Protein AF-A0A7Y3K643-F1 (afdb_monomer_lite)

Foldseek 3Di:
DVVVVLVVLVVLVVVVVVVVVVVVVVVVVVVLVPDDPVPNDVPPVVVCVVPPDDDPPPPVVCVVVVPDDDPPPPVVVVVVPDDDDDDDDPPDPVVVVVVVVVVVVCVVVCVVVPPDDDPDPPPVVVVCPPDDPVVVVCVVVVVVVVVVVVVVVVVVVVVPPDDDDDDDDPPVVVVVVVVPPPPVVVVVVVVVVVVVVVSVVVVVVLLVLLLVLLDAPQDCLFQVDNDDADPVGHHLLQVVQQCVLCVVPALQQALVLLLCLQADQCLCADPVGSNPVVCVVFCVVNVHDDDDPPRLHQCFPVNLCVVVPDPDDPVCVVPVVVCLLVPQQQAADECVRPVSLVVSLVSSVSSLVSLLVSLVRNAHDFRFDAPVSAPVRTDGGSPVSLVRSLSSLSRVLSHCVNVLVLVVSLSSLLSLLSSLVRLLSREADVSLVVSLVSLLSSLSSLLNSLQQLSDDLVSLLVSLCCLVVRDARHQLLRNLVSLLNNLSRQLSCCSVPNHDCVVVDDPVRRVLSSRDNDNSNVVSSVLVVLSVQLSVLSPDPQLVSSLVSNVVSLVVLCVQLVVVPQPDDVCSVVVVVVCVVPPDDDSVVVVVVSNNVVSVSSNVSRDPSSVSSVSSLLSVVSSLQSSLSSLQSSVCVVPVAGDQDSVVSPPPSPPDNDDRSQPSHRWDKHQDPVFSWIKTWDWHPLDPPPCPPCVPDDRDDTDIPIDIHGNCVVVVVD

Radius of gyration: 36.3 Å; chains: 1; bounding box: 97×59×100 Å

Secondary structure (DSSP, 8-state):
-HHHHHHHHHHHHHHHHHHHHHHHHHHHHHHHHHS-GGG---THHHHHHHHS---GGGTTTTHHHHT---TTTTHHHHTTS-------S-SHHHHHHHHHHHHHHHHHHSTTTT-S--TT-HHHHHTT-S-HHHHHHHHHHHHHHHHHHHHHHHHHHHHHSS-------TTHHHHHHHHTS-HHHHHHHHHHHHHHHHHHHHHHHHHHHHHHHT-----TTTTS---PBPTTSSB-HHHHHHHHHTTT--TTTBSHHHHHHHH-GGGG-BTTBSSHHHHHHHHHHTTPPPPPTT------HHHHHHHS-----HHHHH-HHHHIIIIIISS---TTT-HHHHHHHHHTHHHHHHHHHHTTSSB-----B-SSS-STT-B-TTHHHHHHHHHHHHHHHHHHHHTT-HHHHHHHHHHHHHHHHHHTTS-SHHHHHHHHHHHHHHHHHHHHHHHTS-S-HHHHHHHHHHHHHSPPPPPHHHHHHHHHHHHHHHHHHHHHH---GGG---HHHHHHHHHS---HHHHHHHHHHHHHHHHHHHT-SSHHHHHHHHHHHHHHHHHHTTHHHH---THHHHHHHHHHHHS---HHHHHHHHHHHHHHHHHHT---HHHHHHHHHHHHHHHHHHHHHHHHHHHHHHHSS--SSSGGGTTTTSSSPPP-TTTSPPPEEEEETTTTEEEEEEEPP-----TTS-TTS---SPPEEEEEES-GGGTTT-

Structure (mmCIF, N/CA/C/O backbone):
data_AF-A0A7Y3K643-F1
#
_entry.id   AF-A0A7Y3K643-F1
#
loop_
_atom_site.group_PDB
_atom_site.id
_atom_site.type_symbol
_atom_site.label_atom_id
_atom_site.label_alt_id
_atom_site.label_comp_id
_atom_site.label_asym_id
_atom_site.label_entity_id
_atom_site.label_seq_id
_atom_site.pdbx_PDB_ins_code
_atom_site.Cartn_x
_atom_site.Cartn_y
_atom_site.Cartn_z
_atom_site.occupancy
_atom_site.B_iso_or_equiv
_atom_site.auth_seq_id
_atom_site.auth_comp_id
_atom_site.auth_asym_id
_atom_site.auth_atom_id
_atom_site.pdbx_PDB_model_num
ATOM 1 N N . MET A 1 1 ? 23.223 -21.409 -39.308 1.00 33.81 1 MET A N 1
ATOM 2 C CA . MET A 1 1 ? 22.993 -19.945 -39.399 1.00 33.81 1 MET A CA 1
ATOM 3 C C . MET A 1 1 ? 23.523 -19.188 -38.186 1.00 33.81 1 MET A C 1
ATOM 5 O O . MET A 1 1 ? 24.382 -18.351 -38.393 1.00 33.81 1 MET A O 1
ATOM 9 N N . LEU A 1 2 ? 23.097 -19.480 -36.947 1.00 30.86 2 LEU A N 1
ATOM 10 C CA . LEU A 1 2 ? 23.613 -18.795 -35.746 1.00 30.86 2 LEU A CA 1
ATOM 11 C C . LEU A 1 2 ? 25.144 -18.911 -35.593 1.00 30.86 2 LEU A C 1
ATOM 13 O O . LEU A 1 2 ? 25.790 -17.920 -35.293 1.00 30.86 2 LEU A O 1
ATOM 17 N N . GLU A 1 3 ? 25.737 -20.072 -35.886 1.00 32.62 3 GLU A N 1
ATOM 18 C CA . GLU A 1 3 ? 27.202 -20.229 -35.876 1.00 32.62 3 GLU A CA 1
ATOM 19 C C . GLU A 1 3 ? 27.897 -19.347 -36.916 1.00 32.62 3 GLU A C 1
ATOM 21 O O . GLU A 1 3 ? 28.804 -18.612 -36.559 1.00 32.62 3 GLU A O 1
ATOM 26 N N . ILE A 1 4 ? 27.407 -19.314 -38.162 1.00 41.16 4 ILE A N 1
ATOM 27 C CA . ILE A 1 4 ? 27.926 -18.420 -39.216 1.00 41.16 4 ILE A CA 1
ATOM 28 C C . ILE A 1 4 ? 27.837 -16.950 -38.768 1.00 41.16 4 ILE A C 1
ATOM 30 O O . ILE A 1 4 ? 28.776 -16.182 -38.954 1.00 41.16 4 ILE A O 1
ATOM 34 N N . ILE A 1 5 ? 26.735 -16.570 -38.117 1.00 44.16 5 ILE A N 1
ATOM 35 C CA . ILE A 1 5 ? 26.497 -15.219 -37.585 1.00 44.16 5 ILE A CA 1
ATOM 36 C C . ILE A 1 5 ? 27.503 -14.870 -36.476 1.00 44.16 5 ILE A C 1
ATOM 38 O O . ILE A 1 5 ? 28.046 -13.766 -36.448 1.00 44.16 5 ILE A O 1
ATOM 42 N N . ILE A 1 6 ? 27.796 -15.820 -35.589 1.00 46.41 6 ILE A N 1
ATOM 43 C CA . ILE A 1 6 ? 28.778 -15.675 -34.509 1.00 46.41 6 ILE A CA 1
ATOM 44 C C . ILE A 1 6 ? 30.193 -15.545 -35.071 1.00 46.41 6 ILE A C 1
ATOM 46 O O . ILE A 1 6 ? 30.959 -14.685 -34.632 1.00 46.41 6 ILE A O 1
ATOM 50 N N . THR A 1 7 ? 30.527 -16.358 -36.072 1.00 49.75 7 THR A N 1
ATOM 51 C CA . THR A 1 7 ? 31.833 -16.321 -36.725 1.00 49.75 7 THR A CA 1
ATOM 52 C C . THR A 1 7 ? 32.047 -14.989 -37.439 1.00 49.75 7 THR A C 1
ATOM 54 O O . THR A 1 7 ? 33.106 -14.392 -37.283 1.00 49.75 7 THR A O 1
ATOM 57 N N . VAL A 1 8 ? 31.043 -14.464 -38.150 1.00 52.31 8 VAL A N 1
ATOM 58 C CA . VAL A 1 8 ? 31.156 -13.189 -38.883 1.00 52.31 8 VAL A CA 1
ATOM 59 C C . VAL A 1 8 ? 31.216 -11.984 -37.936 1.00 52.31 8 VAL A C 1
ATOM 61 O O . VAL A 1 8 ? 32.071 -11.115 -38.114 1.00 52.31 8 VAL A O 1
ATOM 64 N N . GLY A 1 9 ? 30.379 -11.935 -36.893 1.00 52.84 9 GLY A N 1
ATOM 65 C CA . GLY A 1 9 ? 30.416 -10.852 -35.900 1.00 52.84 9 GLY A CA 1
ATOM 66 C C . GLY A 1 9 ? 31.720 -10.841 -35.093 1.00 52.84 9 GLY A C 1
ATOM 67 O O . GLY A 1 9 ? 32.355 -9.797 -34.935 1.00 52.84 9 GLY A O 1
ATOM 68 N N . GLY A 1 10 ? 32.172 -12.022 -34.656 1.00 58.34 10 GLY A N 1
ATOM 69 C CA . GLY A 1 10 ? 33.450 -12.198 -33.965 1.00 58.34 10 GLY A CA 1
ATOM 70 C C . GLY A 1 10 ? 34.649 -11.830 -34.839 1.00 58.34 10 GLY A C 1
ATOM 71 O O . GLY A 1 10 ? 35.554 -11.136 -34.375 1.00 58.34 10 GLY A O 1
ATOM 72 N N . LEU A 1 11 ? 34.627 -12.213 -36.120 1.00 54.66 11 LEU A N 1
ATOM 73 C CA . LEU A 1 11 ? 35.656 -11.847 -37.092 1.00 54.66 11 LEU A CA 1
ATOM 74 C C . LEU A 1 11 ? 35.693 -10.333 -37.324 1.00 54.66 11 LEU A C 1
ATOM 76 O O . LEU A 1 11 ? 36.771 -9.751 -37.365 1.00 54.66 11 LEU A O 1
ATOM 80 N N . THR A 1 12 ? 34.536 -9.677 -37.416 1.00 54.56 12 THR A N 1
ATOM 81 C CA . THR A 1 12 ? 34.458 -8.223 -37.626 1.00 54.56 12 THR A CA 1
ATOM 82 C C . THR A 1 12 ? 35.057 -7.464 -36.440 1.00 54.56 12 THR A C 1
ATOM 84 O O . THR A 1 12 ? 35.903 -6.590 -36.631 1.00 54.56 12 THR A O 1
ATOM 87 N N . LEU A 1 13 ? 34.706 -7.843 -35.205 1.00 51.94 13 LEU A N 1
ATOM 88 C CA . LEU A 1 13 ? 35.286 -7.246 -33.997 1.00 51.94 13 LEU A CA 1
ATOM 89 C C . LEU A 1 13 ? 36.797 -7.515 -33.892 1.00 51.94 13 LEU A C 1
ATOM 91 O O . LEU A 1 13 ? 37.566 -6.601 -33.589 1.00 51.94 13 LEU A O 1
ATOM 95 N N . PHE A 1 14 ? 37.231 -8.745 -34.183 1.00 59.12 14 PHE A N 1
ATOM 96 C CA . PHE A 1 14 ? 38.645 -9.120 -34.202 1.00 59.12 14 PHE A CA 1
ATOM 97 C C . PHE A 1 14 ? 39.439 -8.290 -35.217 1.00 59.12 14 PHE A C 1
ATOM 99 O O . PHE A 1 14 ? 40.491 -7.752 -34.878 1.00 59.12 14 PHE A O 1
ATOM 106 N N . LEU A 1 15 ? 38.917 -8.120 -36.434 1.00 62.94 15 LEU A N 1
ATOM 107 C CA . LEU A 1 15 ? 39.555 -7.329 -37.485 1.00 62.94 15 LEU A CA 1
ATOM 108 C C . LEU A 1 15 ? 39.638 -5.842 -37.122 1.00 62.94 15 LEU A C 1
ATOM 110 O O . LEU A 1 15 ? 40.658 -5.214 -37.395 1.00 62.94 15 LEU A O 1
ATOM 114 N N . VAL A 1 16 ? 38.620 -5.282 -36.459 1.00 60.50 16 VAL A N 1
ATOM 115 C CA . VAL A 1 16 ? 38.653 -3.892 -35.972 1.00 60.50 16 VAL A CA 1
ATOM 116 C C . VAL A 1 16 ? 39.726 -3.715 -34.895 1.00 60.50 16 VAL A C 1
ATOM 118 O O . VAL A 1 16 ? 40.534 -2.790 -34.981 1.00 60.50 16 VAL A O 1
ATOM 121 N N . VAL A 1 17 ? 39.794 -4.615 -33.911 1.00 60.47 17 VAL A N 1
ATOM 122 C CA . VAL A 1 17 ? 40.808 -4.557 -32.844 1.00 60.47 17 VAL A CA 1
ATOM 123 C C . VAL A 1 17 ? 42.215 -4.755 -33.414 1.00 60.47 17 VAL A C 1
ATOM 125 O O . VAL A 1 17 ? 43.121 -3.984 -33.095 1.00 60.47 17 VAL A O 1
ATOM 128 N N . ALA A 1 18 ? 42.393 -5.726 -34.311 1.00 65.50 18 ALA A N 1
ATOM 129 C CA . ALA A 1 18 ? 43.658 -5.966 -34.996 1.00 65.50 18 ALA A CA 1
ATOM 130 C C . ALA A 1 18 ? 44.094 -4.749 -35.829 1.00 65.50 18 ALA A C 1
ATOM 132 O O . ALA A 1 18 ? 45.262 -4.366 -35.782 1.00 65.50 18 ALA A O 1
ATOM 133 N N . ALA A 1 19 ? 43.165 -4.090 -36.528 1.00 65.19 19 ALA A N 1
ATOM 134 C CA . ALA A 1 19 ? 43.446 -2.877 -37.292 1.00 65.19 19 ALA A CA 1
ATOM 135 C C . ALA A 1 19 ? 43.869 -1.705 -36.391 1.00 65.19 19 ALA A C 1
ATOM 137 O O . ALA A 1 19 ? 44.805 -0.983 -36.733 1.00 65.19 19 ALA A O 1
ATOM 138 N N . VAL A 1 20 ? 43.239 -1.529 -35.225 1.00 62.19 20 VAL A N 1
ATOM 139 C CA . VAL A 1 20 ? 43.622 -0.490 -34.253 1.00 62.19 20 VAL A CA 1
ATOM 140 C C . VAL A 1 20 ? 45.012 -0.761 -33.676 1.00 62.19 20 VAL A C 1
ATOM 142 O O . VAL A 1 20 ? 45.851 0.139 -33.674 1.00 62.19 20 VAL A O 1
ATOM 145 N N . ILE A 1 21 ? 45.294 -1.999 -33.253 1.00 67.44 21 ILE A N 1
ATOM 146 C CA . ILE A 1 21 ? 46.622 -2.396 -32.757 1.00 67.44 21 ILE A CA 1
ATOM 147 C C . ILE A 1 21 ? 47.677 -2.154 -33.839 1.00 67.44 21 ILE A C 1
ATOM 149 O O . ILE A 1 21 ? 48.710 -1.538 -33.574 1.00 67.44 21 ILE A O 1
ATOM 153 N N . PHE A 1 22 ? 47.393 -2.570 -35.073 1.00 73.94 22 PHE A N 1
ATOM 154 C CA . PHE A 1 22 ? 48.278 -2.353 -36.209 1.00 73.94 22 PHE A CA 1
ATOM 155 C C . PHE A 1 22 ? 48.537 -0.860 -36.457 1.00 73.94 22 PHE A C 1
ATOM 157 O O . PHE A 1 22 ? 49.687 -0.464 -36.636 1.00 73.94 22 PHE A O 1
ATOM 164 N N . LEU A 1 23 ? 47.505 -0.010 -36.407 1.00 61.88 23 LEU A N 1
ATOM 165 C CA . LEU A 1 23 ? 47.640 1.442 -36.562 1.00 61.88 23 LEU A CA 1
ATOM 166 C C . LEU A 1 23 ? 48.454 2.082 -35.429 1.00 61.88 23 LEU A C 1
ATOM 168 O O . LEU A 1 23 ? 49.261 2.971 -35.700 1.00 61.88 23 LEU A O 1
ATOM 172 N N . CYS A 1 24 ? 48.299 1.623 -34.186 1.00 61.62 24 CYS A N 1
ATOM 173 C CA . CYS A 1 24 ? 49.093 2.090 -33.047 1.00 61.62 24 CYS A CA 1
ATOM 174 C C . CYS A 1 24 ? 50.571 1.699 -33.183 1.00 61.62 24 CYS A C 1
ATOM 176 O O . CYS A 1 24 ? 51.449 2.552 -33.038 1.00 61.62 24 CYS A O 1
ATOM 178 N N . VAL A 1 25 ? 50.852 0.437 -33.518 1.00 71.12 25 VAL A N 1
ATOM 179 C CA . VAL A 1 25 ? 52.219 -0.055 -33.767 1.00 71.12 25 VAL A CA 1
ATOM 180 C C . VAL A 1 25 ? 52.847 0.690 -34.944 1.00 71.12 25 VAL A C 1
ATOM 182 O O . VAL A 1 25 ? 53.998 1.121 -34.872 1.00 71.12 25 VAL A O 1
ATOM 185 N N . TRP A 1 26 ? 52.078 0.914 -36.007 1.00 78.38 26 TRP A N 1
ATOM 186 C CA . TRP A 1 26 ? 52.522 1.666 -37.172 1.00 78.38 26 TRP A CA 1
ATOM 187 C C . TRP A 1 26 ? 52.817 3.134 -36.844 1.00 78.38 26 TRP A C 1
ATOM 189 O O . TRP A 1 26 ? 53.847 3.654 -37.270 1.00 78.38 26 TRP A O 1
ATOM 199 N N . ALA A 1 27 ? 51.967 3.798 -36.058 1.00 62.31 27 ALA A N 1
ATOM 200 C CA . ALA A 1 27 ? 52.177 5.180 -35.633 1.00 62.31 27 ALA A CA 1
ATOM 201 C C . ALA A 1 27 ? 53.429 5.323 -34.752 1.00 62.31 27 ALA A C 1
ATOM 203 O O . ALA A 1 27 ? 54.214 6.249 -34.956 1.00 62.31 27 ALA A O 1
ATOM 204 N N . LEU A 1 28 ? 53.658 4.379 -33.832 1.00 65.06 28 LEU A N 1
ATOM 205 C CA . LEU A 1 28 ? 54.872 4.321 -33.012 1.00 65.06 28 LEU A CA 1
ATOM 206 C C . LEU A 1 28 ? 56.122 4.088 -33.868 1.00 65.06 28 LEU A C 1
ATOM 208 O O . LEU A 1 28 ? 57.128 4.775 -33.699 1.00 65.06 28 LEU A O 1
ATOM 212 N N . TRP A 1 29 ? 56.049 3.177 -34.839 1.00 79.88 29 TRP A N 1
ATOM 213 C CA . TRP A 1 29 ? 57.140 2.922 -35.779 1.00 79.88 29 TRP A CA 1
ATOM 214 C C . TRP A 1 29 ? 57.444 4.136 -36.674 1.00 79.88 29 TRP A C 1
ATOM 216 O O . TRP A 1 29 ? 58.608 4.486 -36.891 1.00 79.88 29 TRP A O 1
ATOM 226 N N . ALA A 1 30 ? 56.409 4.822 -37.165 1.00 65.88 30 ALA A N 1
ATOM 227 C CA . ALA A 1 30 ? 56.543 6.032 -37.970 1.00 65.88 30 ALA A CA 1
ATOM 228 C C . ALA A 1 30 ? 57.135 7.195 -37.155 1.00 65.88 30 ALA A C 1
ATOM 230 O O . ALA A 1 30 ? 58.038 7.881 -37.640 1.00 65.88 30 ALA A O 1
ATOM 231 N N . ALA A 1 31 ? 56.691 7.374 -35.906 1.00 65.19 31 ALA A N 1
ATOM 232 C CA . ALA A 1 31 ? 57.252 8.353 -34.977 1.00 65.19 31 ALA A CA 1
ATOM 233 C C . ALA A 1 31 ? 58.731 8.063 -34.675 1.00 65.19 31 ALA A C 1
ATOM 235 O O . ALA A 1 31 ? 59.555 8.973 -34.733 1.00 65.19 31 ALA A O 1
ATOM 236 N N . ALA A 1 32 ? 59.097 6.795 -34.462 1.00 65.12 32 ALA A N 1
ATOM 237 C CA . ALA A 1 32 ? 60.484 6.386 -34.242 1.00 65.12 32 ALA A CA 1
ATOM 238 C C . ALA A 1 32 ? 61.391 6.664 -35.457 1.00 65.12 32 ALA A C 1
ATOM 240 O O . ALA A 1 32 ? 62.565 7.007 -35.300 1.00 65.12 32 ALA A O 1
ATOM 241 N N . ARG A 1 33 ? 60.865 6.568 -36.687 1.00 63.78 33 ARG A N 1
ATOM 242 C CA . ARG A 1 33 ? 61.622 6.906 -37.905 1.00 63.78 33 ARG A CA 1
ATOM 243 C C . ARG A 1 33 ? 61.833 8.404 -38.108 1.00 63.78 33 ARG A C 1
ATOM 245 O O . ARG A 1 33 ? 62.850 8.759 -38.707 1.00 63.78 33 ARG A O 1
ATOM 252 N N . ALA A 1 34 ? 60.913 9.236 -37.622 1.00 63.53 34 ALA A N 1
ATOM 253 C CA . ALA A 1 34 ? 60.971 10.693 -37.734 1.00 63.53 34 ALA A CA 1
ATOM 254 C C . ALA A 1 34 ? 62.007 11.342 -36.795 1.00 63.53 34 ALA A C 1
ATOM 256 O O . ALA A 1 34 ? 62.343 12.510 -36.976 1.00 63.53 34 ALA A O 1
ATOM 257 N N . VAL A 1 35 ? 62.553 10.594 -35.828 1.00 66.56 35 VAL A N 1
ATOM 258 C CA . VAL A 1 35 ? 63.632 11.066 -34.948 1.00 66.56 35 VAL A CA 1
ATOM 259 C C . VAL A 1 35 ? 64.974 11.106 -35.715 1.00 66.56 35 VAL A C 1
ATOM 261 O O . VAL A 1 35 ? 65.356 10.089 -36.317 1.00 66.56 35 VAL A O 1
ATOM 264 N N . PRO A 1 36 ? 65.715 12.237 -35.698 1.00 71.38 36 PRO A N 1
ATOM 265 C CA . PRO A 1 36 ? 67.012 12.374 -36.366 1.00 71.38 36 PRO A CA 1
ATOM 266 C C . PRO A 1 36 ? 68.037 11.334 -35.889 1.00 71.38 36 PRO A C 1
ATOM 268 O O . PRO A 1 36 ? 68.068 10.970 -34.713 1.00 71.38 36 PRO A O 1
ATOM 271 N N . LYS A 1 37 ? 68.920 10.883 -36.794 1.00 62.88 37 LYS A N 1
ATOM 272 C CA . LYS A 1 37 ? 69.921 9.820 -36.556 1.00 62.88 37 LYS A CA 1
ATOM 273 C C . LYS A 1 37 ? 70.716 9.915 -35.233 1.00 62.88 37 LYS A C 1
ATOM 275 O O . LYS A 1 37 ? 70.872 8.856 -34.631 1.00 62.88 37 LYS A O 1
ATOM 280 N N . PRO A 1 38 ? 71.175 11.085 -34.737 1.00 60.03 38 PRO A N 1
ATOM 281 C CA . PRO A 1 38 ? 71.942 11.135 -33.485 1.00 60.03 38 PRO A CA 1
ATOM 282 C C . PRO A 1 38 ? 71.107 10.870 -32.217 1.00 60.03 38 PRO A C 1
ATOM 284 O O . PRO A 1 38 ? 71.679 10.591 -31.170 1.00 60.03 38 PRO A O 1
ATOM 287 N N . TYR A 1 39 ? 69.770 10.890 -32.307 1.00 54.19 39 TYR A N 1
ATOM 288 C CA . TYR A 1 39 ? 68.853 10.645 -31.182 1.00 54.19 39 TYR A CA 1
ATOM 289 C C . TYR A 1 39 ? 68.099 9.310 -31.286 1.00 54.19 39 TYR A C 1
ATOM 291 O O . TYR A 1 39 ? 67.229 9.014 -30.464 1.00 54.19 39 TYR A O 1
ATOM 299 N N . ARG A 1 40 ? 68.429 8.466 -32.276 1.00 62.66 40 ARG A N 1
ATOM 300 C CA . ARG A 1 40 ? 67.939 7.083 -32.339 1.00 62.66 40 ARG A CA 1
ATOM 301 C C . ARG A 1 40 ? 68.657 6.249 -31.279 1.00 62.66 40 ARG A C 1
ATOM 303 O O . ARG A 1 40 ? 69.592 5.515 -31.581 1.00 62.66 40 ARG A O 1
ATOM 310 N N . MET A 1 41 ? 68.209 6.340 -30.027 1.00 51.72 41 MET A N 1
ATOM 311 C CA . MET A 1 41 ? 68.527 5.316 -29.029 1.00 51.72 41 MET A CA 1
ATOM 312 C C . MET A 1 41 ? 68.155 3.933 -29.583 1.00 51.72 41 MET A C 1
ATOM 314 O O . MET A 1 41 ? 67.265 3.814 -30.425 1.00 51.72 41 MET A O 1
ATOM 318 N N . ARG A 1 42 ? 68.839 2.871 -29.146 1.00 49.53 42 ARG A N 1
ATOM 319 C CA . ARG A 1 42 ? 68.542 1.492 -29.562 1.00 49.53 42 ARG A CA 1
ATOM 320 C C . ARG A 1 42 ? 67.139 1.086 -29.068 1.00 49.53 42 ARG A C 1
ATOM 322 O O . ARG A 1 42 ? 66.985 0.470 -28.022 1.00 49.53 42 ARG A O 1
ATOM 329 N N . TRP A 1 43 ? 66.123 1.407 -29.869 1.00 50.31 43 TRP A N 1
ATOM 330 C CA . TRP A 1 43 ? 64.700 1.105 -29.680 1.00 50.31 43 TRP A CA 1
ATOM 331 C C . TRP A 1 43 ? 64.263 -0.382 -29.713 1.00 50.31 43 TRP A C 1
ATOM 333 O O . TRP A 1 43 ? 63.108 -0.615 -29.347 1.00 50.31 43 TRP A O 1
ATOM 343 N N . PRO A 1 44 ? 65.079 -1.409 -30.069 1.00 45.50 44 PRO A N 1
ATOM 344 C CA . PRO A 1 44 ? 64.608 -2.800 -30.023 1.00 45.50 44 PRO A CA 1
ATOM 345 C C . PRO A 1 44 ? 64.099 -3.241 -28.643 1.00 45.50 44 PRO A C 1
ATOM 347 O O . PRO A 1 44 ? 63.196 -4.066 -28.574 1.00 45.50 44 PRO A O 1
ATOM 350 N N . TRP A 1 45 ? 64.594 -2.639 -27.555 1.00 44.59 45 TRP A N 1
ATOM 351 C CA . TRP A 1 45 ? 64.215 -2.995 -26.184 1.00 44.59 45 TRP A CA 1
ATOM 352 C C . TRP A 1 45 ? 62.809 -2.528 -25.774 1.00 44.59 45 TRP A C 1
ATOM 354 O O . TRP A 1 45 ? 62.124 -3.244 -25.055 1.00 44.59 45 TRP A O 1
ATOM 364 N N . LEU A 1 46 ? 62.324 -1.384 -26.267 1.00 44.09 46 LEU A N 1
ATOM 365 C CA . LEU A 1 46 ? 60.979 -0.874 -25.939 1.00 44.09 46 LEU A CA 1
ATOM 366 C C . LEU A 1 46 ? 59.871 -1.629 -26.684 1.00 44.09 46 LEU A C 1
ATOM 368 O O . LEU A 1 46 ? 58.792 -1.838 -26.139 1.00 44.09 46 LEU A O 1
ATOM 372 N N . ILE A 1 47 ? 60.157 -2.092 -27.903 1.00 49.22 47 ILE A N 1
ATOM 373 C CA . ILE A 1 47 ? 59.257 -2.973 -28.662 1.00 49.22 47 ILE A CA 1
ATOM 374 C C . ILE A 1 47 ? 59.249 -4.382 -28.045 1.00 49.22 47 ILE A C 1
ATOM 376 O O . ILE A 1 47 ? 58.194 -5.005 -27.982 1.00 49.22 47 ILE A O 1
ATOM 380 N N . TRP A 1 48 ? 60.382 -4.851 -27.507 1.00 41.69 48 TRP A N 1
ATOM 381 C CA . TRP A 1 48 ? 60.451 -6.106 -26.750 1.00 41.69 48 TRP A CA 1
ATOM 382 C C . TRP A 1 48 ? 59.727 -6.046 -25.398 1.00 41.69 48 TRP A C 1
ATOM 384 O O . TRP A 1 48 ? 59.068 -7.009 -25.036 1.00 41.69 48 TRP A O 1
ATOM 394 N N . ILE A 1 49 ? 59.746 -4.922 -24.676 1.00 45.19 49 ILE A N 1
ATOM 395 C CA . ILE A 1 49 ? 58.993 -4.768 -23.411 1.00 45.19 49 ILE A CA 1
ATOM 396 C C . ILE A 1 49 ? 57.470 -4.809 -23.636 1.00 45.19 49 ILE A C 1
ATOM 398 O O . ILE A 1 49 ? 56.729 -5.251 -22.764 1.00 45.19 49 ILE A O 1
ATOM 402 N N . VAL A 1 50 ? 56.996 -4.403 -24.818 1.00 45.00 50 VAL A N 1
ATOM 403 C CA . VAL A 1 50 ? 55.575 -4.496 -25.200 1.00 45.00 50 VAL A CA 1
ATOM 404 C C . VAL A 1 50 ? 55.200 -5.904 -25.703 1.00 45.00 50 VAL A C 1
ATOM 406 O O . VAL A 1 50 ? 54.017 -6.233 -25.746 1.00 45.00 50 VAL A O 1
ATOM 409 N N . LEU A 1 51 ? 56.179 -6.753 -26.053 1.00 40.22 51 LEU A N 1
ATOM 410 C CA . LEU A 1 51 ? 55.956 -8.052 -26.710 1.00 40.22 51 LEU A CA 1
ATOM 411 C C . LEU A 1 51 ? 56.512 -9.284 -25.964 1.00 40.22 51 LEU A C 1
ATOM 413 O O . LEU A 1 51 ? 56.237 -10.403 -26.391 1.00 40.22 51 LEU A O 1
ATOM 417 N N . CYS A 1 52 ? 57.263 -9.130 -24.870 1.00 32.69 52 CYS A N 1
ATOM 418 C CA . CYS A 1 52 ? 57.878 -10.248 -24.148 1.00 32.69 52 CYS A CA 1
ATOM 419 C C . CYS A 1 52 ? 57.072 -10.625 -22.887 1.00 32.69 52 CYS A C 1
ATOM 421 O O . CYS A 1 52 ? 56.751 -9.743 -22.086 1.00 32.69 52 CYS A O 1
ATOM 423 N N . PRO A 1 53 ? 56.752 -11.913 -22.656 1.00 36.19 53 PRO A N 1
ATOM 424 C CA . PRO A 1 53 ? 56.032 -12.334 -21.462 1.00 36.19 53 PRO A CA 1
ATOM 425 C C . PRO A 1 53 ? 56.984 -12.324 -20.260 1.00 36.19 53 PRO A C 1
ATOM 427 O O . PRO A 1 53 ? 57.939 -13.095 -20.200 1.00 36.19 53 PRO A O 1
ATOM 430 N N . VAL A 1 54 ? 56.731 -11.451 -19.286 1.00 37.00 54 VAL A N 1
ATOM 431 C CA . VAL A 1 54 ? 57.394 -11.517 -17.976 1.00 37.00 54 VAL A CA 1
ATOM 432 C C . VAL A 1 54 ? 56.709 -12.617 -17.150 1.00 37.00 54 VAL A C 1
ATOM 434 O O . VAL A 1 54 ? 55.477 -12.605 -17.057 1.00 37.00 54 VAL A O 1
ATOM 437 N N . PRO A 1 55 ? 57.443 -13.569 -16.539 1.00 36.44 55 PRO A N 1
ATOM 438 C CA . PRO A 1 55 ? 56.836 -14.587 -15.689 1.00 36.44 55 PRO A CA 1
ATOM 439 C C . PRO A 1 55 ? 56.173 -13.956 -14.458 1.00 36.44 55 PRO A C 1
ATOM 441 O O . PRO A 1 55 ? 56.723 -13.054 -13.822 1.00 36.44 55 PRO A O 1
ATOM 444 N N . LEU A 1 56 ? 54.995 -14.476 -14.105 1.00 38.31 56 LEU A N 1
ATOM 445 C CA . LEU A 1 56 ? 54.089 -13.947 -13.079 1.00 38.31 56 LEU A CA 1
ATOM 446 C C . LEU A 1 56 ? 54.673 -13.614 -11.683 1.00 38.31 56 LEU A C 1
ATOM 448 O O . LEU A 1 56 ? 54.134 -12.687 -11.082 1.00 38.31 56 LEU A O 1
ATOM 452 N N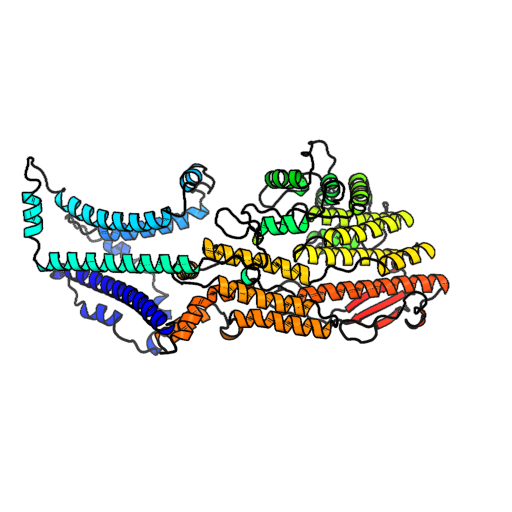 . PRO A 1 57 ? 55.731 -14.248 -11.132 1.00 35.00 57 PRO A N 1
ATOM 453 C CA . PRO A 1 57 ? 56.144 -13.945 -9.758 1.00 35.00 57 PRO A CA 1
ATOM 454 C C . PRO A 1 57 ? 56.896 -12.613 -9.588 1.00 35.00 57 PRO A C 1
ATOM 456 O O . PRO A 1 57 ? 57.074 -12.161 -8.461 1.00 35.00 57 PRO A O 1
ATOM 459 N N . PHE A 1 58 ? 57.346 -11.968 -10.672 1.00 37.59 58 PHE A N 1
ATOM 460 C CA . PHE A 1 58 ? 58.215 -10.781 -10.580 1.00 37.59 58 PHE A CA 1
ATOM 461 C C . PHE A 1 58 ? 57.453 -9.443 -10.516 1.00 37.59 58 PHE A C 1
ATOM 463 O O . PHE A 1 58 ? 58.004 -8.430 -10.090 1.00 37.59 58 PHE A O 1
ATOM 470 N N . ILE A 1 59 ? 56.178 -9.421 -10.919 1.00 42.12 59 ILE A N 1
ATOM 471 C CA . ILE A 1 59 ? 55.374 -8.187 -11.005 1.00 42.12 59 ILE A CA 1
ATOM 472 C C . ILE A 1 59 ? 54.746 -7.822 -9.650 1.00 42.12 59 ILE A C 1
ATOM 474 O O . ILE A 1 59 ? 54.687 -6.641 -9.306 1.00 42.12 59 ILE A O 1
ATOM 478 N N . ASP A 1 60 ? 54.373 -8.813 -8.837 1.00 38.09 60 ASP A N 1
ATOM 479 C CA . ASP A 1 60 ? 53.803 -8.577 -7.502 1.00 38.09 60 ASP A CA 1
ATOM 480 C C . ASP A 1 60 ? 54.836 -8.009 -6.505 1.00 38.09 60 ASP A C 1
ATOM 482 O O . ASP A 1 60 ? 54.464 -7.344 -5.540 1.00 38.09 60 ASP A O 1
ATOM 486 N N . GLN A 1 61 ? 56.138 -8.183 -6.771 1.00 42.31 61 GLN A N 1
ATOM 487 C CA . GLN A 1 61 ? 57.222 -7.630 -5.945 1.00 42.31 61 GLN A CA 1
ATOM 488 C C . GLN A 1 61 ? 57.640 -6.198 -6.332 1.00 42.31 61 GLN A C 1
ATOM 490 O O . GLN A 1 61 ? 58.241 -5.497 -5.521 1.00 42.31 61 GLN A O 1
ATOM 495 N N . LEU A 1 62 ? 57.306 -5.728 -7.540 1.00 36.75 62 LEU A N 1
ATOM 496 C CA . LEU A 1 62 ? 57.681 -4.388 -8.025 1.00 36.75 62 LEU A CA 1
ATOM 497 C C . LEU A 1 62 ? 56.631 -3.308 -7.730 1.00 36.75 62 LEU A C 1
ATOM 499 O O . LEU A 1 62 ? 56.951 -2.118 -7.710 1.00 36.75 62 LEU A O 1
ATOM 503 N N . LEU A 1 63 ? 55.386 -3.702 -7.458 1.00 35.81 63 LEU A N 1
ATOM 504 C CA . LEU A 1 63 ? 54.283 -2.772 -7.217 1.00 35.81 63 LEU A CA 1
ATOM 505 C C . LEU A 1 63 ? 54.456 -1.882 -5.960 1.00 35.81 63 LEU A C 1
ATOM 507 O O . LEU A 1 63 ? 54.081 -0.712 -6.035 1.00 35.81 63 LEU A O 1
ATOM 511 N N . PRO A 1 64 ? 55.087 -2.338 -4.853 1.00 34.69 64 PRO A N 1
ATOM 512 C CA . PRO A 1 64 ? 55.373 -1.476 -3.698 1.00 34.69 64 PRO A CA 1
ATOM 513 C C . PRO A 1 64 ? 56.529 -0.483 -3.922 1.00 34.69 64 PRO A C 1
ATOM 515 O O . PRO A 1 64 ? 56.590 0.556 -3.264 1.00 34.69 64 PRO A O 1
ATOM 518 N N . LEU A 1 65 ? 57.440 -0.772 -4.860 1.00 33.47 65 LEU A N 1
ATOM 519 C CA . LEU A 1 65 ? 58.619 0.057 -5.157 1.00 33.47 65 LEU A CA 1
ATOM 520 C C . LEU A 1 65 ? 58.293 1.256 -6.061 1.00 33.47 65 LEU A C 1
ATOM 522 O O . LEU A 1 65 ? 58.972 2.278 -6.005 1.00 33.47 65 LEU A O 1
ATOM 526 N N . ILE A 1 66 ? 57.223 1.166 -6.854 1.00 36.56 66 ILE A N 1
ATOM 527 C CA . ILE A 1 66 ? 56.776 2.243 -7.752 1.00 36.56 66 ILE A CA 1
ATOM 528 C C . ILE A 1 66 ? 55.966 3.317 -6.997 1.00 36.56 66 ILE A C 1
ATOM 530 O O . ILE A 1 66 ? 55.862 4.455 -7.453 1.00 36.56 66 ILE A O 1
ATOM 534 N N . THR A 1 67 ? 55.448 3.013 -5.803 1.00 36.22 67 THR A N 1
ATOM 535 C CA . THR A 1 67 ? 54.605 3.936 -5.022 1.00 36.22 67 THR A CA 1
ATOM 536 C C . THR A 1 67 ? 55.346 4.937 -4.129 1.00 36.22 67 THR A C 1
ATOM 538 O O . THR A 1 67 ? 54.691 5.729 -3.455 1.00 36.22 67 THR A O 1
ATOM 541 N N . LEU A 1 68 ? 56.682 4.988 -4.129 1.00 36.41 68 LEU A N 1
ATOM 542 C CA . LEU A 1 68 ? 57.432 5.947 -3.304 1.00 36.41 68 LEU A CA 1
ATOM 543 C C . LEU A 1 68 ? 58.658 6.520 -4.031 1.00 36.41 68 LEU A C 1
ATOM 545 O O . LEU A 1 68 ? 59.756 6.003 -3.878 1.00 36.41 68 LEU A O 1
ATOM 549 N N . LEU A 1 69 ? 58.496 7.631 -4.766 1.00 30.31 69 LEU A N 1
ATOM 550 C CA . LEU A 1 69 ? 59.585 8.585 -5.064 1.00 30.31 69 LEU A CA 1
ATOM 551 C C . LEU A 1 69 ? 59.030 9.954 -5.541 1.00 30.31 69 LEU A C 1
ATOM 553 O O . LEU A 1 69 ? 58.214 9.999 -6.463 1.00 30.31 69 LEU A O 1
ATOM 557 N N . PRO A 1 70 ? 59.464 11.098 -4.965 1.00 39.38 70 PRO A N 1
ATOM 558 C CA . PRO A 1 70 ? 58.962 12.422 -5.327 1.00 39.38 70 PRO A CA 1
ATOM 559 C C . PRO A 1 70 ? 59.749 13.018 -6.508 1.00 39.38 70 PRO A C 1
ATOM 561 O O . PRO A 1 70 ? 60.838 13.571 -6.347 1.00 39.38 70 PRO A O 1
ATOM 564 N N . LEU A 1 71 ? 59.167 12.978 -7.709 1.00 32.19 71 LEU A N 1
ATOM 565 C CA . LEU A 1 71 ? 59.803 13.441 -8.955 1.00 32.19 71 LEU A CA 1
ATOM 566 C C . LEU A 1 71 ? 59.745 14.969 -9.197 1.00 32.19 71 LEU A C 1
ATOM 568 O O . LEU A 1 71 ? 60.105 15.449 -10.270 1.00 32.19 71 LEU A O 1
ATOM 572 N N . ALA A 1 72 ? 59.330 15.764 -8.206 1.00 32.41 72 ALA A N 1
ATOM 573 C CA . ALA A 1 72 ? 59.101 17.204 -8.379 1.00 32.41 72 ALA A CA 1
ATOM 574 C C . ALA A 1 72 ? 60.352 18.093 -8.179 1.00 32.41 72 ALA A C 1
ATOM 576 O O . ALA A 1 72 ? 60.341 19.262 -8.563 1.00 32.41 72 ALA A O 1
ATOM 577 N N . ARG A 1 73 ? 61.456 17.582 -7.603 1.00 35.34 73 ARG A N 1
ATOM 578 C CA . ARG A 1 73 ? 62.650 18.407 -7.291 1.00 35.34 73 ARG A CA 1
ATOM 579 C C . ARG A 1 73 ? 63.783 18.346 -8.326 1.00 35.34 73 ARG A C 1
ATOM 581 O O . ARG A 1 73 ? 64.514 19.328 -8.446 1.00 35.34 73 ARG A O 1
ATOM 588 N N . SER A 1 74 ? 63.892 17.289 -9.134 1.00 38.44 74 SER A N 1
ATOM 589 C CA . SER A 1 74 ? 64.939 17.199 -10.176 1.00 38.44 74 SER A CA 1
ATOM 590 C C . SER A 1 74 ? 64.615 17.995 -11.446 1.00 38.44 74 SER A C 1
ATOM 592 O O . SER A 1 74 ? 65.525 18.489 -12.109 1.00 38.44 74 SER A O 1
ATOM 594 N N . TYR A 1 75 ? 63.333 18.240 -11.738 1.00 35.59 75 TYR A N 1
ATOM 595 C CA . TYR A 1 75 ? 62.920 18.986 -12.936 1.00 35.59 75 TYR A CA 1
ATOM 596 C C . TYR A 1 75 ? 63.219 20.495 -12.861 1.00 35.59 75 TYR A C 1
ATOM 598 O O . TYR A 1 75 ? 63.499 21.131 -13.876 1.00 35.59 75 TYR A O 1
ATOM 606 N N . ARG A 1 76 ? 63.253 21.074 -11.651 1.00 37.16 76 ARG A N 1
ATOM 607 C CA . ARG A 1 76 ? 63.530 22.510 -11.443 1.00 37.16 76 ARG A CA 1
ATOM 608 C C . ARG A 1 76 ? 65.010 22.882 -11.598 1.00 37.16 76 ARG A C 1
ATOM 610 O O . ARG A 1 76 ? 65.313 24.037 -11.881 1.00 37.16 76 ARG A O 1
ATOM 617 N N . ARG A 1 77 ? 65.935 21.926 -11.426 1.00 36.12 77 ARG A N 1
ATOM 618 C CA . ARG A 1 77 ? 67.383 22.147 -11.629 1.00 36.12 77 ARG A CA 1
ATOM 619 C C . ARG A 1 77 ? 67.801 22.018 -13.093 1.00 36.12 77 ARG A C 1
ATOM 621 O O . ARG A 1 77 ? 68.734 22.700 -13.499 1.00 36.12 77 ARG A O 1
ATOM 628 N N . PHE A 1 78 ? 67.089 21.216 -13.884 1.00 39.72 78 PHE A N 1
ATOM 629 C CA . PHE A 1 78 ? 67.404 21.013 -15.299 1.00 39.72 78 PHE A CA 1
ATOM 630 C C . PHE A 1 78 ? 67.117 22.264 -16.151 1.00 39.72 78 PHE A C 1
ATOM 632 O O . PHE A 1 78 ? 67.928 22.636 -16.992 1.00 39.72 78 PHE A O 1
ATOM 639 N N . PHE A 1 79 ? 66.031 22.992 -15.862 1.00 38.81 79 PHE A N 1
ATOM 640 C CA . PHE A 1 79 ? 65.667 24.207 -16.610 1.00 38.81 79 PHE A CA 1
ATOM 641 C C . PHE A 1 79 ? 66.431 25.476 -16.210 1.00 38.81 79 PHE A C 1
ATOM 643 O O . PHE A 1 79 ? 66.420 26.450 -16.954 1.00 38.81 79 PHE A O 1
ATOM 650 N N . ARG A 1 80 ? 67.127 25.488 -15.064 1.00 38.62 80 ARG A N 1
ATOM 651 C CA . ARG A 1 80 ? 67.914 26.658 -14.629 1.00 38.62 80 ARG A CA 1
ATOM 652 C C . ARG A 1 80 ? 69.315 26.728 -15.241 1.00 38.62 80 ARG A C 1
ATOM 654 O O . ARG A 1 80 ? 69.959 27.756 -15.081 1.00 38.62 80 ARG A O 1
ATOM 661 N N . LYS A 1 81 ? 69.801 25.660 -15.891 1.00 34.94 81 LYS A N 1
ATOM 662 C CA . LYS A 1 81 ? 71.212 25.555 -16.309 1.00 34.94 81 LYS A CA 1
ATOM 663 C C . LYS A 1 81 ? 71.461 25.550 -17.821 1.00 34.94 81 LYS A C 1
ATOM 665 O O . LYS A 1 81 ? 72.611 25.686 -18.210 1.00 34.94 81 LYS A O 1
ATOM 670 N N . ASN A 1 82 ? 70.428 25.461 -18.661 1.00 34.22 82 ASN A N 1
ATOM 671 C CA . ASN A 1 82 ? 70.593 25.426 -20.118 1.00 34.22 82 ASN A CA 1
ATOM 672 C C . ASN A 1 82 ? 69.843 26.587 -20.787 1.00 34.22 82 ASN A C 1
ATOM 674 O O . ASN A 1 82 ? 68.670 26.464 -21.134 1.00 34.22 82 ASN A O 1
ATOM 678 N N . GLN A 1 83 ? 70.537 27.714 -20.970 1.00 44.44 83 GLN A N 1
ATOM 679 C CA . GLN A 1 83 ? 70.206 28.679 -22.018 1.00 44.44 83 GLN A CA 1
ATOM 680 C C . GLN A 1 83 ? 70.586 28.054 -23.363 1.00 44.44 83 GLN A C 1
ATOM 682 O O . GLN A 1 83 ? 71.766 27.843 -23.627 1.00 44.44 83 GLN A O 1
ATOM 687 N N . ILE A 1 84 ? 69.601 27.763 -24.211 1.00 33.56 84 ILE A N 1
ATOM 688 C CA . ILE A 1 84 ? 69.842 27.470 -25.626 1.00 33.56 84 ILE A CA 1
ATOM 689 C C . ILE A 1 84 ? 68.898 28.345 -26.449 1.00 33.56 84 ILE A C 1
ATOM 691 O O . ILE A 1 84 ? 67.684 28.151 -26.454 1.00 33.56 84 ILE A O 1
ATOM 695 N N . ASN A 1 85 ? 69.502 29.327 -27.115 1.00 38.62 85 ASN A N 1
ATOM 696 C CA . ASN A 1 85 ? 68.956 30.049 -28.256 1.00 38.62 85 ASN A CA 1
ATOM 697 C C . ASN A 1 85 ? 68.937 29.118 -29.481 1.00 38.62 85 ASN A C 1
ATOM 699 O O . ASN A 1 85 ? 69.913 28.411 -29.721 1.00 38.62 85 ASN A O 1
ATOM 703 N N . GLY A 1 86 ? 67.869 29.160 -30.281 1.00 32.38 86 GLY A N 1
ATOM 704 C CA . GLY A 1 86 ? 67.813 28.517 -31.601 1.00 32.38 86 GLY A CA 1
ATOM 705 C C . GLY A 1 86 ? 66.456 27.878 -31.896 1.00 32.38 86 GLY A C 1
ATOM 706 O O . GLY A 1 86 ? 66.022 26.978 -31.185 1.00 32.38 86 GLY A O 1
ATOM 707 N N . GLY A 1 87 ? 65.771 28.377 -32.929 1.00 39.56 87 GLY A N 1
ATOM 708 C CA . GLY A 1 87 ? 64.418 27.972 -33.317 1.00 39.56 87 GLY A CA 1
ATOM 709 C C . GLY A 1 87 ? 64.297 26.578 -33.950 1.00 39.56 87 GLY A C 1
ATOM 710 O O . GLY A 1 87 ? 65.281 25.986 -34.384 1.00 39.56 87 GLY A O 1
ATOM 711 N N . GLY A 1 88 ? 63.052 26.089 -34.038 1.00 36.75 88 GLY A N 1
ATOM 712 C CA . GLY A 1 88 ? 62.678 24.939 -34.873 1.00 36.75 88 GLY A CA 1
ATOM 713 C C . GLY A 1 88 ? 61.675 23.948 -34.259 1.00 36.75 88 GLY A C 1
ATOM 714 O O . GLY A 1 88 ? 62.058 22.958 -33.647 1.00 36.75 88 GLY A O 1
ATOM 715 N N . ASP A 1 89 ? 60.378 24.199 -34.463 1.00 43.09 89 ASP A N 1
ATOM 716 C CA . ASP A 1 89 ? 59.314 23.244 -34.852 1.00 43.09 89 ASP A CA 1
ATOM 717 C C . ASP A 1 89 ? 59.169 21.830 -34.236 1.00 43.09 89 ASP A C 1
ATOM 719 O O . ASP A 1 89 ? 58.562 20.949 -34.846 1.00 43.09 89 ASP A O 1
ATOM 723 N N . CYS A 1 90 ? 59.570 21.599 -32.983 1.00 37.72 90 CYS A N 1
ATOM 724 C CA . CYS A 1 90 ? 59.260 20.332 -32.283 1.00 37.72 90 CYS A CA 1
ATOM 725 C C . CYS A 1 90 ? 58.274 20.456 -31.099 1.00 37.72 90 CYS A C 1
ATOM 727 O O . CYS A 1 90 ? 58.002 19.470 -30.418 1.00 37.72 90 CYS A O 1
ATOM 729 N N . GLY A 1 91 ? 57.689 21.635 -30.854 1.00 39.75 91 GLY A N 1
ATOM 730 C CA . GLY A 1 91 ? 56.873 21.891 -29.653 1.00 39.75 91 GLY A CA 1
ATOM 731 C C . GLY A 1 91 ? 55.363 21.622 -29.761 1.00 39.75 91 GLY A C 1
ATOM 732 O O . GLY A 1 91 ? 54.715 21.364 -28.751 1.00 39.75 91 GLY A O 1
ATOM 733 N N . LEU A 1 92 ? 54.756 21.659 -30.952 1.00 37.41 92 LEU A N 1
ATOM 734 C CA . LEU A 1 92 ? 53.291 21.812 -31.041 1.00 37.41 92 LEU A CA 1
ATOM 735 C C . LEU A 1 92 ? 52.481 20.516 -30.821 1.00 37.41 92 LEU A C 1
ATOM 737 O O . LEU A 1 92 ? 51.325 20.569 -30.408 1.00 37.41 92 LEU A O 1
ATOM 741 N N . GLY A 1 93 ? 53.064 19.344 -31.092 1.00 37.12 93 GLY A N 1
ATOM 742 C CA . GLY A 1 93 ? 52.355 18.057 -31.015 1.00 37.12 93 GLY A CA 1
ATOM 743 C C . GLY A 1 93 ? 52.105 17.577 -29.584 1.00 37.12 93 GLY A C 1
ATOM 744 O O . GLY A 1 93 ? 51.016 17.094 -29.278 1.00 37.12 93 GLY A O 1
ATOM 745 N N . LEU A 1 94 ? 53.086 17.770 -28.695 1.00 37.47 94 LEU A N 1
ATOM 746 C CA . LEU A 1 94 ? 52.936 17.461 -27.273 1.00 37.47 94 LEU A CA 1
ATOM 747 C C . LEU A 1 94 ? 52.048 18.496 -26.573 1.00 37.47 94 LEU A C 1
ATOM 749 O O . LEU A 1 94 ? 51.239 18.123 -25.734 1.00 37.47 94 LEU A O 1
ATOM 753 N N . VAL A 1 95 ? 52.127 19.772 -26.969 1.00 40.62 95 VAL A N 1
ATOM 754 C CA . VAL A 1 95 ? 51.329 20.856 -26.377 1.00 40.62 95 VAL A CA 1
ATOM 755 C C . VAL A 1 95 ? 49.830 20.677 -26.641 1.00 40.62 95 VAL A C 1
ATOM 757 O O . VAL A 1 95 ? 49.050 20.983 -25.754 1.00 40.62 95 VAL A O 1
ATOM 760 N N . ILE A 1 96 ? 49.399 20.106 -27.773 1.00 40.53 96 ILE A N 1
ATOM 761 C CA . ILE A 1 96 ? 47.965 19.890 -28.065 1.00 40.53 96 ILE A CA 1
ATOM 762 C C . ILE A 1 96 ? 47.376 18.711 -27.272 1.00 40.53 96 ILE A C 1
ATOM 764 O O . ILE A 1 96 ? 46.255 18.813 -26.778 1.00 40.53 96 ILE A O 1
ATOM 768 N N . VAL A 1 97 ? 48.116 17.611 -27.095 1.00 41.28 97 VAL A N 1
ATOM 769 C CA . VAL A 1 97 ? 47.668 16.477 -26.257 1.00 41.28 97 VAL A CA 1
ATOM 770 C C . VAL A 1 97 ? 47.688 16.868 -24.777 1.00 41.28 97 VAL A C 1
ATOM 772 O O . VAL A 1 97 ? 46.753 16.557 -24.044 1.00 41.28 97 VAL A O 1
ATOM 775 N N . TYR A 1 98 ? 48.695 17.638 -24.360 1.00 38.38 98 TYR A N 1
ATOM 776 C CA . TYR A 1 98 ? 48.823 18.141 -22.994 1.00 38.38 98 TYR A CA 1
ATOM 777 C C . TYR A 1 98 ? 47.779 19.229 -22.673 1.00 38.38 98 TYR A C 1
ATOM 779 O O . TYR A 1 98 ? 47.189 19.196 -21.600 1.00 38.38 98 TYR A O 1
ATOM 787 N N . TRP A 1 99 ? 47.446 20.125 -23.615 1.00 37.59 99 TRP A N 1
ATOM 788 C CA . TRP A 1 99 ? 46.342 21.087 -23.457 1.00 37.59 99 TRP A CA 1
ATOM 789 C C . TRP A 1 99 ? 44.961 20.432 -23.505 1.00 37.59 99 TRP A C 1
ATOM 791 O O . TRP A 1 99 ? 44.073 20.874 -22.793 1.00 37.59 99 TRP A O 1
ATOM 801 N N . SER A 1 100 ? 44.766 19.360 -24.279 1.00 38.09 100 SER A N 1
ATOM 802 C CA . SER A 1 100 ? 43.477 18.645 -24.315 1.00 38.09 100 SER A CA 1
ATOM 803 C C . SER A 1 100 ? 43.194 17.905 -23.003 1.00 38.09 100 SER A C 1
ATOM 805 O O . SER A 1 100 ? 42.053 17.879 -22.548 1.00 38.09 100 SER A O 1
ATOM 807 N N . LEU A 1 101 ? 44.237 17.357 -22.369 1.00 37.38 101 LEU A N 1
ATOM 808 C CA . LEU A 1 101 ? 44.151 16.727 -21.049 1.00 37.38 101 LEU A CA 1
ATOM 809 C C . LEU A 1 101 ? 43.994 17.773 -19.932 1.00 37.38 101 LEU A C 1
ATOM 811 O O . LEU A 1 101 ? 43.130 17.610 -19.079 1.00 37.38 101 LEU A O 1
ATOM 815 N N . ILE A 1 102 ? 44.704 18.907 -20.006 1.00 46.84 102 ILE A N 1
ATOM 816 C CA . ILE A 1 102 ? 44.518 20.041 -19.080 1.00 46.84 102 ILE A CA 1
ATOM 817 C C . ILE A 1 102 ? 43.122 20.668 -19.223 1.00 46.84 102 ILE A C 1
ATOM 819 O O . ILE A 1 102 ? 42.520 21.027 -18.220 1.00 46.84 102 ILE A O 1
ATOM 823 N N . CYS A 1 103 ? 42.556 20.773 -20.428 1.00 38.31 103 CYS A N 1
ATOM 824 C CA . CYS A 1 103 ? 41.187 21.258 -20.619 1.00 38.31 103 CYS A CA 1
ATOM 825 C C . CYS A 1 103 ? 40.134 20.273 -20.079 1.00 38.31 103 CYS A C 1
ATOM 827 O O . CYS A 1 103 ? 39.108 20.724 -19.575 1.00 38.31 103 CYS A O 1
ATOM 829 N N . LEU A 1 104 ? 40.383 18.957 -20.126 1.00 35.16 104 LEU A N 1
ATOM 830 C CA . LEU A 1 104 ? 39.513 17.956 -19.492 1.00 35.16 104 LEU A CA 1
ATOM 831 C C . LEU A 1 104 ? 39.604 18.006 -17.957 1.00 35.16 104 LEU A C 1
ATOM 833 O O . LEU A 1 104 ? 38.574 17.967 -17.282 1.00 35.16 104 LEU A O 1
ATOM 837 N N . ASP A 1 105 ? 40.812 18.167 -17.417 1.00 37.34 105 ASP A N 1
ATOM 838 C CA . ASP A 1 105 ? 41.044 18.270 -15.975 1.00 37.34 105 ASP A CA 1
ATOM 839 C C . ASP A 1 105 ? 40.546 19.608 -15.403 1.00 37.34 105 ASP A C 1
ATOM 841 O O . ASP A 1 105 ? 39.983 19.638 -14.310 1.00 37.34 105 ASP A O 1
ATOM 845 N N . LEU A 1 106 ? 40.640 20.715 -16.150 1.00 36.50 106 LEU A N 1
ATOM 846 C CA . LEU A 1 106 ? 40.107 22.025 -15.747 1.00 36.50 106 LEU A CA 1
ATOM 847 C C . LEU A 1 106 ? 38.570 22.062 -15.739 1.00 36.50 106 LEU A C 1
ATOM 849 O O . LEU A 1 106 ? 37.986 22.732 -14.889 1.00 36.50 106 LEU A O 1
ATOM 853 N N . VAL A 1 107 ? 37.897 21.303 -16.611 1.00 40.16 107 VAL A N 1
ATOM 854 C CA . VAL A 1 107 ? 36.428 21.143 -16.582 1.00 40.16 107 VAL A CA 1
ATOM 855 C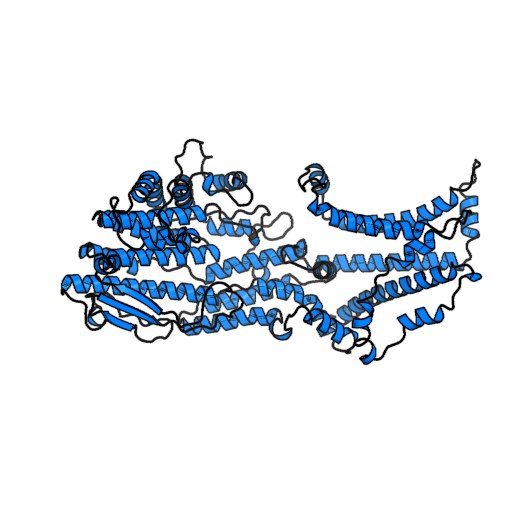 C . VAL A 1 107 ? 35.978 20.323 -15.364 1.00 40.16 107 VAL A C 1
ATOM 857 O O . VAL A 1 107 ? 34.910 20.583 -14.805 1.00 40.16 107 VAL A O 1
ATOM 860 N N . TYR A 1 108 ? 36.805 19.386 -14.894 1.00 38.97 108 TYR A N 1
ATOM 861 C CA . TYR A 1 108 ? 36.538 18.609 -13.679 1.00 38.97 108 TYR A CA 1
ATOM 862 C C . TYR A 1 108 ? 36.920 19.351 -12.385 1.00 38.97 108 TYR A C 1
ATOM 864 O O . TYR A 1 108 ? 36.222 19.221 -11.377 1.00 38.97 108 TYR A O 1
ATOM 872 N N . LEU A 1 109 ? 37.963 20.188 -12.420 1.00 42.31 109 LEU A N 1
ATOM 873 C CA . LEU A 1 109 ? 38.444 20.983 -11.282 1.00 42.31 109 LEU A CA 1
ATOM 874 C C . LEU A 1 109 ? 37.681 22.300 -11.067 1.00 42.31 109 LEU A C 1
ATOM 876 O O . LEU A 1 109 ? 37.723 22.829 -9.962 1.00 42.31 109 LEU A O 1
ATOM 880 N N . ALA A 1 110 ? 36.948 22.819 -12.060 1.00 40.12 110 ALA A N 1
ATOM 881 C CA . ALA A 1 110 ? 36.136 24.040 -11.921 1.00 40.12 110 ALA A CA 1
ATOM 882 C C . ALA A 1 110 ? 34.765 23.815 -11.245 1.00 40.12 110 ALA A C 1
ATOM 884 O O . ALA A 1 110 ? 34.081 24.771 -10.868 1.00 40.12 110 ALA A O 1
ATOM 885 N N . LYS A 1 111 ? 34.357 22.555 -11.052 1.00 37.19 111 LYS A N 1
ATOM 886 C CA . LYS A 1 111 ? 33.059 22.167 -10.471 1.00 37.19 111 LYS A CA 1
ATOM 887 C C . LYS A 1 111 ? 32.835 22.607 -9.006 1.00 37.19 111 LYS A C 1
ATOM 889 O O . LYS A 1 111 ? 31.694 22.926 -8.678 1.00 37.19 111 LYS A O 1
ATOM 894 N N . PRO A 1 112 ? 33.859 22.696 -8.133 1.00 37.50 112 PRO A N 1
ATOM 895 C CA . PRO A 1 112 ? 33.719 23.248 -6.783 1.00 37.50 112 PRO A CA 1
ATOM 896 C C . PRO A 1 112 ? 33.662 24.785 -6.733 1.00 37.50 112 PRO A C 1
ATOM 898 O O . PRO A 1 112 ? 33.335 25.331 -5.685 1.00 37.50 112 PRO A O 1
ATOM 901 N N . PHE A 1 113 ? 33.975 25.489 -7.832 1.00 43.53 113 PHE A N 1
ATOM 902 C CA . PHE A 1 113 ? 34.167 26.950 -7.847 1.00 43.53 113 PHE A CA 1
ATOM 903 C C . PHE A 1 113 ? 33.052 27.740 -8.558 1.00 43.53 113 PHE A C 1
ATOM 905 O O . PHE A 1 113 ? 33.140 28.958 -8.660 1.00 43.53 113 PHE A O 1
ATOM 912 N N . GLY A 1 114 ? 31.990 27.083 -9.040 1.00 38.47 114 GLY A N 1
ATOM 913 C CA . GLY A 1 114 ? 30.768 27.766 -9.498 1.00 38.47 114 GLY A CA 1
ATOM 914 C C . GLY A 1 114 ? 30.871 28.568 -10.807 1.00 38.47 114 GLY A C 1
ATOM 915 O O . GLY A 1 114 ? 29.981 29.361 -11.093 1.00 38.47 114 GLY A O 1
ATOM 916 N N . LEU A 1 115 ? 31.912 28.361 -11.622 1.00 36.50 115 LEU A N 1
ATOM 917 C CA . LEU A 1 115 ? 32.173 29.148 -12.843 1.00 36.50 115 LEU A CA 1
ATOM 918 C C . LEU A 1 115 ? 31.541 28.585 -14.138 1.00 36.50 115 LEU A C 1
ATOM 920 O O . LEU A 1 115 ? 31.844 29.068 -15.226 1.00 36.50 115 LEU A O 1
ATOM 924 N N . VAL A 1 116 ? 30.647 27.593 -14.052 1.00 37.22 116 VAL A N 1
ATOM 925 C CA . VAL A 1 116 ? 29.886 27.068 -15.207 1.00 37.22 116 VAL A CA 1
ATOM 926 C C . VAL A 1 116 ? 28.397 27.386 -15.019 1.00 37.22 116 VAL A C 1
ATOM 928 O O . VAL A 1 116 ? 27.844 27.034 -13.973 1.00 37.22 116 VAL A O 1
ATOM 931 N N . PRO A 1 117 ? 27.711 28.024 -15.989 1.00 32.78 117 PRO A N 1
ATOM 932 C CA . PRO A 1 117 ? 26.292 28.333 -15.855 1.00 32.78 117 PRO A CA 1
ATOM 933 C C . PRO A 1 117 ? 25.447 27.048 -15.863 1.00 32.78 117 PRO A C 1
ATOM 935 O O . PRO A 1 117 ? 25.736 26.095 -16.588 1.00 32.78 117 PRO A O 1
ATOM 938 N N . HIS A 1 118 ? 24.395 27.032 -15.038 1.00 36.50 118 HIS A N 1
ATOM 939 C CA . HIS A 1 118 ? 23.454 25.919 -14.862 1.00 36.50 118 HIS A CA 1
ATOM 940 C C . HIS A 1 118 ? 22.951 25.317 -16.197 1.00 36.50 118 HIS A C 1
ATOM 942 O O . HIS A 1 118 ? 22.734 26.059 -17.160 1.00 36.50 118 HIS A O 1
ATOM 948 N N . PRO A 1 119 ? 22.640 24.002 -16.248 1.00 32.78 119 PRO A N 1
ATOM 949 C CA . PRO A 1 119 ? 22.070 23.330 -17.417 1.00 32.78 119 PRO A CA 1
ATOM 950 C C . PRO A 1 119 ? 20.583 23.693 -17.584 1.00 32.78 119 PRO A C 1
ATOM 952 O O . PRO A 1 119 ? 19.687 22.879 -17.371 1.00 32.78 119 PRO A O 1
ATOM 955 N N . GLY A 1 120 ? 20.319 24.956 -17.913 1.00 35.62 120 GLY A N 1
ATOM 956 C CA . GLY A 1 120 ? 18.977 25.518 -18.062 1.00 35.62 120 GLY A CA 1
ATOM 957 C C . GLY A 1 120 ? 18.861 26.622 -19.115 1.00 35.62 120 GLY A C 1
ATOM 958 O O . GLY A 1 120 ? 17.794 27.218 -19.235 1.00 35.62 120 GLY A O 1
ATOM 959 N N . SER A 1 121 ? 19.907 26.914 -19.896 1.00 32.41 121 SER A N 1
ATOM 960 C CA . SER A 1 121 ? 19.806 27.913 -20.963 1.00 32.41 121 SER A CA 1
ATOM 961 C C . SER A 1 121 ? 19.041 27.349 -22.172 1.00 32.41 121 SER A C 1
ATOM 963 O O . SER A 1 121 ? 19.470 26.421 -22.860 1.00 32.41 121 SER A O 1
ATOM 965 N N . MET A 1 122 ? 17.869 27.942 -22.426 1.00 28.44 122 MET A N 1
ATOM 966 C CA . MET A 1 122 ? 16.907 27.611 -23.492 1.00 28.44 122 MET A CA 1
ATOM 967 C C . MET A 1 122 ? 17.521 27.482 -24.896 1.00 28.44 122 MET A C 1
ATOM 969 O O . MET A 1 122 ? 16.984 26.754 -25.730 1.00 28.44 122 MET A O 1
ATOM 973 N N . LEU A 1 123 ? 18.648 28.145 -25.165 1.00 27.12 123 LEU A N 1
ATOM 974 C CA . LEU A 1 123 ? 19.236 28.223 -26.503 1.00 27.12 123 LEU A CA 1
ATOM 975 C C . LEU A 1 123 ? 19.793 26.873 -27.000 1.00 27.12 123 LEU A C 1
ATOM 977 O O . LEU A 1 123 ? 19.702 26.574 -28.187 1.00 27.12 123 LEU A O 1
ATOM 981 N N . PHE A 1 124 ? 20.286 26.013 -26.099 1.00 29.91 124 PHE A N 1
ATOM 982 C CA . PHE A 1 124 ? 20.804 24.684 -26.467 1.00 29.91 124 PHE A CA 1
ATOM 983 C C . PHE A 1 124 ? 19.695 23.644 -26.699 1.00 29.91 124 PHE A C 1
ATOM 985 O O . PHE A 1 124 ? 19.899 22.658 -27.403 1.00 29.91 124 PHE A O 1
ATOM 992 N N . HIS A 1 125 ? 18.508 23.854 -26.123 1.00 34.62 125 HIS A N 1
ATOM 993 C CA . HIS A 1 125 ? 17.380 22.922 -26.230 1.00 34.62 125 HIS A CA 1
ATOM 994 C C . HIS A 1 125 ? 16.510 23.146 -27.476 1.00 34.62 125 HIS A C 1
ATOM 996 O O . HIS A 1 125 ? 15.868 22.204 -27.941 1.00 34.62 125 HIS A O 1
ATOM 1002 N N . VAL A 1 126 ? 16.490 24.361 -28.033 1.00 32.12 126 VAL A N 1
ATOM 1003 C CA . VAL A 1 126 ? 15.662 24.693 -29.207 1.00 32.12 126 VAL A CA 1
ATOM 1004 C C . VAL A 1 126 ? 16.303 24.220 -30.518 1.00 32.12 126 VAL A C 1
ATOM 1006 O O . VAL A 1 126 ? 15.589 23.777 -31.411 1.00 32.12 126 VAL A O 1
ATOM 1009 N N . LEU A 1 127 ? 17.637 24.176 -30.611 1.00 30.02 127 LEU A N 1
ATOM 1010 C CA . LEU A 1 127 ? 18.328 23.647 -31.798 1.00 30.02 127 LEU A CA 1
ATOM 1011 C C . LEU A 1 127 ? 18.351 22.105 -31.868 1.00 30.02 127 LEU A C 1
ATOM 1013 O O . LEU A 1 127 ? 18.602 21.542 -32.928 1.00 30.02 127 LEU A O 1
ATOM 1017 N N . ALA A 1 128 ? 18.049 21.406 -30.769 1.00 35.94 128 ALA A N 1
ATOM 1018 C CA . ALA A 1 128 ? 18.156 19.946 -30.676 1.00 35.94 128 ALA A CA 1
ATOM 1019 C C . ALA A 1 128 ? 16.867 19.169 -31.029 1.00 35.94 128 ALA A C 1
ATOM 1021 O O . ALA A 1 128 ? 16.891 17.940 -31.039 1.00 35.94 128 ALA A O 1
ATOM 1022 N N . LYS A 1 129 ? 15.737 19.842 -31.301 1.00 33.38 129 LYS A N 1
ATOM 1023 C CA . LYS A 1 129 ? 14.415 19.186 -31.433 1.00 33.38 129 LYS A CA 1
ATOM 1024 C C . LYS A 1 129 ? 13.867 19.008 -32.858 1.00 33.38 129 LYS A C 1
ATOM 1026 O O . LYS A 1 129 ? 12.765 18.486 -33.006 1.00 33.38 129 LYS A O 1
ATOM 1031 N N . GLY A 1 130 ? 14.617 19.354 -33.902 1.00 32.03 130 GLY A N 1
ATOM 1032 C CA . GLY A 1 130 ? 14.234 19.059 -35.288 1.00 32.03 130 GLY A CA 1
ATOM 1033 C C . GLY A 1 130 ? 14.817 17.731 -35.784 1.00 32.03 130 GLY A C 1
ATOM 1034 O O . GLY A 1 130 ? 15.982 17.701 -36.155 1.00 32.03 130 GLY A O 1
ATOM 1035 N N . LEU A 1 131 ? 14.002 16.666 -35.803 1.00 44.12 131 LEU A N 1
ATOM 1036 C CA . LEU A 1 131 ? 14.242 15.341 -36.426 1.00 44.12 131 LEU A CA 1
ATOM 1037 C C . LEU A 1 131 ? 15.482 14.549 -35.925 1.00 44.12 131 LEU A C 1
ATOM 1039 O O . LEU A 1 131 ? 16.523 14.531 -36.579 1.00 44.12 131 LEU A O 1
ATOM 1043 N N . PRO A 1 132 ? 15.373 13.814 -34.798 1.00 42.09 132 PRO A N 1
ATOM 1044 C CA . PRO A 1 132 ? 16.494 13.081 -34.197 1.00 42.09 132 PRO A CA 1
ATOM 1045 C C . PRO A 1 132 ? 17.037 11.919 -35.044 1.00 42.09 132 PRO A C 1
ATOM 1047 O O . PRO A 1 132 ? 18.253 11.732 -35.094 1.00 42.09 132 PRO A O 1
ATOM 1050 N N . GLU A 1 133 ? 16.173 11.175 -35.739 1.00 45.00 133 GLU A N 1
ATOM 1051 C CA . GLU A 1 133 ? 16.531 9.871 -36.327 1.00 45.00 133 GLU A CA 1
ATOM 1052 C C . GLU A 1 133 ? 17.504 9.961 -37.512 1.00 45.00 133 GLU A C 1
ATOM 1054 O O . GLU A 1 133 ? 18.312 9.062 -37.719 1.00 45.00 133 GLU A O 1
ATOM 1059 N N . VAL A 1 134 ? 17.534 11.088 -38.228 1.00 43.38 134 VAL A N 1
ATOM 1060 C CA . VAL A 1 134 ? 18.484 11.302 -39.336 1.00 43.38 134 VAL A CA 1
ATOM 1061 C C . VAL A 1 134 ? 19.834 11.833 -38.827 1.00 43.38 134 VAL A C 1
ATOM 1063 O O . VAL A 1 134 ? 20.865 11.692 -39.484 1.00 43.38 134 VAL A O 1
ATOM 1066 N N . THR A 1 135 ? 19.884 12.416 -37.623 1.00 47.00 135 THR A N 1
ATOM 1067 C CA . THR A 1 135 ? 21.042 13.217 -37.199 1.00 47.00 135 THR A CA 1
ATOM 1068 C C . THR A 1 135 ? 22.182 12.429 -36.570 1.00 47.00 135 THR A C 1
ATOM 1070 O O . THR A 1 135 ? 23.313 12.870 -36.710 1.00 47.00 135 THR A O 1
ATOM 1073 N N . ALA A 1 136 ? 21.966 11.288 -35.909 1.00 47.97 136 ALA A N 1
ATOM 1074 C CA . ALA A 1 136 ? 23.090 10.497 -35.381 1.00 47.97 136 ALA A CA 1
ATOM 1075 C C . ALA A 1 136 ? 23.908 9.872 -36.523 1.00 47.97 136 ALA A C 1
ATOM 1077 O O . ALA A 1 136 ? 25.136 9.957 -36.534 1.00 47.97 136 ALA A O 1
ATOM 1078 N N . TRP A 1 137 ? 23.208 9.358 -37.537 1.00 45.34 137 TRP A N 1
ATOM 1079 C CA . TRP A 1 137 ? 23.797 8.821 -38.761 1.00 45.34 137 TRP A CA 1
ATOM 1080 C C . TRP A 1 137 ? 24.468 9.919 -39.593 1.00 45.34 137 TRP A C 1
ATOM 1082 O O . TRP A 1 137 ? 25.644 9.805 -39.932 1.00 45.34 137 TRP A O 1
ATOM 1092 N N . ALA A 1 138 ? 23.780 11.044 -39.824 1.00 45.56 138 ALA A N 1
ATOM 1093 C CA . ALA A 1 138 ? 24.360 12.191 -40.523 1.00 45.56 138 ALA A CA 1
ATOM 1094 C C . ALA A 1 138 ? 25.523 12.837 -39.752 1.00 45.56 138 ALA A C 1
ATOM 1096 O O . ALA A 1 138 ? 26.449 13.348 -40.373 1.00 45.56 138 ALA A O 1
ATOM 1097 N N . ARG A 1 139 ? 25.530 12.787 -38.411 1.00 47.50 139 ARG A N 1
ATOM 1098 C CA . ARG A 1 139 ? 26.665 13.233 -37.588 1.00 47.50 139 ARG A CA 1
ATOM 1099 C C . ARG A 1 139 ? 27.829 12.261 -37.674 1.00 47.50 139 ARG A C 1
ATOM 1101 O O . ARG A 1 139 ? 28.942 12.731 -37.828 1.00 47.50 139 ARG A O 1
ATOM 1108 N N . ALA A 1 140 ? 27.619 10.948 -37.598 1.00 55.06 140 ALA A N 1
ATOM 1109 C CA . ALA A 1 140 ? 28.705 9.972 -37.720 1.00 55.06 140 ALA A CA 1
ATOM 1110 C C . ALA A 1 140 ? 29.341 10.024 -39.118 1.00 55.06 140 ALA A C 1
ATOM 1112 O O . ALA A 1 140 ? 30.558 10.161 -39.242 1.00 55.06 140 ALA A O 1
ATOM 1113 N N . VAL A 1 141 ? 28.515 10.040 -40.168 1.00 55.31 141 VAL A N 1
ATOM 1114 C CA . VAL A 1 141 ? 28.960 10.244 -41.553 1.00 55.31 141 VAL A CA 1
ATOM 1115 C C . VAL A 1 141 ? 29.598 11.624 -41.720 1.00 55.31 141 VAL A C 1
ATOM 1117 O O . VAL A 1 141 ? 30.671 11.735 -42.302 1.00 55.31 141 VAL A O 1
ATOM 1120 N N . GLY A 1 142 ? 29.008 12.668 -41.138 1.00 61.59 142 GLY A N 1
ATOM 1121 C CA . GLY A 1 142 ? 29.544 14.028 -41.133 1.00 61.59 142 GLY A CA 1
ATOM 1122 C C . GLY A 1 142 ? 30.894 14.143 -40.426 1.00 61.59 142 GLY A C 1
ATOM 1123 O O . GLY A 1 142 ? 31.771 14.829 -40.931 1.00 61.59 142 GLY A O 1
ATOM 1124 N N . TRP A 1 143 ? 31.113 13.431 -39.317 1.00 57.91 143 TRP A N 1
ATOM 1125 C CA . TRP A 1 143 ? 32.389 13.366 -38.601 1.00 57.91 143 TRP A CA 1
ATOM 1126 C C . TRP A 1 143 ? 33.436 12.593 -39.390 1.00 57.91 143 TRP A C 1
ATOM 1128 O O . TRP A 1 143 ? 34.577 13.037 -39.444 1.00 57.91 143 TRP A O 1
ATOM 1138 N N . VAL A 1 144 ? 33.068 11.496 -40.056 1.00 61.75 144 VAL A N 1
ATOM 1139 C CA . VAL A 1 144 ? 33.972 10.779 -40.968 1.00 61.75 144 VAL A CA 1
ATOM 1140 C C . VAL A 1 144 ? 34.350 11.672 -42.153 1.00 61.75 144 VAL A C 1
ATOM 1142 O O . VAL A 1 144 ? 35.531 11.802 -42.466 1.00 61.75 144 VAL A O 1
ATOM 1145 N N . ILE A 1 145 ? 33.385 12.370 -42.759 1.00 60.03 145 ILE A N 1
ATOM 1146 C CA . ILE A 1 145 ? 33.625 13.336 -43.840 1.00 60.03 145 ILE A CA 1
ATOM 1147 C C . ILE A 1 145 ? 34.494 14.502 -43.348 1.00 60.03 145 ILE A C 1
ATOM 1149 O O . ILE A 1 145 ? 35.455 14.861 -44.021 1.00 60.03 145 ILE A O 1
ATOM 1153 N N . LEU A 1 146 ? 34.224 15.061 -42.166 1.00 55.09 146 LEU A N 1
ATOM 1154 C CA . LEU A 1 146 ? 35.012 16.139 -41.561 1.00 55.09 146 LEU A CA 1
ATOM 1155 C C . LEU A 1 146 ? 36.419 15.682 -41.183 1.00 55.09 146 LEU A C 1
ATOM 1157 O O . LEU A 1 146 ? 37.352 16.455 -41.352 1.00 55.09 146 LEU A O 1
ATOM 1161 N N . LEU A 1 147 ? 36.608 14.442 -40.728 1.00 59.50 147 LEU A N 1
ATOM 1162 C CA . LEU A 1 147 ? 37.926 13.873 -40.449 1.00 59.50 147 LEU A CA 1
ATOM 1163 C C . LEU A 1 147 ? 38.716 13.698 -41.753 1.00 59.50 147 LEU A C 1
ATOM 1165 O O . LEU A 1 147 ? 39.878 14.094 -41.832 1.00 59.50 147 LEU A O 1
ATOM 1169 N N . LEU A 1 148 ? 38.072 13.187 -42.807 1.00 59.88 148 LEU A N 1
ATOM 1170 C CA . LEU A 1 148 ? 38.659 13.068 -44.144 1.00 59.88 148 LEU A CA 1
ATOM 1171 C C . LEU A 1 148 ? 38.989 14.448 -44.744 1.00 59.88 148 LEU A C 1
ATOM 1173 O O . LEU A 1 148 ? 40.061 14.627 -45.330 1.00 59.88 148 LEU A O 1
ATOM 1177 N N . LEU A 1 149 ? 38.123 15.447 -44.546 1.00 56.72 149 LEU A N 1
ATOM 1178 C CA . LEU A 1 149 ? 38.345 16.838 -44.947 1.00 56.72 149 LEU A CA 1
ATOM 1179 C C . LEU A 1 149 ? 39.432 17.515 -44.109 1.00 56.72 149 LEU A C 1
ATOM 1181 O O . LEU A 1 149 ? 40.248 18.234 -44.670 1.00 56.72 149 LEU A O 1
ATOM 1185 N N . ALA A 1 150 ? 39.511 17.267 -42.802 1.00 55.59 150 ALA A N 1
ATOM 1186 C CA . ALA A 1 150 ? 40.542 17.807 -41.919 1.00 55.59 150 ALA A CA 1
ATOM 1187 C C . ALA A 1 150 ? 41.920 17.222 -42.248 1.00 55.59 150 ALA A C 1
ATOM 1189 O O . ALA A 1 150 ? 42.910 17.951 -42.276 1.00 55.59 150 ALA A O 1
ATOM 1190 N N . VAL A 1 151 ? 41.989 15.930 -42.585 1.00 61.59 151 VAL A N 1
ATOM 1191 C CA . VAL A 1 151 ? 43.203 15.292 -43.112 1.00 61.59 151 VAL A CA 1
ATOM 1192 C C . VAL A 1 151 ? 43.602 15.916 -44.457 1.00 61.59 151 VAL A C 1
ATOM 1194 O O . VAL A 1 151 ? 44.774 16.238 -44.652 1.00 61.59 151 VAL A O 1
ATOM 1197 N N . LYS A 1 152 ? 42.639 16.182 -45.353 1.00 55.81 152 LYS A N 1
ATOM 1198 C CA . LYS A 1 152 ? 42.867 16.888 -46.631 1.00 55.81 152 LYS A CA 1
ATOM 1199 C C . LYS A 1 152 ? 43.333 18.342 -46.422 1.00 55.81 152 LYS A C 1
ATOM 1201 O O . LYS A 1 152 ? 44.281 18.785 -47.067 1.00 55.81 152 LYS A O 1
ATOM 1206 N N . MET A 1 153 ? 42.727 19.063 -45.479 1.00 52.75 153 MET A N 1
ATOM 1207 C CA . MET A 1 153 ? 43.011 20.465 -45.142 1.00 52.75 153 MET A CA 1
ATOM 1208 C C . MET A 1 153 ? 44.357 20.638 -44.435 1.00 52.75 153 MET A C 1
ATOM 1210 O O . MET A 1 153 ? 45.068 21.596 -44.713 1.00 52.75 153 MET A O 1
ATOM 1214 N N . ARG A 1 154 ? 44.765 19.706 -43.564 1.00 50.47 154 ARG A N 1
ATOM 1215 C CA . ARG A 1 154 ? 46.079 19.736 -42.892 1.00 50.47 154 ARG A CA 1
ATOM 1216 C C . ARG A 1 154 ? 47.239 19.578 -43.883 1.00 50.47 154 ARG A C 1
ATOM 1218 O O . ARG A 1 154 ? 48.316 20.118 -43.645 1.00 50.47 154 ARG A O 1
ATOM 1225 N N . PHE A 1 155 ? 47.007 18.895 -45.005 1.00 51.50 155 PHE A N 1
ATOM 1226 C CA . PHE A 1 155 ? 47.949 18.819 -46.124 1.00 51.50 155 PHE A CA 1
ATOM 1227 C C . PHE A 1 155 ? 47.938 20.085 -46.992 1.00 51.50 155 PHE A C 1
ATOM 1229 O O . PHE A 1 155 ? 49.007 20.591 -47.318 1.00 51.50 155 PHE A O 1
ATOM 1236 N N . LEU A 1 156 ? 46.763 20.661 -47.277 1.00 47.06 156 LEU A N 1
ATOM 1237 C CA . LEU A 1 156 ? 46.652 21.954 -47.971 1.00 47.06 156 LEU A CA 1
ATOM 1238 C C . LEU A 1 156 ? 47.299 23.099 -47.174 1.00 47.06 156 LEU A C 1
ATOM 1240 O O . LEU A 1 156 ? 47.995 23.930 -47.741 1.00 47.06 156 LEU A O 1
ATOM 1244 N N . ARG A 1 157 ? 47.168 23.110 -45.843 1.00 44.25 157 ARG A N 1
ATOM 1245 C CA . ARG A 1 157 ? 47.786 24.130 -44.977 1.00 44.25 157 ARG A CA 1
ATOM 1246 C C . ARG A 1 157 ? 49.315 24.046 -44.936 1.00 44.25 157 ARG A C 1
ATOM 1248 O O . ARG A 1 157 ? 49.960 25.067 -44.737 1.00 44.25 157 ARG A O 1
ATOM 1255 N N . ARG A 1 158 ? 49.894 22.859 -45.163 1.00 50.59 158 ARG A N 1
ATOM 1256 C CA . ARG A 1 158 ? 51.345 22.690 -45.371 1.00 50.59 158 ARG A CA 1
ATOM 1257 C C . ARG A 1 158 ? 51.809 23.172 -46.747 1.00 50.59 158 ARG A C 1
ATOM 1259 O O . ARG A 1 158 ? 52.969 23.528 -46.875 1.00 50.59 158 ARG A O 1
ATOM 1266 N N . ALA A 1 159 ? 50.920 23.221 -47.738 1.00 51.69 159 ALA A N 1
ATOM 1267 C CA . ALA A 1 159 ? 51.218 23.770 -49.060 1.00 51.69 159 ALA A CA 1
ATOM 1268 C C . ALA A 1 159 ? 51.051 25.304 -49.136 1.00 51.69 159 ALA A C 1
ATOM 1270 O O . ALA A 1 159 ? 51.618 25.929 -50.020 1.00 51.69 159 ALA A O 1
ATOM 1271 N N . VAL A 1 160 ? 50.294 25.915 -48.214 1.00 48.47 160 VAL A N 1
ATOM 1272 C CA . VAL A 1 160 ? 49.885 27.337 -48.281 1.00 48.47 160 VAL A CA 1
ATOM 1273 C C . VAL A 1 160 ? 50.726 28.278 -47.392 1.00 48.47 160 VAL A C 1
ATOM 1275 O O . VAL A 1 160 ? 50.622 29.492 -47.528 1.00 48.47 160 VAL A O 1
ATOM 1278 N N . LEU A 1 161 ? 51.595 27.767 -46.511 1.00 44.44 161 LEU A N 1
ATOM 1279 C CA . LEU A 1 161 ? 52.427 28.602 -45.616 1.00 44.44 161 LEU A CA 1
ATOM 1280 C C . LEU A 1 161 ? 53.884 28.811 -46.083 1.00 44.44 161 LEU A C 1
ATOM 1282 O O . LEU A 1 161 ? 54.731 29.204 -45.287 1.00 44.44 161 LEU A O 1
ATOM 1286 N N . GLY A 1 162 ? 54.168 28.619 -47.373 1.00 46.00 162 GLY A N 1
ATOM 1287 C CA . GLY A 1 162 ? 55.352 29.167 -48.046 1.00 46.00 162 GLY A CA 1
ATOM 1288 C C . GLY A 1 162 ? 54.922 30.264 -49.024 1.00 46.00 162 GLY A C 1
ATOM 1289 O O . GLY A 1 162 ? 53.951 30.094 -49.750 1.00 46.00 162 GLY A O 1
ATOM 1290 N N . THR A 1 163 ? 55.594 31.408 -48.994 1.00 47.53 163 THR A N 1
ATOM 1291 C CA . THR A 1 163 ? 55.253 32.682 -49.654 1.00 47.53 163 THR A CA 1
ATOM 1292 C C . THR A 1 163 ? 55.023 32.636 -51.186 1.00 47.53 163 THR A C 1
ATOM 1294 O O . THR A 1 163 ? 55.732 31.935 -51.896 1.00 47.53 163 THR A O 1
ATOM 1297 N N . ARG A 1 164 ? 54.034 33.449 -51.627 1.00 44.22 164 ARG A N 1
ATOM 1298 C CA . ARG A 1 164 ? 53.512 33.878 -52.968 1.00 44.22 164 ARG A CA 1
ATOM 1299 C C . ARG A 1 164 ? 54.418 33.724 -54.220 1.00 44.22 164 ARG A C 1
ATOM 1301 O O . ARG A 1 164 ? 55.616 33.952 -54.084 1.00 44.22 164 ARG A O 1
ATOM 1308 N N . PRO A 1 165 ? 53.860 33.474 -55.441 1.00 40.97 165 PRO A N 1
ATOM 1309 C CA . PRO A 1 165 ? 52.988 34.434 -56.172 1.00 40.97 165 PRO A CA 1
ATOM 1310 C C . PRO A 1 165 ? 51.789 33.855 -56.982 1.00 40.97 165 PRO A C 1
ATOM 1312 O O . PRO A 1 165 ? 51.615 32.648 -57.099 1.00 40.97 165 PRO A O 1
ATOM 1315 N N . GLN A 1 166 ? 50.930 34.752 -57.502 1.00 41.31 166 GLN A N 1
ATOM 1316 C CA . GLN A 1 166 ? 49.920 34.511 -58.567 1.00 41.31 166 GLN A CA 1
ATOM 1317 C C . GLN A 1 166 ? 50.589 34.421 -59.968 1.00 41.31 166 GLN A C 1
ATOM 1319 O O . GLN A 1 166 ? 51.748 34.831 -60.042 1.00 41.31 166 GLN A O 1
ATOM 1324 N N . PRO A 1 167 ? 49.912 34.056 -61.093 1.00 53.44 167 PRO A N 1
ATOM 1325 C CA . PRO A 1 167 ? 48.562 33.499 -61.306 1.00 53.44 167 PRO A CA 1
ATOM 1326 C C . PRO A 1 167 ? 48.530 32.180 -62.143 1.00 53.44 167 PRO A C 1
ATOM 1328 O O . PRO A 1 167 ? 49.511 31.771 -62.750 1.00 53.44 167 PRO A O 1
ATOM 1331 N N . THR A 1 168 ? 47.357 31.529 -62.164 1.00 54.28 168 THR A N 1
ATOM 1332 C CA . THR A 1 168 ? 46.865 30.529 -63.151 1.00 54.28 168 THR A CA 1
ATOM 1333 C C . THR A 1 168 ? 47.754 29.333 -63.517 1.00 54.28 168 THR A C 1
ATOM 1335 O O . THR A 1 168 ? 48.191 29.211 -64.653 1.00 54.28 168 THR A O 1
ATOM 1338 N N . VAL A 1 169 ? 47.896 28.373 -62.597 1.00 52.66 169 VAL A N 1
ATOM 1339 C CA . VAL A 1 169 ? 48.204 26.968 -62.938 1.00 52.66 169 VAL A CA 1
ATOM 1340 C C . VAL A 1 169 ? 47.501 26.050 -61.927 1.00 52.66 169 VAL A C 1
ATOM 1342 O O . VAL A 1 169 ? 48.124 25.395 -61.092 1.00 52.66 169 VAL A O 1
ATOM 1345 N N . THR A 1 170 ? 46.168 26.083 -61.885 1.00 59.41 170 THR A N 1
ATOM 1346 C CA . THR A 1 170 ? 45.412 25.366 -60.840 1.00 59.41 170 THR A CA 1
ATOM 1347 C C . THR A 1 170 ? 45.264 23.865 -61.090 1.00 59.41 170 THR A C 1
ATOM 1349 O O . THR A 1 170 ? 45.044 23.135 -60.123 1.00 59.41 170 THR A O 1
ATOM 1352 N N . ASP A 1 171 ? 45.491 23.384 -62.317 1.00 57.25 171 ASP A N 1
ATOM 1353 C CA . ASP A 1 171 ? 45.417 21.951 -62.635 1.00 57.25 171 ASP A CA 1
ATOM 1354 C C . ASP A 1 171 ? 46.794 21.289 -62.835 1.00 57.25 171 ASP A C 1
ATOM 1356 O O . ASP A 1 171 ? 47.004 20.199 -62.294 1.00 57.25 171 ASP A O 1
ATOM 1360 N N . ASP A 1 172 ? 47.790 21.951 -63.445 1.00 56.91 172 ASP A N 1
ATOM 1361 C CA . ASP A 1 172 ? 49.101 21.303 -63.664 1.00 56.91 172 ASP A CA 1
ATOM 1362 C C . ASP A 1 172 ? 49.930 21.161 -62.382 1.00 56.91 172 ASP A C 1
ATOM 1364 O O . ASP A 1 172 ? 50.614 20.156 -62.200 1.00 56.91 172 ASP A O 1
ATOM 1368 N N . VAL A 1 173 ? 49.825 22.091 -61.423 1.00 62.97 173 VAL A N 1
ATOM 1369 C CA . VAL A 1 173 ? 50.503 21.954 -60.116 1.00 62.97 173 VAL A CA 1
ATOM 1370 C C . VAL A 1 173 ? 49.881 20.819 -59.305 1.00 62.97 173 VAL A C 1
ATOM 1372 O O . VAL A 1 173 ? 50.585 20.090 -58.604 1.00 62.97 173 VAL A O 1
ATOM 1375 N N . ARG A 1 174 ? 48.565 20.614 -59.429 1.00 60.44 174 ARG A N 1
ATOM 1376 C CA . ARG A 1 174 ? 47.856 19.512 -58.776 1.00 60.44 174 ARG A CA 1
ATOM 1377 C C . ARG A 1 174 ? 48.233 18.169 -59.403 1.00 60.44 174 ARG A C 1
ATOM 1379 O O . ARG A 1 174 ? 48.509 17.225 -58.663 1.00 60.44 174 ARG A O 1
ATOM 1386 N N . LEU A 1 175 ? 48.320 18.106 -60.732 1.00 65.44 175 LEU A N 1
ATOM 1387 C CA . LEU A 1 175 ? 48.798 16.935 -61.468 1.00 65.44 175 LEU A CA 1
ATOM 1388 C C . LEU A 1 175 ? 50.280 16.637 -61.181 1.00 65.44 175 LEU A C 1
ATOM 1390 O O . LEU A 1 175 ? 50.623 15.474 -60.986 1.00 65.44 175 LEU A O 1
ATOM 1394 N N . ALA A 1 176 ? 51.143 17.648 -61.040 1.00 64.88 176 ALA A N 1
ATOM 1395 C CA . ALA A 1 176 ? 52.568 17.486 -60.727 1.00 64.88 176 ALA A CA 1
ATOM 1396 C C . ALA A 1 176 ? 52.837 17.070 -59.263 1.00 64.88 176 ALA A C 1
ATOM 1398 O O . ALA A 1 176 ? 53.694 16.221 -58.989 1.00 64.88 176 ALA A O 1
ATOM 1399 N N . LEU A 1 177 ? 52.080 17.604 -58.298 1.00 61.84 177 LEU A N 1
ATOM 1400 C CA . LEU A 1 177 ? 52.130 17.156 -56.898 1.00 61.84 177 LEU A CA 1
ATOM 1401 C C . LEU A 1 177 ? 51.565 15.745 -56.722 1.00 61.84 177 LEU A C 1
ATOM 1403 O O . LEU A 1 177 ? 52.065 14.973 -55.903 1.00 61.84 177 LEU A O 1
ATOM 1407 N N . GLU A 1 178 ? 50.547 15.375 -57.499 1.00 59.72 178 GLU A N 1
ATOM 1408 C CA . GLU A 1 178 ? 50.095 13.990 -57.530 1.00 59.72 178 GLU A CA 1
ATOM 1409 C C . GLU A 1 178 ? 51.141 13.097 -58.211 1.00 59.72 178 GLU A C 1
ATOM 1411 O O . GLU A 1 178 ? 51.456 12.051 -57.645 1.00 59.72 178 GLU A O 1
ATOM 1416 N N . ALA A 1 179 ? 51.761 13.527 -59.319 1.00 63.25 179 ALA A N 1
ATOM 1417 C CA . ALA A 1 179 ? 52.799 12.803 -60.063 1.00 63.25 179 ALA A CA 1
ATOM 1418 C C . ALA A 1 179 ? 54.094 12.540 -59.263 1.00 63.25 179 ALA A C 1
ATOM 1420 O O . ALA A 1 179 ? 54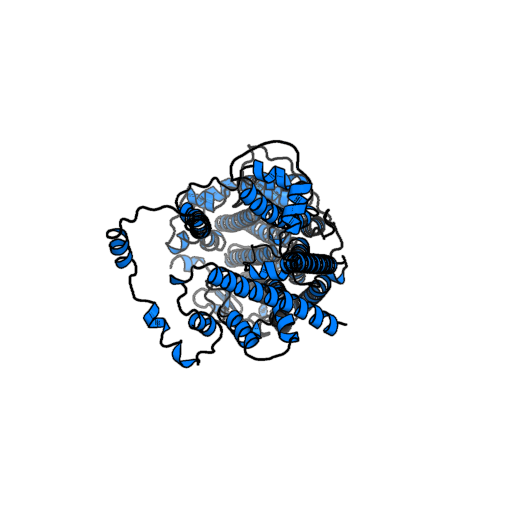.726 11.502 -59.459 1.00 63.25 179 ALA A O 1
ATOM 1421 N N . SER A 1 180 ? 54.455 13.418 -58.325 1.00 59.88 180 SER A N 1
ATOM 1422 C CA . SER A 1 180 ? 55.686 13.328 -57.517 1.00 59.88 180 SER A CA 1
ATOM 1423 C C . SER A 1 180 ? 55.582 12.425 -56.280 1.00 59.88 180 SER A C 1
ATOM 1425 O O . SER A 1 180 ? 56.599 12.080 -55.675 1.00 59.88 180 SER A O 1
ATOM 1427 N N . LEU A 1 181 ? 54.380 11.971 -55.903 1.00 60.34 181 LEU A N 1
ATOM 1428 C CA . LEU A 1 181 ? 54.244 10.938 -54.874 1.00 60.34 181 LEU A CA 1
ATOM 1429 C C . LEU A 1 181 ? 54.688 9.579 -55.441 1.00 60.34 181 LEU A C 1
ATOM 1431 O O . LEU A 1 181 ? 54.142 9.172 -56.476 1.00 60.34 181 LEU A O 1
ATOM 1435 N N . PRO A 1 182 ? 55.593 8.837 -54.764 1.00 79.25 182 PRO A N 1
ATOM 1436 C CA . PRO A 1 182 ? 56.015 7.519 -55.224 1.00 79.25 182 PRO A CA 1
ATOM 1437 C C . PRO A 1 182 ? 54.785 6.621 -55.373 1.00 79.25 182 PRO A C 1
ATOM 1439 O O . PRO A 1 182 ? 53.889 6.653 -54.527 1.00 79.25 182 PRO A O 1
ATOM 1442 N N . VAL A 1 183 ? 54.730 5.817 -56.439 1.00 79.38 183 VAL A N 1
ATOM 1443 C CA . VAL A 1 183 ? 53.580 4.958 -56.804 1.00 79.38 183 VAL A CA 1
ATOM 1444 C C . VAL A 1 183 ? 53.033 4.175 -55.597 1.00 79.38 183 VAL A C 1
ATOM 1446 O O . VAL A 1 183 ? 51.820 4.069 -55.401 1.00 79.38 183 VAL A O 1
ATOM 1449 N N . GLN A 1 184 ? 53.925 3.731 -54.707 1.00 75.88 184 GLN A N 1
ATOM 1450 C CA . GLN A 1 184 ? 53.594 3.042 -53.457 1.00 75.88 184 GLN A CA 1
ATOM 1451 C C . GLN A 1 184 ? 52.733 3.874 -52.487 1.00 75.88 184 GLN A C 1
ATOM 1453 O O . GLN A 1 184 ? 51.865 3.322 -51.814 1.00 75.88 184 GLN A O 1
ATOM 1458 N N . ALA A 1 185 ? 52.925 5.193 -52.404 1.00 79.12 185 ALA A N 1
ATOM 1459 C CA . ALA A 1 185 ? 52.141 6.076 -51.539 1.00 79.12 185 ALA A CA 1
ATOM 1460 C C . ALA A 1 185 ? 50.709 6.272 -52.066 1.00 79.12 185 ALA A C 1
ATOM 1462 O O . ALA A 1 185 ? 49.762 6.288 -51.276 1.00 79.12 185 ALA A O 1
ATOM 1463 N N . ARG A 1 186 ? 50.525 6.348 -53.394 1.00 77.81 186 ARG A N 1
ATOM 1464 C CA . ARG A 1 186 ? 49.187 6.412 -54.010 1.00 77.81 186 ARG A CA 1
ATOM 1465 C C . ARG A 1 186 ? 48.430 5.104 -53.835 1.00 77.81 186 ARG A C 1
ATOM 1467 O O . ARG A 1 186 ? 47.252 5.137 -53.486 1.00 77.81 186 ARG A O 1
ATOM 1474 N N . LEU A 1 187 ? 49.110 3.969 -54.013 1.00 85.19 187 LEU A N 1
ATOM 1475 C CA . LEU A 1 187 ? 48.517 2.654 -53.785 1.00 85.19 187 LEU A CA 1
ATOM 1476 C C . LEU A 1 187 ? 48.107 2.483 -52.317 1.00 85.19 187 LEU A C 1
ATOM 1478 O O . LEU A 1 187 ? 46.960 2.143 -52.051 1.00 85.19 187 LEU A O 1
ATOM 1482 N N . ARG A 1 188 ? 48.983 2.825 -51.359 1.00 82.69 188 ARG A N 1
ATOM 1483 C CA . ARG A 1 188 ? 48.651 2.802 -49.922 1.00 82.69 188 ARG A CA 1
ATOM 1484 C C . ARG A 1 188 ? 47.454 3.684 -49.598 1.00 82.69 188 ARG A C 1
ATOM 1486 O O . ARG A 1 188 ? 46.559 3.233 -48.901 1.00 82.69 188 ARG A O 1
ATOM 1493 N N . ARG A 1 189 ? 47.388 4.902 -50.145 1.00 84.69 189 ARG A N 1
ATOM 1494 C CA . ARG A 1 189 ? 46.239 5.794 -49.942 1.00 84.69 189 ARG A CA 1
ATOM 1495 C C . ARG A 1 189 ? 44.943 5.191 -50.488 1.00 84.69 189 ARG A C 1
ATOM 1497 O O . ARG A 1 189 ? 43.942 5.215 -49.781 1.00 84.69 189 ARG A O 1
ATOM 1504 N N . LYS A 1 190 ? 44.958 4.635 -51.706 1.00 87.62 190 LYS A N 1
ATOM 1505 C CA . LYS A 1 190 ? 43.788 3.961 -52.297 1.00 87.62 190 LYS A CA 1
ATOM 1506 C C . LYS A 1 190 ? 43.355 2.753 -51.462 1.00 87.62 190 LYS A C 1
ATOM 1508 O O . LYS A 1 190 ? 42.169 2.617 -51.189 1.00 87.62 190 LYS A O 1
ATOM 1513 N N . VAL A 1 191 ? 44.304 1.943 -50.988 1.00 91.56 191 VAL A N 1
ATOM 1514 C CA . VAL A 1 191 ? 44.035 0.788 -50.115 1.00 91.56 191 VAL A CA 1
ATOM 1515 C C . VAL A 1 191 ? 43.464 1.232 -48.768 1.00 91.56 191 VAL A C 1
ATOM 1517 O O . VAL A 1 191 ? 42.445 0.704 -48.345 1.00 91.56 191 VAL A O 1
ATOM 1520 N N . THR A 1 192 ? 44.048 2.236 -48.109 1.00 89.06 192 THR A N 1
ATOM 1521 C CA . THR A 1 192 ? 43.533 2.755 -46.832 1.00 89.06 192 THR A CA 1
ATOM 1522 C C . THR A 1 192 ? 42.126 3.327 -46.980 1.00 89.06 192 THR A C 1
ATOM 1524 O O . THR A 1 192 ? 41.268 3.031 -46.157 1.00 89.06 192 THR A O 1
ATOM 1527 N N . VAL A 1 193 ? 41.860 4.109 -48.032 1.00 92.56 193 VAL A N 1
ATOM 1528 C CA . VAL A 1 193 ? 40.509 4.623 -48.310 1.00 92.56 193 VAL A CA 1
ATOM 1529 C C . VAL A 1 193 ? 39.539 3.474 -48.594 1.00 92.56 193 VAL A C 1
ATOM 1531 O O . VAL A 1 193 ? 38.440 3.479 -48.051 1.00 92.56 193 VAL A O 1
ATOM 1534 N N . GLY A 1 194 ? 39.954 2.466 -49.368 1.00 94.19 194 GLY A N 1
ATOM 1535 C CA . GLY A 1 194 ? 39.160 1.262 -49.617 1.00 94.19 194 GLY A CA 1
ATOM 1536 C C . GLY A 1 194 ? 38.807 0.510 -48.331 1.00 94.19 194 GLY A C 1
ATOM 1537 O O . GLY A 1 194 ? 37.641 0.205 -48.107 1.00 94.19 194 GLY A O 1
ATOM 1538 N N . ILE A 1 195 ? 39.780 0.291 -47.440 1.00 92.31 195 ILE A N 1
ATOM 1539 C CA . ILE A 1 195 ? 39.563 -0.355 -46.135 1.00 92.31 195 ILE A CA 1
ATOM 1540 C C . ILE A 1 195 ? 38.595 0.464 -45.274 1.00 92.31 195 ILE A C 1
ATOM 1542 O O . ILE A 1 195 ? 37.663 -0.097 -44.707 1.00 92.31 195 ILE A O 1
ATOM 1546 N N . LEU A 1 196 ? 38.779 1.785 -45.190 1.00 91.50 196 LEU A N 1
ATOM 1547 C CA . LEU A 1 196 ? 37.891 2.650 -44.409 1.00 91.50 196 LEU A CA 1
ATOM 1548 C C . LEU A 1 196 ? 36.456 2.649 -44.952 1.00 91.50 196 LEU A C 1
ATOM 1550 O O . LEU A 1 196 ? 35.518 2.643 -44.160 1.00 91.50 196 LEU A O 1
ATOM 1554 N N . LEU A 1 197 ? 36.275 2.614 -46.276 1.00 93.75 197 LEU A N 1
ATOM 1555 C CA . LEU A 1 197 ? 34.954 2.495 -46.898 1.00 93.75 197 LEU A CA 1
ATOM 1556 C C . LEU A 1 197 ? 34.299 1.148 -46.583 1.00 93.75 197 LEU A C 1
ATOM 1558 O O . LEU A 1 197 ? 33.133 1.125 -46.204 1.00 93.75 197 LEU A O 1
ATOM 1562 N N . VAL A 1 198 ? 35.043 0.041 -46.672 1.00 92.69 198 VAL A N 1
ATOM 1563 C CA . VAL A 1 198 ? 34.527 -1.288 -46.307 1.00 92.69 198 VAL A CA 1
ATOM 1564 C C . VAL A 1 198 ? 34.123 -1.326 -44.834 1.00 92.69 198 VAL A C 1
ATOM 1566 O O . VAL A 1 198 ? 33.021 -1.764 -44.523 1.00 92.69 198 VAL A O 1
ATOM 1569 N N . LEU A 1 199 ? 34.958 -0.811 -43.927 1.00 87.88 199 LEU A N 1
ATOM 1570 C CA . LEU A 1 199 ? 34.625 -0.734 -42.501 1.00 87.88 199 LEU A CA 1
ATOM 1571 C C . LEU A 1 199 ? 33.395 0.145 -42.242 1.00 87.88 199 LEU A C 1
ATOM 1573 O O . LEU A 1 199 ? 32.562 -0.215 -41.415 1.00 87.88 199 LEU A O 1
ATOM 1577 N N . ALA A 1 200 ? 33.243 1.260 -42.962 1.00 89.62 200 ALA A N 1
ATOM 1578 C CA . ALA A 1 200 ? 32.063 2.113 -42.858 1.00 89.62 200 ALA A CA 1
ATOM 1579 C C . ALA A 1 200 ? 30.789 1.407 -43.352 1.00 89.62 200 ALA A C 1
ATOM 1581 O O . ALA A 1 200 ? 29.746 1.536 -42.716 1.00 89.62 200 ALA A O 1
ATOM 1582 N N . VAL A 1 201 ? 30.866 0.632 -44.439 1.00 93.00 201 VAL A N 1
ATOM 1583 C CA . VAL A 1 201 ? 29.740 -0.175 -44.938 1.00 93.00 201 VAL A CA 1
ATOM 1584 C C . VAL A 1 201 ? 29.399 -1.300 -43.963 1.00 93.00 201 VAL A C 1
ATOM 1586 O O . VAL A 1 201 ? 28.229 -1.490 -43.653 1.00 93.00 201 VAL A O 1
ATOM 1589 N N . LEU A 1 202 ? 30.395 -2.012 -43.429 1.00 87.62 202 LEU A N 1
ATOM 1590 C CA . LEU A 1 202 ? 30.169 -3.054 -42.424 1.00 87.62 202 LEU A CA 1
ATOM 1591 C C . LEU A 1 202 ? 29.530 -2.478 -41.161 1.00 87.62 202 LEU A C 1
ATOM 1593 O O . LEU A 1 202 ? 28.577 -3.053 -40.650 1.00 87.62 202 LEU A O 1
ATOM 1597 N N . PHE A 1 203 ? 29.994 -1.314 -40.704 1.00 86.62 203 PHE A N 1
ATOM 1598 C CA . PHE A 1 203 ? 29.372 -0.604 -39.593 1.00 86.62 203 PHE A CA 1
ATOM 1599 C C . PHE A 1 203 ? 27.942 -0.160 -39.929 1.00 86.62 203 PHE A C 1
ATOM 1601 O O . PHE A 1 203 ? 27.048 -0.316 -39.112 1.00 86.62 203 PHE A O 1
ATOM 1608 N N . ALA A 1 204 ? 27.683 0.341 -41.139 1.00 89.12 204 ALA A N 1
ATOM 1609 C CA . ALA A 1 204 ? 26.336 0.705 -41.576 1.00 89.12 204 ALA A CA 1
ATOM 1610 C C . ALA A 1 204 ? 25.376 -0.497 -41.588 1.00 89.12 204 ALA A C 1
ATOM 1612 O O . ALA A 1 204 ? 24.247 -0.380 -41.112 1.00 89.12 204 ALA A O 1
ATOM 1613 N N . VAL A 1 205 ? 25.828 -1.645 -42.100 1.00 90.19 205 VAL A N 1
ATOM 1614 C CA . VAL A 1 205 ? 25.066 -2.903 -42.114 1.00 90.19 205 VAL A CA 1
ATOM 1615 C C . VAL A 1 205 ? 24.835 -3.410 -40.694 1.00 90.19 205 VAL A C 1
ATOM 1617 O O . VAL A 1 205 ? 23.713 -3.792 -40.374 1.00 90.19 205 VAL A O 1
ATOM 1620 N N . ASP A 1 206 ? 25.855 -3.365 -39.837 1.00 83.38 206 ASP A N 1
ATOM 1621 C CA . ASP A 1 206 ? 25.745 -3.713 -38.420 1.00 83.38 206 ASP A CA 1
ATOM 1622 C C . ASP A 1 206 ? 24.720 -2.824 -37.706 1.00 83.38 206 ASP A C 1
ATOM 1624 O O . ASP A 1 206 ? 23.799 -3.328 -37.075 1.00 83.38 206 ASP A O 1
ATOM 1628 N N . GLN A 1 207 ? 24.789 -1.504 -37.883 1.00 85.38 207 GLN A N 1
ATOM 1629 C CA . GLN A 1 207 ? 23.839 -0.578 -37.268 1.00 85.38 207 GLN A CA 1
ATOM 1630 C C . GLN A 1 207 ? 22.417 -0.771 -37.801 1.00 85.38 207 GLN A C 1
ATOM 1632 O O . GLN A 1 207 ? 21.465 -0.777 -37.021 1.00 85.38 207 GLN A O 1
ATOM 1637 N N . TRP A 1 208 ? 22.248 -0.983 -39.109 1.00 90.12 208 TRP A N 1
ATOM 1638 C CA . TRP A 1 208 ? 20.947 -1.322 -39.688 1.00 90.12 208 TRP A CA 1
ATOM 1639 C C . TRP A 1 208 ? 20.397 -2.632 -39.111 1.00 90.12 208 TRP A C 1
ATOM 1641 O O . TRP A 1 208 ? 19.229 -2.698 -38.726 1.00 90.12 208 TRP A O 1
ATOM 1651 N N . TRP A 1 209 ? 21.248 -3.650 -38.975 1.00 86.12 209 TRP A N 1
ATOM 1652 C CA . TRP A 1 209 ? 20.903 -4.932 -38.370 1.00 86.12 209 TRP A CA 1
ATOM 1653 C C . TRP A 1 209 ? 20.503 -4.773 -36.898 1.00 86.12 209 TRP A C 1
ATOM 1655 O O . TRP A 1 209 ? 19.437 -5.233 -36.493 1.00 86.12 209 TRP A O 1
ATOM 1665 N N . VAL A 1 210 ? 21.290 -4.051 -36.100 1.00 84.38 210 VAL A N 1
ATOM 1666 C CA . VAL A 1 210 ? 20.971 -3.726 -34.702 1.00 84.38 210 VAL A CA 1
ATOM 1667 C C . VAL A 1 210 ? 19.621 -3.010 -34.604 1.00 84.38 210 VAL A C 1
ATOM 1669 O O . VAL A 1 210 ? 18.799 -3.374 -33.763 1.00 84.38 210 VAL A O 1
ATOM 1672 N N . HIS A 1 211 ? 19.344 -2.045 -35.484 1.00 84.88 211 HIS A N 1
ATOM 1673 C CA . HIS A 1 211 ? 18.054 -1.356 -35.531 1.00 84.88 211 HIS A CA 1
ATOM 1674 C C . HIS A 1 211 ? 16.892 -2.286 -35.900 1.00 84.88 211 HIS A C 1
ATOM 1676 O O . HIS A 1 211 ? 15.851 -2.231 -35.245 1.00 84.88 211 HIS A O 1
ATOM 1682 N N . ALA A 1 212 ? 17.063 -3.176 -36.880 1.00 86.88 212 ALA A N 1
ATOM 1683 C CA . ALA A 1 212 ? 16.028 -4.131 -37.275 1.00 86.88 212 ALA A CA 1
ATOM 1684 C C . ALA A 1 212 ? 15.644 -5.085 -36.127 1.00 86.88 212 ALA A C 1
ATOM 1686 O O . ALA A 1 212 ? 14.469 -5.397 -35.945 1.00 86.88 212 ALA A O 1
ATOM 1687 N N . TRP A 1 213 ? 16.613 -5.496 -35.302 1.00 85.12 213 TRP A N 1
ATOM 1688 C CA . TRP A 1 213 ? 16.385 -6.385 -34.151 1.00 85.12 213 TRP A CA 1
ATOM 1689 C C . TRP A 1 213 ? 15.815 -5.682 -32.911 1.00 85.12 213 TRP A C 1
ATOM 1691 O O . TRP A 1 213 ? 15.277 -6.341 -32.018 1.00 85.12 213 TRP A O 1
ATOM 1701 N N . ARG A 1 214 ? 15.888 -4.347 -32.863 1.00 86.56 214 ARG A N 1
ATOM 1702 C CA . ARG A 1 214 ? 15.282 -3.523 -31.805 1.00 86.56 214 ARG A CA 1
ATOM 1703 C C . ARG A 1 214 ? 13.785 -3.300 -31.992 1.00 86.56 214 ARG A C 1
ATOM 1705 O O . ARG A 1 214 ? 13.132 -2.826 -31.065 1.00 86.56 214 ARG A O 1
ATOM 1712 N N . VAL A 1 215 ? 13.224 -3.648 -33.151 1.00 89.69 215 VAL A N 1
ATOM 1713 C CA . VAL A 1 215 ? 11.782 -3.539 -33.385 1.00 89.69 215 VAL A CA 1
ATOM 1714 C C . VAL A 1 215 ? 11.050 -4.556 -32.513 1.00 89.69 215 VAL A C 1
ATOM 1716 O O . VAL A 1 215 ? 11.175 -5.769 -32.682 1.00 89.69 215 VAL A O 1
ATOM 1719 N N . ILE A 1 216 ? 10.261 -4.052 -31.568 1.00 94.00 216 ILE A N 1
ATOM 1720 C CA . ILE A 1 216 ? 9.409 -4.873 -30.713 1.00 94.00 216 ILE A CA 1
ATOM 1721 C C . ILE A 1 216 ? 8.040 -4.999 -31.396 1.00 94.00 216 ILE A C 1
ATOM 1723 O O . ILE A 1 216 ? 7.336 -3.994 -31.513 1.00 94.00 216 ILE A O 1
ATOM 1727 N N . PRO A 1 217 ? 7.615 -6.204 -31.821 1.00 94.81 217 PRO A N 1
ATOM 1728 C CA . PRO A 1 217 ? 6.253 -6.401 -32.284 1.00 94.81 217 PRO A CA 1
ATOM 1729 C C . PRO A 1 217 ? 5.302 -6.209 -31.102 1.00 94.81 217 PRO A C 1
ATOM 1731 O O . PRO A 1 217 ? 5.462 -6.835 -30.048 1.00 94.81 217 PRO A O 1
ATOM 1734 N N . ILE A 1 218 ? 4.313 -5.333 -31.270 1.00 95.94 218 ILE A N 1
ATOM 1735 C CA . ILE A 1 218 ? 3.273 -5.109 -30.268 1.00 95.94 218 ILE A CA 1
ATOM 1736 C C . ILE A 1 218 ? 2.334 -6.310 -30.287 1.00 95.94 218 ILE A C 1
ATOM 1738 O O . ILE A 1 218 ? 1.605 -6.529 -31.252 1.00 95.94 218 ILE A O 1
ATOM 1742 N N . GLY A 1 219 ? 2.347 -7.083 -29.208 1.00 95.12 219 GLY A N 1
ATOM 1743 C CA . GLY A 1 219 ? 1.548 -8.288 -29.072 1.00 95.12 219 GLY A CA 1
ATOM 1744 C C . GLY A 1 219 ? 1.255 -8.586 -27.611 1.00 95.12 219 GLY A C 1
ATOM 1745 O O . GLY A 1 219 ? 1.946 -8.137 -26.695 1.00 95.12 219 GLY A O 1
ATOM 1746 N N . HIS A 1 220 ? 0.208 -9.370 -27.365 1.00 95.25 220 HIS A N 1
ATOM 1747 C CA . HIS A 1 220 ? -0.144 -9.757 -26.001 1.00 95.25 220 HIS A CA 1
ATOM 1748 C C . HIS A 1 220 ? 0.954 -10.611 -25.332 1.00 95.25 220 HIS A C 1
ATOM 1750 O O . HIS A 1 220 ? 1.058 -10.642 -24.108 1.00 95.25 220 HIS A O 1
ATOM 1756 N N . ASP A 1 221 ? 1.787 -11.297 -26.112 1.00 95.69 221 ASP A N 1
ATOM 1757 C CA . ASP A 1 221 ? 2.939 -12.081 -25.664 1.00 95.69 221 ASP A CA 1
ATOM 1758 C C . ASP A 1 221 ? 4.168 -11.222 -25.308 1.00 95.69 221 ASP A C 1
ATOM 1760 O O . ASP A 1 221 ? 4.964 -11.638 -24.461 1.00 95.69 221 ASP A O 1
ATOM 1764 N N . THR A 1 222 ? 4.313 -10.030 -25.897 1.00 95.81 222 THR A N 1
ATOM 1765 C CA . THR A 1 222 ? 5.429 -9.103 -25.642 1.00 95.81 222 THR A CA 1
ATOM 1766 C C . THR A 1 222 ? 5.080 -8.036 -24.610 1.00 95.81 222 THR A C 1
ATOM 1768 O O . THR A 1 222 ? 5.816 -7.874 -23.646 1.00 95.81 222 THR A O 1
ATOM 1771 N N . THR A 1 223 ? 3.951 -7.343 -24.733 1.00 94.50 223 THR A N 1
ATOM 1772 C CA . THR A 1 223 ? 3.657 -6.148 -23.919 1.00 94.50 223 THR A CA 1
ATOM 1773 C C . THR A 1 223 ? 2.473 -6.321 -22.971 1.00 94.50 223 THR A C 1
ATOM 1775 O O . THR A 1 223 ? 2.328 -5.531 -22.038 1.00 94.50 223 THR A O 1
ATOM 1778 N N . ARG A 1 224 ? 1.592 -7.308 -23.219 1.00 95.50 224 ARG A N 1
ATOM 1779 C CA . ARG A 1 224 ? 0.252 -7.483 -22.600 1.00 95.50 224 ARG A CA 1
ATOM 1780 C C . ARG A 1 224 ? -0.731 -6.318 -22.838 1.00 95.50 224 ARG A C 1
ATOM 1782 O O . ARG A 1 224 ? -1.935 -6.519 -22.720 1.00 95.50 224 ARG A O 1
ATOM 1789 N N . LEU A 1 225 ? -0.241 -5.138 -23.221 1.00 96.31 225 LEU A N 1
ATOM 1790 C CA . LEU A 1 225 ? -1.002 -3.946 -23.598 1.00 96.31 225 LEU A CA 1
ATOM 1791 C C . LEU A 1 225 ? -0.751 -3.607 -25.066 1.00 96.31 225 LEU A C 1
ATOM 1793 O O . LEU A 1 225 ? 0.395 -3.459 -25.481 1.00 96.31 225 LEU A O 1
ATOM 1797 N N . THR A 1 226 ? -1.812 -3.442 -25.850 1.00 96.31 226 THR A N 1
ATOM 1798 C CA . THR A 1 226 ? -1.717 -3.144 -27.291 1.00 96.31 226 THR A CA 1
ATOM 1799 C C . THR A 1 226 ? -1.866 -1.658 -27.624 1.00 96.31 226 THR A C 1
ATOM 1801 O O . THR A 1 226 ? -1.631 -1.257 -28.759 1.00 96.31 226 THR A O 1
ATOM 1804 N N . GLY A 1 227 ? -2.202 -0.816 -26.645 1.00 95.56 227 GLY A N 1
ATOM 1805 C CA . GLY A 1 227 ? -2.264 0.630 -26.815 1.00 95.56 227 GLY A CA 1
ATOM 1806 C C . GLY A 1 227 ? -2.527 1.371 -25.501 1.00 95.56 227 GLY A C 1
ATOM 1807 O O . GLY A 1 227 ? -2.721 0.726 -24.467 1.00 95.56 227 GLY A O 1
ATOM 1808 N N . PRO A 1 228 ? -2.545 2.717 -25.533 1.00 96.75 228 PRO A N 1
ATOM 1809 C CA . PRO A 1 228 ? -2.283 3.577 -26.696 1.00 96.75 228 PRO A CA 1
ATOM 1810 C C . PRO A 1 228 ? -0.815 3.545 -27.162 1.00 96.75 228 PRO A C 1
ATOM 1812 O O . PRO A 1 228 ? 0.082 3.224 -26.387 1.00 96.75 228 PRO A O 1
ATOM 1815 N N . ILE A 1 229 ? -0.565 3.878 -28.433 1.00 95.69 229 ILE A N 1
ATOM 1816 C CA . ILE A 1 229 ? 0.767 3.850 -29.068 1.00 95.69 229 ILE A CA 1
ATOM 1817 C C . ILE A 1 229 ? 1.356 5.275 -29.105 1.00 95.69 229 ILE A C 1
ATOM 1819 O O . ILE A 1 229 ? 0.652 6.246 -29.384 1.00 95.69 229 ILE A O 1
ATOM 1823 N N . ARG A 1 230 ? 2.646 5.429 -28.782 1.00 93.19 230 ARG A N 1
ATOM 1824 C CA . ARG A 1 230 ? 3.397 6.694 -28.888 1.00 93.19 230 ARG A CA 1
ATOM 1825 C C . ARG A 1 230 ? 3.672 7.018 -30.359 1.00 93.19 230 ARG A C 1
ATOM 1827 O O . ARG A 1 230 ? 3.713 6.131 -31.199 1.00 93.19 230 ARG A O 1
ATOM 1834 N N . LYS A 1 231 ? 3.983 8.281 -30.673 1.00 90.19 231 LYS A N 1
ATOM 1835 C CA . LYS A 1 231 ? 4.373 8.682 -32.042 1.00 90.19 231 LYS A CA 1
ATOM 1836 C C . LYS A 1 231 ? 5.555 7.874 -32.609 1.00 90.19 231 LYS A C 1
ATOM 1838 O O . LYS A 1 231 ? 5.614 7.688 -33.813 1.00 90.19 231 LYS A O 1
ATOM 1843 N N . GLY A 1 232 ? 6.450 7.377 -31.749 1.00 85.44 232 GLY A N 1
ATOM 1844 C CA . GLY A 1 232 ? 7.580 6.515 -32.125 1.00 85.44 232 GLY A CA 1
ATOM 1845 C C . GLY A 1 232 ? 7.254 5.019 -32.246 1.00 85.44 232 GLY A C 1
ATOM 1846 O O . GLY A 1 232 ? 8.163 4.202 -32.234 1.00 85.44 232 GLY A O 1
ATOM 1847 N N . GLY A 1 233 ? 5.976 4.630 -32.276 1.00 90.12 233 GLY A N 1
ATOM 1848 C CA . GLY A 1 233 ? 5.555 3.240 -32.483 1.00 90.12 233 GLY A CA 1
ATOM 1849 C C . GLY A 1 233 ? 5.555 2.348 -31.237 1.00 90.12 233 GLY A C 1
ATOM 1850 O O . GLY A 1 233 ? 4.893 1.322 -31.251 1.00 90.12 233 GLY A O 1
ATOM 1851 N N . GLY A 1 234 ? 6.213 2.722 -30.135 1.00 92.25 234 GLY A N 1
ATOM 1852 C CA . GLY A 1 234 ? 6.154 1.969 -28.872 1.00 92.25 234 GLY A CA 1
ATOM 1853 C C . GLY A 1 234 ? 4.864 2.195 -28.065 1.00 92.25 234 GLY A C 1
ATOM 1854 O O . GLY A 1 234 ? 4.204 3.225 -28.196 1.00 92.25 234 GLY A O 1
ATOM 1855 N N . ILE A 1 235 ? 4.517 1.270 -27.164 1.00 96.62 235 ILE A N 1
ATOM 1856 C CA . ILE A 1 235 ? 3.366 1.416 -26.251 1.00 96.62 235 ILE A CA 1
ATOM 1857 C C . ILE A 1 235 ? 3.570 2.587 -25.283 1.00 96.62 235 ILE A C 1
ATOM 1859 O O . ILE A 1 235 ? 4.639 2.756 -24.700 1.00 96.62 235 ILE A O 1
ATOM 1863 N N . ASN A 1 236 ? 2.525 3.387 -25.072 1.00 96.44 236 ASN A N 1
ATOM 1864 C CA . ASN A 1 236 ? 2.457 4.409 -24.035 1.00 96.44 236 ASN A CA 1
ATOM 1865 C C . ASN A 1 236 ? 1.879 3.808 -22.744 1.00 96.44 236 ASN A C 1
ATOM 1867 O O . ASN A 1 236 ? 0.692 3.968 -22.449 1.00 96.44 236 ASN A O 1
ATOM 1871 N N . TYR A 1 237 ? 2.724 3.109 -21.982 1.00 96.62 237 TYR A N 1
ATOM 1872 C CA . TYR A 1 237 ? 2.320 2.410 -20.757 1.00 96.62 237 TYR A CA 1
ATOM 1873 C C . TYR A 1 237 ? 1.682 3.345 -19.726 1.00 96.62 237 TYR A C 1
ATOM 1875 O O . TYR A 1 237 ? 0.665 2.993 -19.137 1.00 96.62 237 TYR A O 1
ATOM 1883 N N . LEU A 1 238 ? 2.210 4.562 -19.557 1.00 96.06 238 LEU A N 1
ATOM 1884 C CA . LEU A 1 238 ? 1.641 5.554 -18.642 1.00 96.06 238 LEU A CA 1
ATOM 1885 C C . LEU A 1 238 ? 0.185 5.897 -18.991 1.00 96.06 238 LEU A C 1
ATOM 1887 O O . LEU A 1 238 ? -0.683 5.900 -18.119 1.00 96.06 238 LEU A O 1
ATOM 1891 N N . ALA A 1 239 ? -0.093 6.167 -20.268 1.00 96.75 239 ALA A N 1
ATOM 1892 C CA . ALA A 1 239 ? -1.450 6.457 -20.718 1.00 96.75 239 ALA A CA 1
ATOM 1893 C C . ALA A 1 239 ? -2.356 5.217 -20.655 1.00 96.75 239 ALA A C 1
ATOM 1895 O O . ALA A 1 239 ? -3.516 5.348 -20.269 1.00 96.75 239 ALA A O 1
ATOM 1896 N N . ALA A 1 240 ? -1.831 4.026 -20.964 1.00 97.50 240 ALA A N 1
ATOM 1897 C CA . ALA A 1 240 ? -2.568 2.768 -20.841 1.00 97.50 240 ALA A CA 1
ATOM 1898 C C . ALA A 1 240 ? -3.017 2.517 -19.394 1.00 97.50 240 ALA A C 1
ATOM 1900 O O . ALA A 1 240 ? -4.187 2.237 -19.146 1.00 97.50 240 ALA A O 1
ATOM 1901 N N . LEU A 1 241 ? -2.109 2.687 -18.428 1.00 96.38 241 LEU A N 1
ATOM 1902 C CA . LEU A 1 241 ? -2.397 2.523 -17.003 1.00 96.38 241 LEU A CA 1
ATOM 1903 C C . LEU A 1 241 ? -3.416 3.550 -16.508 1.00 96.38 241 LEU A C 1
ATOM 1905 O O . LEU A 1 241 ? -4.391 3.172 -15.863 1.00 96.38 241 LEU A O 1
ATOM 1909 N N . ASN A 1 242 ? -3.263 4.823 -16.882 1.00 97.12 242 ASN A N 1
ATOM 1910 C CA . ASN A 1 242 ? -4.264 5.842 -16.566 1.00 97.12 242 ASN A CA 1
ATOM 1911 C C . ASN A 1 242 ? -5.636 5.502 -17.175 1.00 97.12 242 ASN A C 1
ATOM 1913 O O . ASN A 1 242 ? -6.654 5.667 -16.507 1.00 97.12 242 ASN A O 1
ATOM 1917 N N . GLN A 1 243 ? -5.700 4.976 -18.404 1.00 97.00 243 GLN A N 1
ATOM 1918 C CA . GLN A 1 243 ? -6.955 4.538 -19.031 1.00 97.00 243 GLN A CA 1
ATOM 1919 C C . GLN A 1 243 ? -7.576 3.327 -18.314 1.00 97.00 243 GLN A C 1
ATOM 1921 O O . GLN A 1 243 ? -8.798 3.240 -18.187 1.00 97.00 243 GLN A O 1
ATOM 1926 N N . MET A 1 244 ? -6.750 2.392 -17.835 1.00 95.69 244 MET A N 1
ATOM 1927 C CA . MET A 1 244 ? -7.205 1.242 -17.052 1.00 95.69 244 MET A CA 1
ATOM 1928 C C . MET A 1 244 ? -7.807 1.680 -15.713 1.00 95.69 244 MET A C 1
ATOM 1930 O O . MET A 1 244 ? -8.927 1.282 -15.399 1.00 95.69 244 MET A O 1
ATOM 1934 N N . GLU A 1 245 ? -7.101 2.519 -14.951 1.00 95.69 245 GLU A N 1
ATOM 1935 C CA . GLU A 1 245 ? -7.545 2.955 -13.619 1.00 95.69 245 GLU A CA 1
ATOM 1936 C C . GLU A 1 245 ? -8.706 3.964 -13.671 1.00 95.69 245 GLU A C 1
ATOM 1938 O O . GLU A 1 245 ? -9.580 3.950 -12.804 1.00 95.69 245 GLU A O 1
ATOM 1943 N N . SER A 1 246 ? -8.767 4.810 -14.705 1.00 96.75 246 SER A N 1
ATOM 1944 C CA . SER A 1 246 ? -9.857 5.785 -14.887 1.00 96.75 246 SER A CA 1
ATOM 1945 C C . SER A 1 246 ? -11.150 5.182 -15.444 1.00 96.75 246 SER A C 1
ATOM 1947 O O . SER A 1 246 ? -12.163 5.878 -15.548 1.00 96.75 246 SER A O 1
ATOM 1949 N N . ARG A 1 247 ? -11.173 3.889 -15.794 1.00 96.94 247 ARG A N 1
ATOM 1950 C CA . ARG A 1 247 ? -12.362 3.258 -16.379 1.00 96.94 247 ARG A CA 1
ATOM 1951 C C . ARG A 1 247 ? -13.565 3.365 -15.432 1.00 96.94 247 ARG A C 1
ATOM 1953 O O . ARG A 1 247 ? -13.516 2.937 -14.275 1.00 96.94 247 ARG A O 1
ATOM 1960 N N . GLY A 1 248 ? -14.659 3.930 -15.948 1.00 96.88 248 GLY A N 1
ATOM 1961 C CA . GLY A 1 248 ? -15.901 4.153 -15.198 1.00 96.88 248 GLY A CA 1
ATOM 1962 C C . GLY A 1 248 ? -15.801 5.235 -14.116 1.00 96.88 248 GLY A C 1
ATOM 1963 O O . GLY A 1 248 ? -16.685 5.333 -13.264 1.00 96.88 248 GLY A O 1
ATOM 1964 N N . VAL A 1 249 ? -14.729 6.030 -14.107 1.00 97.94 249 VAL A N 1
ATOM 1965 C CA . VAL A 1 249 ? -14.525 7.110 -13.142 1.00 97.94 249 VAL A CA 1
ATOM 1966 C C . VAL A 1 249 ? -15.055 8.422 -13.713 1.00 97.94 249 VAL A C 1
ATOM 1968 O O . VAL A 1 249 ? -14.720 8.819 -14.823 1.00 97.94 249 VAL A O 1
ATOM 1971 N N . THR A 1 250 ? -15.863 9.117 -12.922 1.00 97.38 250 THR A N 1
ATOM 1972 C CA . THR A 1 250 ? -16.370 10.464 -13.190 1.00 97.38 250 THR A CA 1
ATOM 1973 C C . THR A 1 250 ? -16.026 11.381 -12.013 1.00 97.38 250 THR A C 1
ATOM 1975 O O . THR A 1 250 ? -15.824 10.895 -10.896 1.00 97.38 250 THR A O 1
ATOM 1978 N N . PRO A 1 251 ? -16.006 12.713 -12.191 1.00 96.25 251 PRO A N 1
ATOM 1979 C CA . PRO A 1 251 ? -15.762 13.636 -11.080 1.00 96.25 251 PRO A CA 1
ATOM 1980 C C . PRO A 1 251 ? -16.745 13.463 -9.910 1.00 96.25 251 PRO A C 1
ATOM 1982 O O . PRO A 1 251 ? -16.372 13.669 -8.756 1.00 96.25 251 PRO A O 1
ATOM 1985 N N . ALA A 1 252 ? -17.989 13.053 -10.191 1.00 97.06 252 ALA A N 1
ATOM 1986 C CA . ALA A 1 252 ? -19.030 12.841 -9.187 1.00 97.06 252 ALA A CA 1
ATOM 1987 C C . ALA A 1 252 ? -18.845 11.537 -8.394 1.00 97.06 252 ALA A C 1
ATOM 1989 O O . ALA A 1 252 ? -19.111 11.509 -7.193 1.00 97.06 252 ALA A O 1
ATOM 1990 N N . ASN A 1 253 ? -18.365 10.468 -9.040 1.00 98.00 253 ASN A N 1
ATOM 1991 C CA . ASN A 1 253 ? -18.192 9.164 -8.397 1.00 98.00 253 ASN A CA 1
ATOM 1992 C C . ASN A 1 253 ? -16.769 8.907 -7.871 1.00 98.00 253 ASN A C 1
ATOM 1994 O O . ASN A 1 253 ? -16.566 7.907 -7.183 1.00 98.00 253 ASN A O 1
ATOM 1998 N N . ASN A 1 254 ? -15.806 9.783 -8.174 1.00 98.25 254 ASN A N 1
ATOM 1999 C CA . ASN A 1 254 ? -14.429 9.698 -7.695 1.00 98.25 254 ASN A CA 1
ATOM 2000 C C . ASN A 1 254 ? -14.286 10.388 -6.334 1.00 98.25 254 ASN A C 1
ATOM 2002 O O . ASN A 1 254 ? -14.632 11.559 -6.200 1.00 98.25 254 ASN A O 1
ATOM 2006 N N . ALA A 1 255 ? -13.737 9.709 -5.334 1.00 97.94 255 ALA A N 1
ATOM 2007 C CA . ALA A 1 255 ? -13.416 10.275 -4.026 1.00 97.94 255 ALA A CA 1
ATOM 2008 C C . ALA A 1 255 ? -12.335 11.370 -4.102 1.00 97.94 255 ALA A C 1
ATOM 2010 O O . ALA A 1 255 ? -12.375 12.336 -3.339 1.00 97.94 255 ALA A O 1
ATOM 2011 N N . LEU A 1 256 ? -11.383 11.249 -5.034 1.00 96.94 256 LEU A N 1
ATOM 2012 C CA . LEU A 1 256 ? -10.173 12.070 -5.044 1.00 96.94 256 LEU A CA 1
ATOM 2013 C C . LEU A 1 256 ? -10.419 13.592 -5.140 1.00 96.94 256 LEU A C 1
ATOM 2015 O O . LEU A 1 256 ? -9.765 14.307 -4.383 1.00 96.94 256 LEU A O 1
ATOM 2019 N N . PRO A 1 257 ? -11.342 14.121 -5.973 1.00 96.25 257 PRO A N 1
ATOM 2020 C CA . PRO A 1 257 ? -11.637 15.553 -6.005 1.00 96.25 257 PRO A CA 1
ATOM 2021 C C . PRO A 1 257 ? -11.934 16.184 -4.640 1.00 96.25 257 PRO A C 1
ATOM 2023 O O . PRO A 1 257 ? -11.402 17.249 -4.335 1.00 96.25 257 PRO A O 1
ATOM 2026 N N . LEU A 1 258 ? -12.716 15.513 -3.787 1.00 96.75 258 LEU A N 1
ATOM 2027 C CA . LEU A 1 258 ? -13.031 16.012 -2.443 1.00 96.75 258 LEU A CA 1
ATOM 2028 C C . LEU A 1 258 ? -11.829 15.920 -1.496 1.00 96.75 258 LEU A C 1
ATOM 2030 O O . LEU A 1 258 ? -11.627 16.808 -0.670 1.00 96.75 258 LEU A O 1
ATOM 2034 N N . LEU A 1 259 ? -10.994 14.885 -1.637 1.00 96.56 259 LEU A N 1
ATOM 2035 C CA . LEU A 1 259 ? -9.750 14.769 -0.867 1.00 96.56 259 LEU A CA 1
ATOM 2036 C C . LEU A 1 259 ? -8.759 15.881 -1.246 1.00 96.56 259 LEU A C 1
ATOM 2038 O O . LEU A 1 259 ? -8.150 16.500 -0.375 1.00 96.56 259 LEU A O 1
ATOM 2042 N N . ILE A 1 260 ? -8.648 16.182 -2.542 1.00 95.44 260 ILE A N 1
ATOM 2043 C CA . ILE A 1 260 ? -7.846 17.291 -3.065 1.00 95.44 260 ILE A CA 1
ATOM 2044 C C . ILE A 1 260 ? -8.388 18.634 -2.558 1.00 95.44 260 ILE A C 1
ATOM 2046 O O . ILE A 1 260 ? -7.603 19.491 -2.148 1.00 95.44 260 ILE A O 1
ATOM 2050 N N . GLU A 1 261 ? -9.710 18.824 -2.536 1.00 94.38 261 GLU A N 1
ATOM 2051 C CA . GLU A 1 261 ? -10.329 20.023 -1.963 1.00 94.38 261 GLU A CA 1
ATOM 2052 C C . GLU A 1 261 ? -10.005 20.170 -0.467 1.00 94.38 261 GLU A C 1
ATOM 2054 O O . GLU A 1 261 ? -9.670 21.268 -0.012 1.00 94.38 261 GLU A O 1
ATOM 2059 N N . ALA A 1 262 ? -10.044 19.066 0.286 1.00 95.31 262 ALA A N 1
ATOM 2060 C CA . ALA A 1 262 ? -9.710 19.044 1.707 1.00 95.31 262 ALA A CA 1
ATOM 2061 C C . ALA A 1 262 ? -8.256 19.469 1.956 1.00 95.31 262 ALA A C 1
ATOM 2063 O O . ALA A 1 262 ? -7.973 20.257 2.863 1.00 95.31 262 ALA A O 1
ATOM 2064 N N . ALA A 1 263 ? -7.324 18.988 1.134 1.00 94.00 263 ALA A N 1
ATOM 2065 C CA . ALA A 1 263 ? -5.907 19.283 1.306 1.00 94.00 263 ALA A CA 1
ATOM 2066 C C . ALA A 1 263 ? -5.458 20.623 0.720 1.00 94.00 263 ALA A C 1
ATOM 2068 O O . ALA A 1 263 ? -4.509 21.233 1.218 1.00 94.00 263 ALA A O 1
ATOM 2069 N N . GLY A 1 264 ? -6.129 21.091 -0.330 1.00 92.81 264 GLY A N 1
ATOM 2070 C CA . GLY A 1 264 ? -5.771 22.290 -1.078 1.00 92.81 264 GLY A CA 1
ATOM 2071 C C . GLY A 1 264 ? -4.537 22.126 -1.983 1.00 92.81 264 GLY A C 1
ATOM 2072 O O . GLY A 1 264 ? -3.899 21.073 -2.020 1.00 92.81 264 GLY A O 1
ATOM 2073 N N . PRO A 1 265 ? -4.135 23.191 -2.702 1.00 90.88 265 PRO A N 1
ATOM 2074 C CA . PRO A 1 265 ? -3.186 23.109 -3.822 1.00 90.88 265 PRO A CA 1
ATOM 2075 C C . PRO A 1 265 ? -1.769 22.671 -3.427 1.00 90.88 265 PRO A C 1
ATOM 2077 O O . PRO A 1 265 ? -1.016 22.154 -4.248 1.00 90.88 265 PRO A O 1
ATOM 2080 N N . LYS A 1 266 ? -1.388 22.832 -2.153 1.00 90.25 266 LYS A N 1
ATOM 2081 C CA . LYS A 1 266 ? -0.060 22.432 -1.662 1.00 90.25 266 LYS A CA 1
ATOM 2082 C C . LYS A 1 266 ? 0.144 20.913 -1.652 1.00 90.25 266 LYS A C 1
ATOM 2084 O O . LYS A 1 266 ? 1.289 20.489 -1.523 1.00 90.25 266 LYS A O 1
ATOM 2089 N N . CYS A 1 267 ? -0.913 20.105 -1.802 1.00 89.81 267 CYS A N 1
ATOM 2090 C CA . CYS A 1 267 ? -0.787 18.649 -1.940 1.00 89.81 267 CYS A CA 1
ATOM 2091 C C . CYS A 1 267 ? -0.058 18.223 -3.229 1.00 89.81 267 CYS A C 1
ATOM 2093 O O . CYS A 1 267 ? 0.451 17.107 -3.297 1.00 89.81 267 CYS A O 1
ATOM 2095 N N . PHE A 1 268 ? 0.055 19.121 -4.215 1.00 90.38 268 PHE A N 1
ATOM 2096 C CA . PHE A 1 268 ? 0.788 18.891 -5.460 1.00 90.38 268 PHE A CA 1
ATOM 2097 C C . PHE A 1 268 ? 2.273 19.254 -5.381 1.00 90.38 268 PHE A C 1
ATOM 2099 O O . PHE A 1 268 ? 3.001 19.015 -6.345 1.00 90.38 268 PHE A O 1
ATOM 2106 N N . ASN A 1 269 ? 2.746 19.837 -4.273 1.00 89.19 269 ASN A N 1
ATOM 2107 C CA . ASN A 1 269 ? 4.159 20.174 -4.124 1.00 89.19 269 ASN A CA 1
ATOM 2108 C C . ASN A 1 269 ? 5.016 18.911 -4.251 1.00 89.19 269 ASN A C 1
ATOM 2110 O O . ASN A 1 269 ? 4.757 17.898 -3.606 1.00 89.19 269 ASN A O 1
ATOM 2114 N N . THR A 1 270 ? 6.073 18.992 -5.053 1.00 83.44 270 THR A N 1
ATOM 2115 C CA . THR A 1 270 ? 7.012 17.885 -5.258 1.00 83.44 270 THR A CA 1
ATOM 2116 C C . THR A 1 270 ? 8.411 18.323 -4.848 1.00 83.44 270 THR A C 1
ATOM 2118 O O . THR A 1 270 ? 8.689 19.517 -4.731 1.00 83.44 270 THR A O 1
ATOM 2121 N N . LYS A 1 271 ? 9.344 17.374 -4.723 1.00 81.06 271 LYS A N 1
ATOM 2122 C CA . LYS A 1 271 ? 10.774 17.708 -4.598 1.00 81.06 271 LYS A CA 1
ATOM 2123 C C . LYS A 1 271 ? 11.319 18.518 -5.788 1.00 81.06 271 LYS A C 1
ATOM 2125 O O . LYS A 1 271 ? 12.375 19.122 -5.674 1.00 81.06 271 LYS A O 1
ATOM 2130 N N . TYR A 1 272 ? 10.593 18.552 -6.909 1.00 77.81 272 TYR A N 1
ATOM 2131 C CA . TYR A 1 272 ? 10.965 19.252 -8.139 1.00 77.81 272 TYR A CA 1
ATOM 2132 C C . TYR A 1 272 ? 10.313 20.637 -8.289 1.00 77.81 272 TYR A C 1
ATOM 2134 O O . TYR A 1 272 ? 10.461 21.262 -9.337 1.00 77.81 272 TYR A O 1
ATOM 2142 N N . GLY A 1 273 ? 9.569 21.121 -7.288 1.00 84.50 273 GLY A N 1
ATOM 2143 C CA . GLY A 1 273 ? 9.005 22.473 -7.287 1.00 84.50 273 GLY A CA 1
ATOM 2144 C C . GLY A 1 273 ? 7.602 22.572 -6.688 1.00 84.50 273 GLY A C 1
ATOM 2145 O O . GLY A 1 273 ? 7.073 21.633 -6.093 1.00 84.50 273 GLY A O 1
ATOM 2146 N N . ASN A 1 274 ? 6.966 23.725 -6.893 1.00 81.75 274 ASN A N 1
ATOM 2147 C CA . ASN A 1 274 ? 5.671 24.107 -6.309 1.00 81.75 274 ASN A CA 1
ATOM 2148 C C . ASN A 1 274 ? 4.438 23.347 -6.848 1.00 81.75 274 ASN A C 1
ATOM 2150 O O . ASN A 1 274 ? 3.313 23.786 -6.635 1.00 81.75 274 ASN A O 1
ATOM 2154 N N . GLY A 1 275 ? 4.627 22.261 -7.603 1.00 88.12 275 GLY A N 1
ATOM 2155 C CA . GLY A 1 275 ? 3.526 21.424 -8.083 1.00 88.12 275 GLY A CA 1
ATOM 2156 C C . GLY A 1 275 ? 2.655 22.017 -9.191 1.00 88.12 275 GLY A C 1
ATOM 2157 O O . GLY A 1 275 ? 1.709 21.358 -9.612 1.00 88.12 275 GLY A O 1
ATOM 2158 N N . LYS A 1 276 ? 2.948 23.222 -9.704 1.00 90.69 276 LYS A N 1
ATOM 2159 C CA . LYS A 1 276 ? 2.078 23.908 -10.680 1.00 90.69 276 LYS A CA 1
ATOM 2160 C C . LYS A 1 276 ? 1.807 23.072 -11.934 1.00 90.69 276 LYS A C 1
ATOM 2162 O O . LYS A 1 276 ? 0.659 22.964 -12.351 1.00 90.69 276 LYS A O 1
ATOM 2167 N N . TRP A 1 277 ? 2.844 22.461 -12.508 1.00 91.56 277 TRP A N 1
ATOM 2168 C CA . TRP A 1 277 ? 2.705 21.623 -13.705 1.00 91.56 277 TRP A CA 1
ATOM 2169 C C . TRP A 1 277 ? 1.878 20.359 -13.427 1.00 91.56 277 TRP A C 1
ATOM 2171 O O . TRP A 1 277 ? 1.070 19.954 -14.254 1.00 91.56 277 TRP A O 1
ATOM 2181 N N . VAL A 1 278 ? 2.036 19.773 -12.235 1.00 89.06 278 VAL A N 1
ATOM 2182 C CA . VAL A 1 278 ? 1.285 18.590 -11.795 1.00 89.06 278 VAL A CA 1
ATOM 2183 C C . VAL A 1 278 ? -0.191 18.936 -11.683 1.00 89.06 278 VAL A C 1
ATOM 2185 O O . VAL A 1 278 ? -1.040 18.235 -12.215 1.00 89.06 278 VAL A O 1
ATOM 2188 N N . MET A 1 279 ? -0.494 20.061 -11.042 1.00 91.88 279 MET A N 1
ATOM 2189 C CA . MET A 1 279 ? -1.854 20.562 -10.896 1.00 91.88 279 MET A CA 1
ATOM 2190 C C . MET A 1 279 ? -2.503 20.825 -12.264 1.00 91.88 279 MET A C 1
ATOM 2192 O O . MET A 1 279 ? -3.619 20.375 -12.504 1.00 91.88 279 MET A O 1
ATOM 2196 N N . GLN A 1 280 ? -1.789 21.478 -13.188 1.00 91.50 280 GLN A N 1
ATOM 2197 C CA . GLN A 1 280 ? -2.269 21.719 -14.557 1.00 91.50 280 GLN A CA 1
ATOM 2198 C C . GLN A 1 280 ? -2.552 20.425 -15.332 1.00 91.50 280 GLN A C 1
ATOM 2200 O O . GLN A 1 280 ? -3.456 20.402 -16.159 1.00 91.50 280 GLN A O 1
ATOM 2205 N N . TRP A 1 281 ? -1.809 19.352 -15.055 1.00 91.56 281 TRP A N 1
ATOM 2206 C CA . TRP A 1 281 ? -2.004 18.044 -15.681 1.00 91.56 281 TRP A CA 1
ATOM 2207 C C . TRP A 1 281 ? -3.151 17.240 -15.049 1.00 91.56 281 TRP A C 1
ATOM 2209 O O . TRP A 1 281 ? -3.930 16.597 -15.751 1.00 91.56 281 TRP A O 1
ATOM 2219 N N . VAL A 1 282 ? -3.251 17.255 -13.718 1.00 93.50 282 VAL A N 1
ATOM 2220 C CA . VAL A 1 282 ? -4.170 16.404 -12.944 1.00 93.50 282 VAL A CA 1
ATOM 2221 C C . VAL A 1 282 ? -5.582 16.969 -12.907 1.00 93.50 282 VAL A C 1
ATOM 2223 O O . VAL A 1 282 ? -6.537 16.215 -13.069 1.00 93.50 282 VAL A O 1
ATOM 2226 N N . MET A 1 283 ? -5.741 18.279 -12.690 1.00 93.69 283 MET A N 1
ATOM 2227 C CA . MET A 1 283 ? -7.069 18.866 -12.473 1.00 93.69 283 MET A CA 1
ATOM 2228 C C . MET A 1 283 ? -8.031 18.651 -13.653 1.00 93.69 283 MET A C 1
ATOM 2230 O O . MET A 1 283 ? -9.158 18.225 -13.390 1.00 93.69 283 MET A O 1
ATOM 2234 N N . PRO A 1 284 ? -7.619 18.822 -14.930 1.00 94.56 284 PRO A N 1
ATOM 2235 C CA . PRO A 1 284 ? -8.495 18.539 -16.067 1.00 94.56 284 PRO A CA 1
ATOM 2236 C C . PRO A 1 284 ? -8.949 17.077 -16.126 1.00 94.56 284 PRO A C 1
ATOM 2238 O O . PRO A 1 284 ? -10.116 16.806 -16.386 1.00 94.56 284 PRO A O 1
ATOM 2241 N N . GLN A 1 285 ? -8.060 16.129 -15.812 1.00 93.81 285 GLN A N 1
ATOM 2242 C CA . GLN A 1 285 ? -8.389 14.696 -15.804 1.00 93.81 285 GLN A CA 1
ATOM 2243 C C . GLN A 1 285 ? -9.381 14.314 -14.705 1.00 93.81 285 GLN A C 1
ATOM 2245 O O . GLN A 1 285 ? -10.091 13.320 -14.826 1.00 93.81 285 GLN A O 1
ATOM 2250 N N . LEU A 1 286 ? -9.429 15.097 -13.630 1.00 94.94 286 LEU A N 1
ATOM 2251 C CA . LEU A 1 286 ? -10.375 14.917 -12.536 1.00 94.94 286 LEU A CA 1
ATOM 2252 C C . LEU A 1 286 ? -11.652 15.749 -12.709 1.00 94.94 286 LEU A C 1
ATOM 2254 O O . LEU A 1 286 ? -12.505 15.718 -11.823 1.00 94.94 286 LEU A O 1
ATOM 2258 N N . GLY A 1 287 ? -11.779 16.507 -13.806 1.00 95.06 287 GLY A N 1
ATOM 2259 C CA . GLY A 1 287 ? -12.878 17.448 -14.024 1.00 95.06 287 GLY A CA 1
ATOM 2260 C C . GLY A 1 287 ? -12.978 18.515 -12.932 1.00 95.06 287 GLY A C 1
ATOM 2261 O O . GLY A 1 287 ? -14.075 18.959 -12.603 1.00 95.06 287 GLY A O 1
ATOM 2262 N N . MET A 1 288 ? -11.849 18.886 -12.320 1.00 93.75 288 MET A N 1
ATOM 2263 C CA . MET A 1 288 ? -11.810 19.890 -11.261 1.00 93.75 288 MET A CA 1
ATOM 2264 C C . MET A 1 288 ? -11.521 21.277 -11.843 1.00 93.75 288 MET A C 1
ATOM 2266 O O . MET A 1 288 ? -10.603 21.409 -12.659 1.00 93.75 288 MET A O 1
ATOM 2270 N N . PRO A 1 289 ? -12.227 22.331 -11.395 1.00 91.25 289 PRO A N 1
ATOM 2271 C CA . PRO A 1 289 ? -11.856 23.696 -11.741 1.00 91.25 289 PRO A CA 1
ATOM 2272 C C . PRO A 1 289 ? -10.505 24.057 -11.101 1.00 91.25 289 PRO A C 1
ATOM 2274 O O . PRO A 1 289 ? -10.170 23.510 -10.046 1.00 91.25 289 PRO A O 1
ATOM 2277 N N . PRO A 1 290 ? -9.732 24.997 -11.677 1.00 87.12 290 PRO A N 1
ATOM 2278 C CA . PRO A 1 290 ? -8.518 25.504 -11.047 1.00 87.12 290 PRO A CA 1
ATOM 2279 C C . PRO A 1 290 ? -8.784 25.992 -9.618 1.00 87.12 290 PRO A C 1
ATOM 2281 O O . PRO A 1 290 ? -9.817 26.606 -9.343 1.00 87.12 290 PRO A O 1
ATOM 2284 N N . PHE A 1 291 ? -7.840 25.765 -8.703 1.00 83.56 291 PHE A N 1
ATOM 2285 C CA . PHE A 1 291 ? -7.974 26.285 -7.344 1.00 83.56 291 PHE A CA 1
ATOM 2286 C C . PHE A 1 291 ? -8.068 27.809 -7.337 1.00 83.56 291 PHE A C 1
ATOM 2288 O O . PHE A 1 291 ? -7.232 28.505 -7.913 1.00 83.56 291 PHE A O 1
ATOM 2295 N N . THR A 1 292 ? -9.030 28.329 -6.582 1.00 76.38 292 THR A N 1
ATOM 2296 C CA . THR A 1 292 ? -9.034 29.735 -6.186 1.00 76.38 292 THR A CA 1
ATOM 2297 C C . THR A 1 292 ? -8.155 29.904 -4.942 1.00 76.38 292 THR A C 1
ATOM 2299 O O . THR A 1 292 ? -8.155 29.063 -4.042 1.00 76.38 292 THR A O 1
ATOM 2302 N N . ASN A 1 293 ? -7.404 31.008 -4.850 1.00 62.12 293 ASN A N 1
ATOM 2303 C CA . ASN A 1 293 ? -6.457 31.286 -3.751 1.00 62.12 293 ASN A CA 1
ATOM 2304 C C . ASN A 1 293 ? -7.086 31.336 -2.335 1.00 62.12 293 ASN A C 1
ATOM 2306 O O . ASN A 1 293 ? -6.369 31.522 -1.355 1.00 62.12 293 ASN A O 1
ATOM 2310 N N . LYS A 1 294 ? -8.410 31.178 -2.201 1.00 62.97 294 LYS A N 1
ATOM 2311 C CA . LYS A 1 294 ? -9.164 31.360 -0.951 1.00 62.97 294 LYS A CA 1
ATOM 2312 C C . LYS A 1 294 ? -9.538 30.056 -0.229 1.00 62.97 294 LYS A C 1
ATOM 2314 O O . LYS A 1 294 ? -10.097 30.118 0.864 1.00 62.97 294 LYS A O 1
ATOM 2319 N N . SER A 1 295 ? -9.252 28.872 -0.779 1.00 65.25 295 SER A N 1
ATOM 2320 C CA . SER A 1 295 ? -9.653 27.618 -0.122 1.00 65.25 295 SER A CA 1
ATOM 2321 C C . SER A 1 295 ? -8.835 27.359 1.156 1.00 65.25 295 SER A C 1
ATOM 2323 O O . SER A 1 295 ? -7.623 27.139 1.081 1.00 65.25 295 SER A O 1
ATOM 2325 N N . LYS A 1 296 ? -9.490 27.327 2.330 1.00 81.00 296 LYS A N 1
ATOM 2326 C CA . LYS A 1 296 ? -8.875 26.854 3.587 1.00 81.00 296 LYS A CA 1
ATOM 2327 C C . LYS A 1 296 ? -8.377 25.417 3.389 1.00 81.00 296 LYS A C 1
ATOM 2329 O O . LYS A 1 296 ? -9.192 24.535 3.134 1.00 81.00 296 LYS A O 1
ATOM 2334 N N . SER A 1 297 ? -7.065 25.213 3.471 1.00 89.94 297 SER A N 1
ATOM 2335 C CA . SER A 1 297 ? -6.393 23.927 3.234 1.00 89.94 297 SER A CA 1
ATOM 2336 C C . SER A 1 297 ? -6.113 23.190 4.539 1.00 89.94 297 SER A C 1
ATOM 2338 O O . SER A 1 297 ? -5.925 23.831 5.574 1.00 89.94 297 SER A O 1
ATOM 2340 N N . LEU A 1 298 ? -6.022 21.859 4.465 1.00 95.00 298 LEU A N 1
ATOM 2341 C CA . LEU A 1 298 ? -5.497 21.007 5.532 1.00 95.00 298 LEU A CA 1
ATOM 2342 C C . LEU A 1 298 ? -4.183 21.569 6.092 1.00 95.00 298 LEU A C 1
ATOM 2344 O O . LEU A 1 298 ? -3.185 21.765 5.383 1.00 95.00 298 LEU A O 1
ATOM 2348 N N . VAL A 1 299 ? -4.158 21.775 7.402 1.00 95.19 299 VAL A N 1
ATOM 2349 C CA . VAL A 1 299 ? -2.935 22.036 8.149 1.00 95.19 299 VAL A CA 1
ATOM 2350 C C . VAL A 1 299 ? -2.367 20.685 8.557 1.00 95.19 299 VAL A C 1
ATOM 2352 O O . VAL A 1 299 ? -2.794 20.104 9.541 1.00 95.19 299 VAL A O 1
ATOM 2355 N N . THR A 1 300 ? -1.400 20.166 7.799 1.00 93.19 300 THR A N 1
ATOM 2356 C CA . THR A 1 300 ? -0.729 18.888 8.108 1.00 93.19 300 THR A CA 1
ATOM 2357 C C . THR A 1 300 ? -0.099 18.907 9.503 1.00 93.19 300 THR A C 1
ATOM 2359 O O . THR A 1 300 ? 0.475 19.935 9.882 1.00 93.19 300 THR A O 1
ATOM 2362 N N . PHE A 1 301 ? -0.074 17.770 10.198 1.00 92.00 301 PHE A N 1
ATOM 2363 C CA . PHE A 1 301 ? 0.517 17.651 11.535 1.00 92.00 301 PHE A CA 1
ATOM 2364 C C . PHE A 1 301 ? 1.965 18.156 11.614 1.00 92.00 301 PHE A C 1
ATOM 2366 O O . PHE A 1 301 ? 2.307 18.955 12.481 1.00 92.00 301 PHE A O 1
ATOM 2373 N N . THR A 1 302 ? 2.817 17.805 10.645 1.00 89.50 302 THR A N 1
ATOM 2374 C CA . THR A 1 302 ? 4.210 18.286 10.607 1.00 89.50 302 THR A CA 1
ATOM 2375 C C . THR A 1 302 ? 4.304 19.813 10.535 1.00 89.50 302 THR A C 1
ATOM 2377 O O . THR A 1 302 ? 5.201 20.413 11.122 1.00 89.50 302 THR A O 1
ATOM 2380 N N . ARG A 1 303 ? 3.385 20.473 9.817 1.00 91.19 303 ARG A N 1
ATOM 2381 C CA . ARG A 1 303 ? 3.328 21.944 9.744 1.00 91.19 303 ARG A CA 1
ATOM 2382 C C . ARG A 1 303 ? 2.814 22.544 11.050 1.00 91.19 303 ARG A C 1
ATOM 2384 O O . ARG A 1 303 ? 3.304 23.601 11.436 1.00 91.19 303 ARG A O 1
ATOM 2391 N N . TRP A 1 304 ? 1.857 21.883 11.696 1.00 93.56 304 TRP A N 1
ATOM 2392 C CA . TRP A 1 304 ? 1.343 22.277 13.003 1.00 93.56 304 TRP A CA 1
ATOM 2393 C C . TRP A 1 304 ? 2.439 22.232 14.071 1.00 93.56 304 TRP A C 1
ATOM 2395 O O . TRP A 1 304 ? 2.744 23.259 14.669 1.00 93.56 304 TRP A O 1
ATOM 2405 N N . LEU A 1 305 ? 3.137 21.097 14.202 1.00 89.94 305 LEU A N 1
ATOM 2406 C CA . LEU A 1 305 ? 4.220 20.917 15.176 1.00 89.94 305 LEU A CA 1
ATOM 2407 C C . LEU A 1 305 ? 5.364 21.920 15.026 1.00 89.94 305 LEU A C 1
ATOM 2409 O O . LEU A 1 305 ? 5.977 22.300 16.017 1.00 89.94 305 LEU A O 1
ATOM 2413 N N . LYS A 1 306 ? 5.663 22.366 13.800 1.00 91.06 306 LYS A N 1
ATOM 2414 C CA . LYS A 1 306 ? 6.682 23.404 13.580 1.00 91.06 306 LYS A CA 1
ATOM 2415 C C . LYS A 1 306 ? 6.323 24.728 14.249 1.00 91.06 306 LYS A C 1
ATOM 2417 O O . LYS A 1 306 ? 7.223 25.456 14.645 1.00 91.06 306 LYS A O 1
ATOM 2422 N N . LYS A 1 307 ? 5.033 25.055 14.328 1.00 94.19 307 LYS A N 1
ATOM 2423 C CA . LYS A 1 307 ? 4.556 26.277 14.981 1.00 94.19 307 LYS A CA 1
ATOM 2424 C C . LYS A 1 307 ? 4.279 26.053 16.460 1.00 94.19 307 LYS A C 1
ATOM 2426 O O . LYS A 1 307 ? 4.422 26.987 17.242 1.00 94.19 307 LYS A O 1
ATOM 2431 N N . HIS A 1 308 ? 3.831 24.857 16.828 1.00 93.00 308 HIS A N 1
ATOM 2432 C CA . HIS A 1 308 ? 3.369 24.521 18.174 1.00 93.00 308 HIS A CA 1
ATOM 2433 C C . HIS A 1 308 ? 4.096 23.252 18.637 1.00 93.00 308 HIS A C 1
ATOM 2435 O O . HIS A 1 308 ? 3.533 22.153 18.589 1.00 93.00 308 HIS A O 1
ATOM 2441 N N . PRO A 1 309 ? 5.386 23.373 18.999 1.00 89.12 309 PRO A N 1
ATOM 2442 C CA . PRO A 1 309 ? 6.198 22.225 19.363 1.00 89.12 309 PRO A CA 1
ATOM 2443 C C . PRO A 1 309 ? 5.636 21.548 20.615 1.00 89.12 309 PRO A C 1
ATOM 2445 O O . PRO A 1 309 ? 5.339 22.196 21.615 1.00 89.12 309 PRO A O 1
ATOM 2448 N N . LEU A 1 310 ? 5.509 20.224 20.562 1.00 86.69 310 LEU A N 1
ATOM 2449 C CA . LEU A 1 310 ? 5.174 19.412 21.728 1.00 86.69 310 LEU A CA 1
ATOM 2450 C C . LEU A 1 310 ? 6.440 19.114 22.553 1.00 86.69 310 LEU A C 1
ATOM 2452 O O . LEU A 1 310 ? 7.546 19.101 22.004 1.00 86.69 310 LEU A O 1
ATOM 2456 N N . PRO A 1 311 ? 6.311 18.804 23.853 1.00 87.00 311 PRO A N 1
ATOM 2457 C CA . PRO A 1 311 ? 7.404 18.226 24.624 1.00 87.00 311 PRO A CA 1
ATOM 2458 C C . PRO A 1 311 ? 7.682 16.800 24.119 1.00 87.00 311 PRO A C 1
ATOM 2460 O O . PRO A 1 311 ? 6.940 15.849 24.398 1.00 87.00 311 PRO A O 1
ATOM 2463 N N . LEU A 1 312 ? 8.740 16.675 23.313 1.00 83.19 312 LEU A N 1
ATOM 2464 C CA . LEU A 1 312 ? 9.158 15.434 22.660 1.00 83.19 312 LEU A CA 1
ATOM 2465 C C . LEU A 1 312 ? 10.454 14.894 23.261 1.00 83.19 312 LEU A C 1
ATOM 2467 O O . LEU A 1 312 ? 11.427 15.630 23.448 1.00 83.19 312 LEU A O 1
ATOM 2471 N N . THR A 1 313 ? 10.495 13.581 23.466 1.00 84.31 313 THR A N 1
ATOM 2472 C CA . THR A 1 313 ? 11.726 12.839 23.753 1.00 84.31 313 THR A CA 1
ATOM 2473 C C . THR A 1 313 ? 12.694 12.916 22.567 1.00 84.31 313 THR A C 1
ATOM 2475 O O . THR A 1 313 ? 12.299 13.173 21.427 1.00 84.31 313 THR A O 1
ATOM 2478 N N . ALA A 1 314 ? 13.984 12.653 22.802 1.00 80.94 314 ALA A N 1
ATOM 2479 C CA . ALA A 1 314 ? 14.994 12.651 21.738 1.00 80.94 314 ALA A CA 1
ATOM 2480 C C . ALA A 1 314 ? 14.631 11.700 20.579 1.00 80.94 314 ALA A C 1
ATOM 2482 O O . ALA A 1 314 ? 14.812 12.044 19.412 1.00 80.94 314 ALA A O 1
ATOM 2483 N N . LYS A 1 315 ? 14.043 10.539 20.897 1.00 78.00 315 LYS A N 1
ATOM 2484 C CA . LYS A 1 315 ? 13.566 9.570 19.903 1.00 78.00 315 LYS A CA 1
ATOM 2485 C C . LYS A 1 315 ? 12.440 10.153 19.044 1.00 78.00 315 LYS A C 1
ATOM 2487 O O . LYS A 1 315 ? 12.504 10.077 17.820 1.00 78.00 315 LYS A O 1
ATOM 2492 N N . GLU A 1 316 ? 11.454 10.785 19.669 1.00 79.56 316 GLU A N 1
ATOM 2493 C CA . GLU A 1 316 ? 10.303 11.386 18.982 1.00 79.56 316 GLU A CA 1
ATOM 2494 C C . GLU A 1 316 ? 10.702 12.557 18.082 1.00 79.56 316 GLU A C 1
ATOM 2496 O O . GLU A 1 316 ? 10.168 12.690 16.983 1.00 79.56 316 GLU A O 1
ATOM 2501 N N . LYS A 1 317 ? 11.700 13.358 18.480 1.00 77.38 317 LYS A N 1
ATOM 2502 C CA . LYS A 1 317 ? 12.227 14.450 17.641 1.00 77.38 317 LYS A CA 1
ATOM 2503 C C . LYS A 1 317 ? 12.729 13.961 16.278 1.00 77.38 317 LYS A C 1
ATOM 2505 O O . LYS A 1 317 ? 12.607 14.680 15.292 1.00 77.38 317 LYS A O 1
ATOM 2510 N N . THR A 1 318 ? 13.273 12.744 16.210 1.00 78.25 318 THR A N 1
ATOM 2511 C CA . THR A 1 318 ? 13.779 12.161 14.955 1.00 78.25 318 THR A CA 1
ATOM 2512 C C . THR A 1 318 ? 12.695 11.510 14.089 1.00 78.25 318 THR A C 1
ATOM 2514 O O . THR A 1 318 ? 12.952 11.224 12.921 1.00 78.25 318 THR A O 1
ATOM 2517 N N . GLN A 1 319 ? 11.495 11.268 14.633 1.00 76.00 319 GLN A N 1
ATOM 2518 C CA . GLN A 1 319 ? 10.420 10.513 13.974 1.00 76.00 319 GLN A CA 1
ATOM 2519 C C . GLN A 1 319 ? 9.042 11.122 14.287 1.00 76.00 319 GLN A C 1
ATOM 2521 O O . GLN A 1 319 ? 8.270 10.551 15.056 1.00 76.00 319 GLN A O 1
ATOM 2526 N N . PRO A 1 320 ? 8.702 12.284 13.702 1.00 71.38 320 PRO A N 1
ATOM 2527 C CA . PRO A 1 320 ? 7.484 13.003 14.059 1.00 71.38 320 PRO A CA 1
ATOM 2528 C C . PRO A 1 320 ? 6.185 12.245 13.751 1.00 71.38 320 PRO A C 1
ATOM 2530 O O . PRO A 1 320 ? 5.206 12.422 14.467 1.00 71.38 320 PRO A O 1
ATOM 2533 N N . THR A 1 321 ? 6.164 11.380 12.735 1.00 70.81 321 THR A N 1
ATOM 2534 C CA . THR A 1 321 ? 5.004 10.525 12.421 1.00 70.81 321 THR A CA 1
ATOM 2535 C C . THR A 1 321 ? 4.735 9.494 13.515 1.00 70.81 321 THR A C 1
ATOM 2537 O O . THR A 1 321 ? 3.591 9.283 13.893 1.00 70.81 321 THR A O 1
ATOM 2540 N N . TRP A 1 322 ? 5.788 8.945 14.127 1.00 77.69 322 TRP A N 1
ATOM 2541 C CA . TRP A 1 322 ? 5.658 7.996 15.235 1.00 77.69 322 TRP A CA 1
ATOM 2542 C C . TRP A 1 322 ? 4.972 8.612 16.465 1.00 77.69 322 TRP A C 1
ATOM 2544 O O . TRP A 1 322 ? 4.393 7.897 17.278 1.00 77.69 322 TRP A O 1
ATOM 2554 N N . ILE A 1 323 ? 5.010 9.940 16.617 1.00 79.00 323 ILE A N 1
ATOM 2555 C CA . ILE A 1 323 ? 4.332 10.649 17.712 1.00 79.00 323 ILE A CA 1
ATOM 2556 C C . ILE A 1 323 ? 2.817 10.562 17.555 1.00 79.00 323 ILE A C 1
ATOM 2558 O O . ILE A 1 323 ? 2.135 10.309 18.545 1.00 79.00 323 ILE A O 1
ATOM 2562 N N . LEU A 1 324 ? 2.300 10.765 16.336 1.00 79.06 324 LEU A N 1
ATOM 2563 C CA . LEU A 1 324 ? 0.869 10.638 16.054 1.00 79.06 324 LEU A CA 1
ATOM 2564 C C . LEU A 1 324 ? 0.385 9.243 16.419 1.00 79.06 324 LEU A C 1
ATOM 2566 O O . LEU A 1 324 ? -0.452 9.097 17.310 1.00 79.06 324 LEU A O 1
ATOM 2570 N N . GLU A 1 325 ? 1.019 8.236 15.826 1.00 75.69 325 GLU A N 1
ATOM 2571 C CA . GLU A 1 325 ? 0.692 6.833 16.053 1.00 75.69 325 GLU A CA 1
ATOM 2572 C C . GLU A 1 325 ? 0.749 6.475 17.547 1.00 75.69 325 GLU A C 1
ATOM 2574 O O . GLU A 1 325 ? -0.204 5.943 18.118 1.00 75.69 325 GLU A O 1
ATOM 2579 N N . SER A 1 326 ? 1.862 6.781 18.220 1.00 77.94 326 SER A N 1
ATOM 2580 C CA . SER A 1 326 ? 2.085 6.339 19.602 1.00 77.94 326 SER A CA 1
ATOM 2581 C C . SER A 1 326 ? 1.268 7.103 20.644 1.00 77.94 326 SER A C 1
ATOM 2583 O O . SER A 1 326 ? 0.894 6.515 21.662 1.00 77.94 326 SER A O 1
ATOM 2585 N N . ARG A 1 327 ? 0.996 8.400 20.435 1.00 82.06 327 ARG A N 1
ATOM 2586 C CA . ARG A 1 327 ? 0.336 9.236 21.448 1.00 82.06 327 ARG A CA 1
ATOM 2587 C C . ARG A 1 327 ? -1.139 9.477 21.182 1.00 82.06 327 ARG A C 1
ATOM 2589 O O . ARG A 1 327 ? -1.869 9.590 22.167 1.00 82.06 327 ARG A O 1
ATOM 2596 N N . PHE A 1 328 ? -1.544 9.584 19.919 1.00 89.00 328 PHE A N 1
ATOM 2597 C CA . PHE A 1 328 ? -2.823 10.187 19.540 1.00 89.00 328 PHE A CA 1
ATOM 2598 C C . PHE A 1 328 ? -3.745 9.268 18.737 1.00 89.00 328 PHE A C 1
ATOM 2600 O O . PHE A 1 328 ? -4.946 9.504 18.751 1.00 89.00 328 PHE A O 1
ATOM 2607 N N . GLU A 1 329 ? -3.229 8.225 18.083 1.00 87.00 329 GLU A N 1
ATOM 2608 C CA . GLU A 1 329 ? -4.043 7.346 17.220 1.00 87.00 329 GLU A CA 1
ATOM 2609 C C . GLU A 1 329 ? -4.429 6.013 17.876 1.00 87.00 329 GLU A C 1
ATOM 2611 O O . GLU A 1 329 ? -5.406 5.391 17.477 1.00 87.00 329 GLU A O 1
ATOM 2616 N N . ASN A 1 330 ? -3.689 5.568 18.898 1.00 85.56 330 ASN A N 1
ATOM 2617 C CA . ASN A 1 330 ? -3.873 4.239 19.503 1.00 85.56 330 ASN A CA 1
ATOM 2618 C C . ASN A 1 330 ? -4.427 4.257 20.937 1.00 85.56 330 ASN A C 1
ATOM 2620 O O . ASN A 1 330 ? -4.484 3.214 21.590 1.00 85.56 330 ASN A O 1
ATOM 2624 N N . ARG A 1 331 ? -4.802 5.427 21.463 1.00 91.00 331 ARG A N 1
ATOM 2625 C CA . ARG A 1 331 ? -5.365 5.562 22.813 1.00 91.00 331 ARG A CA 1
ATOM 2626 C C . ARG A 1 331 ? -6.298 6.768 22.904 1.00 91.00 331 ARG A C 1
ATOM 2628 O O . ARG A 1 331 ? -5.955 7.794 22.322 1.00 91.00 331 ARG A O 1
ATOM 2635 N N . PRO A 1 332 ? -7.410 6.689 23.658 1.00 95.44 332 PRO A N 1
ATOM 2636 C CA . PRO A 1 332 ? -8.264 7.845 23.896 1.00 95.44 332 PRO A CA 1
ATOM 2637 C C . PRO A 1 332 ? -7.495 8.971 24.594 1.00 95.44 332 PRO A C 1
ATOM 2639 O O . PRO A 1 332 ? -6.658 8.712 25.463 1.00 95.44 332 PRO A O 1
ATOM 2642 N N . TRP A 1 333 ? -7.799 10.220 24.248 1.00 96.56 333 TRP A N 1
ATOM 2643 C CA . TRP A 1 333 ? -7.189 11.392 24.880 1.00 96.56 333 TRP A CA 1
ATOM 2644 C C . TRP A 1 333 ? -8.133 12.599 24.882 1.00 96.56 333 TRP A C 1
ATOM 2646 O O . TRP A 1 333 ? -9.066 12.681 24.090 1.00 96.56 333 TRP A O 1
ATOM 2656 N N . THR A 1 334 ? -7.904 13.553 25.789 1.00 96.94 334 THR A N 1
ATOM 2657 C CA . THR A 1 334 ? -8.783 14.721 25.986 1.00 96.94 334 THR A CA 1
ATOM 2658 C C . THR A 1 334 ? -8.088 16.046 25.683 1.00 96.94 334 THR A C 1
ATOM 2660 O O . THR A 1 334 ? -6.861 16.155 25.711 1.00 96.94 334 THR A O 1
ATOM 2663 N N . ALA A 1 335 ? -8.877 17.106 25.477 1.00 97.06 335 ALA A N 1
ATOM 2664 C CA . ALA A 1 335 ? -8.353 18.459 25.272 1.00 97.06 335 ALA A CA 1
ATOM 2665 C C . ALA A 1 335 ? -7.569 18.979 26.488 1.00 97.06 335 ALA A C 1
ATOM 2667 O O . ALA A 1 335 ? -6.649 19.770 26.322 1.00 97.06 335 ALA A O 1
ATOM 2668 N N . LYS A 1 336 ? -7.892 18.511 27.703 1.00 96.75 336 LYS A N 1
ATOM 2669 C CA . LYS A 1 336 ? -7.141 18.861 28.918 1.00 96.75 336 LYS A CA 1
ATOM 2670 C C . LYS A 1 336 ? -5.728 18.271 28.902 1.00 96.75 336 LYS A C 1
ATOM 2672 O O . LYS A 1 336 ? -4.799 18.917 29.364 1.00 96.75 336 LYS A O 1
ATOM 2677 N N . GLN A 1 337 ? -5.568 17.063 28.357 1.00 94.50 337 GLN A N 1
ATOM 2678 C CA . GLN A 1 337 ? -4.265 16.402 28.246 1.00 94.50 337 GLN A CA 1
ATOM 2679 C C . GLN A 1 337 ? -3.412 17.011 27.127 1.00 94.50 337 GLN A C 1
ATOM 2681 O O . GLN A 1 337 ? -2.209 17.188 27.301 1.00 94.50 337 GLN A O 1
ATOM 2686 N N . TYR A 1 338 ? -4.029 17.330 25.983 1.00 95.00 338 TYR A N 1
ATOM 2687 C CA . TYR A 1 338 ? -3.327 17.819 24.793 1.00 95.00 338 TYR A CA 1
ATOM 2688 C C . TYR A 1 338 ? -4.092 18.967 24.107 1.00 95.00 338 TYR A C 1
ATOM 2690 O O . TYR A 1 338 ? -4.668 18.776 23.031 1.00 95.00 338 TYR A O 1
ATOM 2698 N N . PRO A 1 339 ? -4.098 20.179 24.694 1.00 95.50 339 PRO A N 1
ATOM 2699 C CA . PRO A 1 339 ? -4.906 21.298 24.199 1.00 95.50 339 PRO A CA 1
ATOM 2700 C C . PRO A 1 339 ? -4.513 21.735 22.783 1.00 95.50 339 PRO A C 1
ATOM 2702 O O . PRO A 1 339 ? -5.379 21.937 21.934 1.00 95.50 339 PRO A O 1
ATOM 2705 N N . THR A 1 340 ? -3.212 21.773 22.483 1.00 94.12 340 THR A N 1
ATOM 2706 C CA . THR A 1 340 ? -2.696 22.118 21.147 1.00 94.12 340 THR A CA 1
ATOM 2707 C C . THR A 1 340 ? -3.093 21.102 20.073 1.00 94.12 340 THR A C 1
ATOM 2709 O O . THR A 1 340 ? -3.188 21.452 18.900 1.00 94.12 340 THR A O 1
ATOM 2712 N N . MET A 1 341 ? -3.347 19.843 20.442 1.00 95.31 341 MET A N 1
ATOM 2713 C CA . MET A 1 341 ? -3.833 18.824 19.506 1.00 95.31 341 MET A CA 1
ATOM 2714 C C . MET A 1 341 ? -5.332 18.930 19.263 1.00 95.31 341 MET A C 1
ATOM 2716 O O . MET A 1 341 ? -5.778 18.786 18.127 1.00 95.31 341 MET A O 1
ATOM 2720 N N . ALA A 1 342 ? -6.107 19.232 20.304 1.00 96.94 342 ALA A N 1
ATOM 2721 C CA . ALA A 1 342 ? -7.528 19.521 20.151 1.00 96.94 342 ALA A CA 1
ATOM 2722 C C . ALA A 1 342 ? -7.756 20.731 19.226 1.00 96.94 342 ALA A C 1
ATOM 2724 O O . ALA A 1 342 ? -8.634 20.700 18.365 1.00 96.94 342 ALA A O 1
ATOM 2725 N N . GLU A 1 343 ? -6.929 21.773 19.349 1.00 96.88 343 GLU A N 1
ATOM 2726 C CA . GLU A 1 343 ? -6.968 22.934 18.456 1.00 96.88 343 GLU A CA 1
ATOM 2727 C C . GLU A 1 343 ? -6.638 22.559 17.001 1.00 96.88 343 GLU A C 1
ATOM 2729 O O . GLU A 1 343 ? -7.365 22.947 16.085 1.00 96.88 343 GLU A O 1
ATOM 2734 N N . TRP A 1 344 ? -5.606 21.736 16.781 1.00 96.50 344 TRP A N 1
ATOM 2735 C CA . TRP A 1 344 ? -5.262 21.233 15.448 1.00 96.50 344 TRP A CA 1
ATOM 2736 C C . TRP A 1 344 ? -6.425 20.501 14.776 1.00 96.50 344 TRP A C 1
ATOM 2738 O O . TRP A 1 344 ? -6.725 20.744 13.603 1.00 96.50 344 TRP A O 1
ATOM 2748 N N . ILE A 1 345 ? -7.096 19.622 15.520 1.00 97.50 345 ILE A N 1
ATOM 2749 C CA . ILE A 1 345 ? -8.279 18.903 15.049 1.00 97.50 345 ILE A CA 1
ATOM 2750 C C . ILE A 1 345 ? -9.396 19.887 14.705 1.00 97.50 345 ILE A C 1
ATOM 2752 O O . ILE A 1 345 ? -9.949 19.833 13.604 1.00 97.50 345 ILE A O 1
ATOM 2756 N N . ASN A 1 346 ? -9.689 20.835 15.601 1.00 97.00 346 ASN A N 1
ATOM 2757 C CA . ASN A 1 346 ? -10.727 21.846 15.398 1.00 97.00 346 ASN A CA 1
ATOM 2758 C C . ASN A 1 346 ? -10.482 22.675 14.125 1.00 97.00 346 ASN A C 1
ATOM 2760 O O . ASN A 1 346 ? -11.406 22.917 13.345 1.00 97.00 346 ASN A O 1
ATOM 2764 N N . MET A 1 347 ? -9.231 23.053 13.857 1.00 96.75 347 MET A N 1
ATOM 2765 C CA . MET A 1 347 ? -8.862 23.784 12.642 1.00 96.75 347 MET A CA 1
ATOM 2766 C C . MET A 1 347 ? -9.063 22.975 11.355 1.00 96.75 347 MET A C 1
ATOM 2768 O O . MET A 1 347 ? -9.284 23.560 10.292 1.00 96.75 347 MET A O 1
ATOM 2772 N N . ASN A 1 348 ? -9.011 21.643 11.435 1.00 97.62 348 ASN A N 1
ATOM 2773 C CA . ASN A 1 348 ? -9.140 20.750 10.287 1.00 97.62 348 ASN A CA 1
ATOM 2774 C C . ASN A 1 348 ? -10.521 20.081 10.160 1.00 97.62 348 ASN A C 1
ATOM 2776 O O . ASN A 1 348 ? -10.709 19.232 9.290 1.00 97.62 348 ASN A O 1
ATOM 2780 N N . GLN A 1 349 ? -11.529 20.519 10.920 1.00 97.50 349 GLN A N 1
ATOM 2781 C CA . GLN A 1 349 ? -12.897 19.978 10.857 1.00 97.50 349 GLN A CA 1
ATOM 2782 C C . GLN A 1 349 ? -13.518 20.016 9.451 1.00 97.50 349 GLN A C 1
ATOM 2784 O O . GLN A 1 349 ? -14.280 19.130 9.066 1.00 97.50 349 GLN A O 1
ATOM 2789 N N . ARG A 1 350 ? -13.169 21.016 8.627 1.00 96.50 350 ARG A N 1
ATOM 2790 C CA . ARG A 1 350 ? -13.592 21.041 7.215 1.00 96.50 350 ARG A CA 1
ATOM 2791 C C . ARG A 1 350 ? -13.014 19.859 6.428 1.00 96.50 350 ARG A C 1
ATOM 2793 O O . ARG A 1 350 ? -13.729 19.282 5.614 1.00 96.50 350 ARG A O 1
ATOM 2800 N N . ALA A 1 351 ? -11.745 19.524 6.649 1.00 96.81 351 ALA A N 1
ATOM 2801 C CA . ALA A 1 351 ? -11.073 18.441 5.943 1.00 96.81 351 ALA A CA 1
ATOM 2802 C C . ALA A 1 351 ? -11.668 17.075 6.317 1.00 96.81 351 ALA A C 1
ATOM 2804 O O . ALA A 1 351 ? -11.921 16.276 5.421 1.00 96.81 351 ALA A O 1
ATOM 2805 N N . LEU A 1 352 ? -11.990 16.856 7.599 1.00 97.81 352 LEU A N 1
ATOM 2806 C CA . LEU A 1 352 ? -12.694 15.655 8.073 1.00 97.81 352 LEU A CA 1
ATOM 2807 C C . LEU A 1 352 ? -14.079 15.506 7.431 1.00 97.81 352 LEU A C 1
ATOM 2809 O O . LEU A 1 352 ? -14.408 14.450 6.894 1.00 97.81 352 LEU A O 1
ATOM 2813 N N . ARG A 1 353 ? -14.866 16.589 7.361 1.00 97.81 353 ARG A N 1
ATOM 2814 C CA . ARG A 1 353 ? -16.168 16.564 6.669 1.00 97.81 353 ARG A CA 1
ATOM 2815 C C . ARG A 1 353 ? -16.048 16.219 5.184 1.00 97.81 353 ARG A C 1
ATOM 2817 O O . ARG A 1 353 ? -16.864 15.457 4.670 1.00 97.81 353 ARG A O 1
ATOM 2824 N N . LEU A 1 354 ? -15.050 16.769 4.490 1.00 97.38 354 LEU A N 1
ATOM 2825 C CA . LEU A 1 354 ? -14.797 16.456 3.080 1.00 97.38 354 LEU A CA 1
ATOM 2826 C C . LEU A 1 354 ? -14.312 15.013 2.895 1.00 97.38 354 LEU A C 1
ATOM 2828 O O . LEU A 1 354 ? -14.761 14.353 1.961 1.00 97.38 354 LEU A O 1
ATOM 2832 N N . LEU A 1 355 ? -13.472 14.498 3.798 1.00 97.75 355 LEU A N 1
ATOM 2833 C CA . LEU A 1 355 ? -13.079 13.088 3.827 1.00 97.75 355 LEU A CA 1
ATOM 2834 C C . LEU A 1 355 ? -14.310 12.180 3.966 1.00 97.75 355 LEU A C 1
ATOM 2836 O O . LEU A 1 355 ? -14.494 11.286 3.142 1.00 97.75 355 LEU A O 1
ATOM 2840 N N . ALA A 1 356 ? -15.189 12.454 4.935 1.00 98.12 356 ALA A N 1
ATOM 2841 C CA . ALA A 1 356 ? -16.416 11.689 5.158 1.00 98.12 356 ALA A CA 1
ATOM 2842 C C . ALA A 1 356 ? -17.373 11.715 3.948 1.00 98.12 356 ALA A C 1
ATOM 2844 O O . ALA A 1 356 ? -18.101 10.753 3.701 1.00 98.12 356 ALA A O 1
ATOM 2845 N N . GLN A 1 357 ? -17.377 12.795 3.160 1.00 98.19 357 GLN A N 1
ATOM 2846 C CA . GLN A 1 357 ? -18.105 12.854 1.886 1.00 98.19 357 GLN A CA 1
ATOM 2847 C C . GLN A 1 357 ? -17.388 12.078 0.772 1.00 98.19 357 GLN A C 1
ATOM 2849 O O . GLN A 1 357 ? -18.038 11.382 -0.006 1.00 98.19 357 GLN A O 1
ATOM 2854 N N . ALA A 1 358 ? -16.058 12.170 0.699 1.00 98.12 358 ALA A N 1
ATOM 2855 C CA . ALA A 1 358 ? -15.242 11.524 -0.323 1.00 98.12 358 ALA A CA 1
ATOM 2856 C C . ALA A 1 358 ? -15.391 10.002 -0.301 1.00 98.12 358 ALA A C 1
ATOM 2858 O O . ALA A 1 358 ? -15.632 9.395 -1.340 1.00 98.12 358 ALA A O 1
ATOM 2859 N N . ILE A 1 359 ? -15.311 9.386 0.877 1.00 97.50 359 ILE A N 1
ATOM 2860 C CA . ILE A 1 359 ? -15.362 7.924 1.033 1.00 97.50 359 ILE A CA 1
ATOM 2861 C C . ILE A 1 359 ? -16.717 7.301 0.657 1.00 97.50 359 ILE A C 1
ATOM 2863 O O . ILE A 1 359 ? -16.777 6.109 0.340 1.00 97.50 359 ILE A O 1
ATOM 2867 N N . LYS A 1 360 ? -17.795 8.103 0.648 1.00 97.56 360 LYS A N 1
ATOM 2868 C CA . LYS A 1 360 ? -19.125 7.684 0.173 1.00 97.56 360 LYS A CA 1
ATOM 2869 C C . LYS A 1 360 ? -19.158 7.500 -1.342 1.00 97.56 360 LYS A C 1
ATOM 2871 O O . LYS A 1 360 ? -20.040 6.816 -1.852 1.00 97.56 360 LYS A O 1
ATOM 2876 N N . ARG A 1 361 ? -18.213 8.098 -2.071 1.00 98.00 361 ARG A N 1
ATOM 2877 C CA . ARG A 1 361 ? -18.115 7.943 -3.521 1.00 98.00 361 ARG A CA 1
ATOM 2878 C C . ARG A 1 361 ? -17.520 6.568 -3.856 1.00 98.00 361 ARG A C 1
ATOM 2880 O O . ARG A 1 361 ? -16.540 6.171 -3.230 1.00 98.00 361 ARG A O 1
ATOM 2887 N N . PRO A 1 362 ? -18.085 5.824 -4.822 1.00 97.38 362 PRO A N 1
ATOM 2888 C CA . PRO A 1 362 ? -17.738 4.418 -5.034 1.00 97.38 362 PRO A CA 1
ATOM 2889 C C . PRO A 1 362 ? -16.378 4.202 -5.713 1.00 97.38 362 PRO A C 1
ATOM 2891 O O . PRO A 1 362 ? -15.834 3.097 -5.651 1.00 97.38 362 PRO A O 1
ATOM 2894 N N . ARG A 1 363 ? -15.823 5.222 -6.377 1.00 97.81 363 ARG A N 1
ATOM 2895 C CA . ARG A 1 363 ? -14.569 5.121 -7.128 1.00 97.81 363 ARG A CA 1
ATOM 2896 C C . ARG A 1 363 ? -13.463 5.940 -6.483 1.00 97.81 363 ARG A C 1
ATOM 2898 O O . ARG A 1 363 ? -13.711 6.971 -5.864 1.00 97.81 363 ARG A O 1
ATOM 2905 N N . TYR A 1 364 ? -12.231 5.505 -6.687 1.00 97.25 364 TYR A N 1
ATOM 2906 C CA . TYR A 1 364 ? -11.030 6.261 -6.371 1.00 97.25 364 TYR A CA 1
ATOM 2907 C C . TYR A 1 364 ? -10.035 6.097 -7.508 1.00 97.25 364 TYR A C 1
ATOM 2909 O O . TYR A 1 364 ? -9.683 4.983 -7.883 1.00 97.25 364 TYR A O 1
ATOM 2917 N N . TYR A 1 365 ? -9.595 7.220 -8.059 1.00 96.81 365 TYR A N 1
ATOM 2918 C CA . TYR A 1 365 ? -8.595 7.242 -9.115 1.00 96.81 365 TYR A CA 1
ATOM 2919 C C . TYR A 1 365 ? -7.728 8.480 -8.979 1.00 96.81 365 TYR A C 1
ATOM 2921 O O . TYR A 1 365 ? -8.244 9.599 -8.906 1.00 96.81 365 TYR A O 1
ATOM 2929 N N . ILE A 1 366 ? -6.419 8.239 -8.983 1.00 95.31 366 ILE A N 1
ATOM 2930 C CA . ILE A 1 366 ? -5.346 9.220 -8.910 1.00 95.31 366 ILE A CA 1
ATOM 2931 C C . ILE A 1 366 ? -4.452 9.080 -10.149 1.00 95.31 366 ILE A C 1
ATOM 2933 O O . ILE A 1 366 ? -3.721 8.093 -10.245 1.00 95.31 366 ILE A O 1
ATOM 2937 N N . PRO A 1 367 ? -4.485 10.047 -11.089 1.00 95.69 367 PRO A N 1
ATOM 2938 C CA . PRO A 1 367 ? -3.693 9.969 -12.308 1.00 95.69 367 PRO A CA 1
ATOM 2939 C C . PRO A 1 367 ? -2.199 9.822 -12.023 1.00 95.69 367 PRO A C 1
ATOM 2941 O O . PRO A 1 367 ? -1.618 10.607 -11.264 1.00 95.69 367 PRO A O 1
ATOM 2944 N N . LEU A 1 368 ? -1.556 8.867 -12.689 1.00 94.94 368 LEU A N 1
ATOM 2945 C CA . LEU A 1 368 ? -0.105 8.784 -12.749 1.00 94.94 368 LEU A CA 1
ATOM 2946 C C . LEU A 1 368 ? 0.432 9.976 -13.543 1.00 94.94 368 LEU A C 1
ATOM 2948 O O . LEU A 1 368 ? 0.001 10.252 -14.669 1.00 94.94 368 LEU A O 1
ATOM 2952 N N . CYS A 1 369 ? 1.389 10.681 -12.945 1.00 93.06 369 CYS A N 1
ATOM 2953 C CA . CYS A 1 369 ? 2.010 11.865 -13.524 1.00 93.06 369 CYS A CA 1
ATOM 2954 C C . CYS A 1 369 ? 3.504 11.635 -13.691 1.00 93.06 369 CYS A C 1
ATOM 2956 O O . CYS A 1 369 ? 4.191 11.353 -12.716 1.00 93.06 369 CYS A O 1
ATOM 2958 N N . SER A 1 370 ? 4.016 11.822 -14.904 1.00 91.81 370 SER A N 1
ATOM 2959 C CA . SER A 1 370 ? 5.447 11.749 -15.194 1.00 91.81 370 SER A CA 1
ATOM 2960 C C . SER A 1 370 ? 5.874 12.950 -16.016 1.00 91.81 370 SER A C 1
ATOM 2962 O O . SER A 1 370 ? 5.210 13.320 -16.983 1.00 91.81 370 SER A O 1
ATOM 2964 N N . ARG A 1 371 ? 7.022 13.531 -15.661 1.00 87.50 371 ARG A N 1
ATOM 2965 C CA . ARG A 1 371 ? 7.650 14.592 -16.457 1.00 87.50 371 ARG A CA 1
ATOM 2966 C C . ARG A 1 371 ? 8.175 14.067 -17.796 1.00 87.50 371 ARG A C 1
ATOM 2968 O O . ARG A 1 371 ? 8.227 14.825 -18.760 1.00 87.50 371 ARG A O 1
ATOM 2975 N N . TYR A 1 372 ? 8.557 12.792 -17.842 1.00 88.00 372 TYR A N 1
ATOM 2976 C CA . TYR A 1 372 ? 9.160 12.146 -19.009 1.00 88.00 372 TYR A CA 1
ATOM 2977 C C . TYR A 1 372 ? 8.170 11.253 -19.768 1.00 88.00 372 TYR A C 1
ATOM 2979 O O . TYR A 1 372 ? 8.529 10.644 -20.770 1.00 88.00 372 TYR A O 1
ATOM 2987 N N . GLY A 1 373 ? 6.916 11.172 -19.310 1.00 89.25 373 GLY A N 1
ATOM 2988 C CA . GLY A 1 373 ? 5.907 10.299 -19.910 1.00 89.25 373 GLY A CA 1
ATOM 2989 C C . GLY A 1 373 ? 6.176 8.806 -19.693 1.00 89.25 373 GLY A C 1
ATOM 2990 O O . GLY A 1 373 ? 5.673 7.998 -20.472 1.00 89.25 373 GLY A O 1
ATOM 2991 N N . GLN A 1 374 ? 6.959 8.462 -18.665 1.00 90.00 374 GLN A N 1
ATOM 2992 C CA . GLN A 1 374 ? 7.338 7.098 -18.281 1.00 90.00 374 GLN A CA 1
ATOM 2993 C C . GLN A 1 374 ? 6.720 6.727 -16.930 1.00 90.00 374 GLN A C 1
ATOM 2995 O O . GLN A 1 374 ? 6.669 7.559 -16.026 1.00 90.00 374 GLN A O 1
ATOM 3000 N N . VAL A 1 375 ? 6.286 5.483 -16.786 1.00 92.50 375 VAL A N 1
ATOM 3001 C CA . VAL A 1 375 ? 5.777 4.852 -15.565 1.00 92.50 375 VAL A CA 1
ATOM 3002 C C . VAL A 1 375 ? 6.833 4.825 -14.461 1.00 92.50 375 VAL A C 1
ATOM 3004 O O . VAL A 1 375 ? 6.513 5.170 -13.331 1.00 92.50 375 VAL A O 1
ATOM 3007 N N . THR A 1 376 ? 8.096 4.510 -14.759 1.00 86.56 376 THR A N 1
ATOM 3008 C CA . THR A 1 376 ? 9.159 4.439 -13.730 1.00 86.56 376 THR A CA 1
ATOM 3009 C C . THR A 1 376 ? 9.461 5.767 -13.047 1.00 86.56 376 THR A C 1
ATOM 3011 O O . THR A 1 376 ? 9.807 5.804 -11.868 1.00 86.56 376 THR A O 1
ATOM 3014 N N . SER A 1 377 ? 9.312 6.871 -13.775 1.00 87.44 377 SER A N 1
ATOM 3015 C CA . SER A 1 377 ? 9.414 8.227 -13.231 1.00 87.44 377 SER A CA 1
ATOM 3016 C C . SER A 1 377 ? 8.053 8.818 -12.860 1.00 87.44 377 SER A C 1
ATOM 3018 O O . SER A 1 377 ? 7.974 9.987 -12.457 1.00 87.44 377 SER A O 1
ATOM 3020 N N . ALA A 1 378 ? 6.974 8.044 -13.013 1.00 90.69 378 ALA A N 1
ATOM 3021 C CA . ALA A 1 378 ? 5.651 8.479 -12.629 1.00 90.69 378 ALA A CA 1
ATOM 3022 C C . ALA A 1 378 ? 5.502 8.475 -11.110 1.00 90.69 378 ALA A C 1
ATOM 3024 O O . ALA A 1 378 ? 6.056 7.652 -10.388 1.00 90.69 378 ALA A O 1
ATOM 3025 N N . PHE A 1 379 ? 4.706 9.410 -10.618 1.00 90.31 379 PHE A N 1
ATOM 3026 C CA . PHE A 1 379 ? 4.299 9.456 -9.226 1.00 90.31 379 PHE A CA 1
ATOM 3027 C C . PHE A 1 379 ? 2.806 9.750 -9.132 1.00 90.31 379 PHE A C 1
ATOM 3029 O O . PHE A 1 379 ? 2.189 10.264 -10.070 1.00 90.31 379 PHE A O 1
ATOM 3036 N N . ARG A 1 380 ? 2.231 9.427 -7.971 1.00 91.62 380 ARG A N 1
ATOM 3037 C CA . ARG A 1 380 ? 0.831 9.689 -7.637 1.00 91.62 380 ARG A CA 1
ATOM 3038 C C . ARG A 1 380 ? 0.733 10.998 -6.841 1.00 91.62 380 ARG A C 1
ATOM 3040 O O . ARG A 1 380 ? 1.166 11.057 -5.688 1.00 91.62 380 ARG A O 1
ATOM 3047 N N . PRO A 1 381 ? 0.222 12.085 -7.435 1.00 88.31 381 PRO A N 1
ATOM 3048 C CA . PRO A 1 381 ? 0.223 13.391 -6.792 1.00 88.31 381 PRO A CA 1
ATOM 3049 C C . PRO A 1 381 ? -0.826 13.493 -5.685 1.00 88.31 381 PRO A C 1
ATOM 3051 O O . PRO A 1 381 ? -1.981 13.136 -5.877 1.00 88.31 381 PRO A O 1
ATOM 3054 N N . GLY A 1 382 ? -0.440 14.021 -4.524 1.00 84.88 382 GLY A N 1
ATOM 3055 C CA . GLY A 1 382 ? -1.339 14.108 -3.369 1.00 84.88 382 GLY A CA 1
ATOM 3056 C C . GLY A 1 382 ? -1.408 12.830 -2.528 1.00 84.88 382 GLY A C 1
ATOM 3057 O O . GLY A 1 382 ? -2.170 12.790 -1.567 1.00 84.88 382 GLY A O 1
ATOM 3058 N N . GLN A 1 383 ? -0.581 11.820 -2.811 1.00 88.94 383 GLN A N 1
ATOM 3059 C CA . GLN A 1 383 ? -0.485 10.607 -1.995 1.00 88.94 383 GLN A CA 1
ATOM 3060 C C . GLN A 1 383 ? -0.239 10.922 -0.503 1.00 88.94 383 GLN A C 1
ATOM 3062 O O . GLN A 1 383 ? -0.993 10.473 0.354 1.00 88.94 383 GLN A O 1
ATOM 3067 N N . SER A 1 384 ? 0.723 11.800 -0.196 1.00 90.00 384 SER A N 1
ATOM 3068 C CA . SER A 1 384 ? 1.017 12.235 1.181 1.00 90.00 384 SER A CA 1
ATOM 3069 C C . SER A 1 384 ? -0.132 12.995 1.855 1.00 90.00 384 SER A C 1
ATOM 3071 O O . SER A 1 384 ? -0.181 13.120 3.079 1.00 90.00 384 SER A O 1
ATOM 3073 N N . MET A 1 385 ? -1.045 13.566 1.064 1.00 93.50 385 MET A N 1
ATOM 3074 C CA . MET A 1 385 ? -2.251 14.201 1.592 1.00 93.50 385 MET A CA 1
ATOM 3075 C C . MET A 1 385 ? -3.215 13.144 2.129 1.00 93.50 385 MET A C 1
ATOM 3077 O O . MET A 1 385 ? -3.846 13.388 3.151 1.00 93.50 385 MET A O 1
ATOM 3081 N N . VAL A 1 386 ? -3.342 12.001 1.446 1.00 95.44 386 VAL A N 1
ATOM 3082 C CA . VAL A 1 386 ? -4.242 10.929 1.877 1.00 95.44 386 VAL A CA 1
ATOM 3083 C C . VAL A 1 386 ? -3.752 10.363 3.207 1.00 95.44 386 VAL A C 1
ATOM 3085 O O . VAL A 1 386 ? -4.554 10.233 4.128 1.00 95.44 386 VAL A O 1
ATOM 3088 N N . ASP A 1 387 ? -2.433 10.185 3.348 1.00 93.62 387 ASP A N 1
ATOM 3089 C CA . ASP A 1 387 ? -1.801 9.816 4.622 1.00 93.62 387 ASP A CA 1
ATOM 3090 C C . ASP A 1 387 ? -2.140 10.848 5.718 1.00 93.62 387 ASP A C 1
ATOM 3092 O O . ASP A 1 387 ? -2.594 10.494 6.799 1.00 93.62 387 ASP A O 1
ATOM 3096 N N . SER A 1 388 ? -2.031 12.149 5.414 1.00 94.06 388 SER A N 1
ATOM 3097 C CA . SER A 1 388 ? -2.329 13.213 6.389 1.00 94.06 388 SER A CA 1
ATOM 3098 C C . SER A 1 388 ? -3.806 13.274 6.807 1.00 94.06 388 SER A C 1
ATOM 3100 O O . SER A 1 388 ? -4.105 13.661 7.934 1.00 94.06 388 SER A O 1
ATOM 3102 N N . LEU A 1 389 ? -4.736 12.956 5.899 1.00 96.56 389 LEU A N 1
ATOM 3103 C CA . LEU A 1 389 ? -6.173 12.908 6.191 1.00 96.56 389 LEU A CA 1
ATOM 3104 C C . LEU A 1 389 ? -6.532 11.674 7.023 1.00 96.56 389 LEU A C 1
ATOM 3106 O O . LEU A 1 389 ? -7.340 11.786 7.942 1.00 96.56 389 LEU A O 1
ATOM 3110 N N . ARG A 1 390 ? -5.908 10.528 6.727 1.00 96.12 390 ARG A N 1
ATOM 3111 C CA . ARG A 1 390 ? -6.003 9.305 7.530 1.00 96.12 390 ARG A CA 1
ATOM 3112 C C . ARG A 1 390 ? -5.553 9.568 8.967 1.00 96.12 390 ARG A C 1
ATOM 3114 O O . ARG A 1 390 ? -6.319 9.305 9.885 1.00 96.12 390 ARG A O 1
ATOM 3121 N N . ASP A 1 391 ? -4.360 10.131 9.152 1.00 94.56 391 ASP A N 1
ATOM 3122 C CA . ASP A 1 391 ? -3.791 10.403 10.482 1.00 94.56 391 ASP A CA 1
ATOM 3123 C C . ASP A 1 391 ? -4.683 11.354 11.290 1.00 94.56 391 ASP A C 1
ATOM 3125 O O . ASP A 1 391 ? -4.940 11.149 12.476 1.00 94.56 391 ASP A O 1
ATOM 3129 N N . LEU A 1 392 ? -5.217 12.385 10.624 1.00 96.50 392 LEU A N 1
ATOM 3130 C CA . LEU A 1 392 ? -6.167 13.309 11.231 1.00 96.50 392 LEU A CA 1
ATOM 3131 C C . LEU A 1 392 ? -7.447 12.594 11.695 1.00 96.50 392 LEU A C 1
ATOM 3133 O O . LEU A 1 392 ? -7.896 12.853 12.808 1.00 96.50 392 LEU A O 1
ATOM 3137 N N . ALA A 1 393 ? -8.017 11.705 10.877 1.00 97.75 393 ALA A N 1
ATOM 3138 C CA . ALA A 1 393 ? -9.219 10.948 11.232 1.00 97.75 393 ALA A CA 1
ATOM 3139 C C . ALA A 1 393 ? -8.970 9.955 12.380 1.00 97.75 393 ALA A C 1
ATOM 3141 O O . ALA A 1 393 ? -9.785 9.860 13.295 1.00 97.75 393 ALA A O 1
ATOM 3142 N N . CYS A 1 394 ? -7.819 9.273 12.395 1.00 96.94 394 CYS A N 1
ATOM 3143 C CA . CYS A 1 394 ? -7.422 8.412 13.513 1.00 96.94 394 CYS A CA 1
ATOM 3144 C C . CYS A 1 394 ? -7.285 9.205 14.824 1.00 96.94 394 CYS A C 1
ATOM 3146 O O . CYS A 1 394 ? -7.798 8.787 15.865 1.00 96.94 394 CYS A O 1
ATOM 3148 N N . ALA A 1 395 ? -6.621 10.365 14.777 1.00 96.94 395 ALA A N 1
ATOM 3149 C CA . ALA A 1 395 ? -6.466 11.232 15.942 1.00 96.94 395 ALA A CA 1
ATOM 3150 C C . ALA A 1 395 ? -7.814 11.787 16.437 1.00 96.94 395 ALA A C 1
ATOM 3152 O O . ALA A 1 395 ? -8.036 11.848 17.647 1.00 96.94 395 ALA A O 1
ATOM 3153 N N . ASP A 1 396 ? -8.719 12.153 15.523 1.00 98.12 396 ASP A N 1
ATOM 3154 C CA . ASP A 1 396 ? -10.066 12.633 15.853 1.00 98.12 396 ASP A CA 1
ATOM 3155 C C . ASP A 1 396 ? -10.938 11.544 16.477 1.00 98.12 396 ASP A C 1
ATOM 3157 O O . ASP A 1 396 ? -11.551 11.777 17.515 1.00 98.12 396 ASP A O 1
ATOM 3161 N N . ALA A 1 397 ? -10.902 10.317 15.954 1.00 98.19 397 ALA A N 1
ATOM 3162 C CA . ALA A 1 397 ? -11.605 9.187 16.554 1.00 98.19 397 ALA A CA 1
ATOM 3163 C C . ALA A 1 397 ? -11.200 8.963 18.025 1.00 98.19 397 ALA A C 1
ATOM 3165 O O . ALA A 1 397 ? -12.054 8.777 18.894 1.00 98.19 397 ALA A O 1
ATOM 3166 N N . MET A 1 398 ? -9.902 9.031 18.336 1.00 98.25 398 MET A N 1
ATOM 3167 C CA . MET A 1 398 ? -9.410 8.894 19.712 1.00 98.25 398 MET A CA 1
ATOM 3168 C C . MET A 1 398 ? -9.714 10.106 20.596 1.00 98.25 398 MET A C 1
ATOM 3170 O O . MET A 1 398 ? -9.939 9.948 21.799 1.00 98.25 398 MET A O 1
ATOM 3174 N N . PHE A 1 399 ? -9.766 11.304 20.018 1.00 98.12 399 PHE A N 1
ATOM 3175 C CA . PHE A 1 399 ? -10.192 12.513 20.717 1.00 98.12 399 PHE A CA 1
ATOM 3176 C C . PHE A 1 399 ? -11.679 12.471 21.091 1.00 98.12 399 PHE A C 1
ATOM 3178 O O . PHE A 1 399 ? -12.049 12.768 22.229 1.00 98.12 399 PHE A O 1
ATOM 3185 N N . LEU A 1 400 ? -12.533 12.066 20.148 1.00 98.44 400 LEU A N 1
ATOM 3186 C CA . LEU A 1 400 ? -13.970 11.876 20.343 1.00 98.44 400 LEU A CA 1
ATOM 3187 C C . LEU A 1 400 ? -14.238 10.803 21.400 1.00 98.44 400 LEU A C 1
ATOM 3189 O O . LEU A 1 400 ? -15.015 11.030 22.326 1.00 98.44 400 LEU A O 1
ATOM 3193 N N . LEU A 1 401 ? -13.508 9.687 21.340 1.00 98.06 401 LEU A N 1
ATOM 3194 C CA . LEU A 1 401 ? -13.578 8.643 22.358 1.00 98.06 401 LEU A CA 1
ATOM 3195 C C . LEU A 1 401 ? -13.121 9.148 23.733 1.00 98.06 401 LEU A C 1
ATOM 3197 O O . LEU A 1 401 ? -13.741 8.833 24.740 1.00 98.06 401 LEU A O 1
ATOM 3201 N N . GLY A 1 402 ? -12.076 9.975 23.807 1.00 97.69 402 GLY A N 1
ATOM 3202 C CA . GLY A 1 402 ? -11.656 10.593 25.069 1.00 97.69 402 GLY A CA 1
ATOM 3203 C C . GLY A 1 402 ? -12.703 11.543 25.665 1.00 97.69 402 GLY A C 1
ATOM 3204 O O . GLY A 1 402 ? -12.754 11.711 26.881 1.00 97.69 402 GLY A O 1
ATOM 3205 N N . LYS A 1 403 ? -13.569 12.134 24.833 1.00 97.88 403 LYS A N 1
ATOM 3206 C CA . LYS A 1 403 ? -14.723 12.940 25.267 1.00 97.88 403 LYS A CA 1
ATOM 3207 C C . LYS A 1 403 ? -15.952 12.110 25.655 1.00 97.88 403 LYS A C 1
ATOM 3209 O O . LYS A 1 403 ? -16.927 12.691 26.121 1.00 97.88 403 LYS A O 1
ATOM 3214 N N . GLY A 1 404 ? -15.932 10.796 25.439 1.00 97.75 404 GLY A N 1
ATOM 3215 C CA . GLY A 1 404 ? -17.099 9.928 25.601 1.00 97.75 404 GLY A CA 1
ATOM 3216 C C . GLY A 1 404 ? -18.065 9.928 24.409 1.00 97.75 404 GLY A C 1
ATOM 3217 O O . GLY A 1 404 ? -19.098 9.262 24.471 1.00 97.75 404 GLY A O 1
ATOM 3218 N N . ASP A 1 405 ? -17.745 10.613 23.302 1.00 98.31 405 ASP A N 1
ATOM 3219 C CA . ASP A 1 405 ? -18.549 10.571 22.073 1.00 98.31 405 ASP A CA 1
ATOM 3220 C C . ASP A 1 405 ? -18.226 9.310 21.264 1.00 98.31 405 ASP A C 1
ATOM 3222 O O . ASP A 1 405 ? -17.535 9.307 20.241 1.00 98.31 405 ASP A O 1
ATOM 3226 N N . THR A 1 406 ? -18.721 8.192 21.780 1.00 98.25 406 THR A N 1
ATOM 3227 C CA . THR A 1 406 ? -18.486 6.859 21.223 1.00 98.25 406 THR A CA 1
ATOM 3228 C C . THR A 1 406 ? -19.127 6.658 19.849 1.00 98.25 406 THR A C 1
ATOM 3230 O O . THR A 1 406 ? -18.643 5.842 19.065 1.00 98.25 406 THR A O 1
ATOM 3233 N N . ILE A 1 407 ? -20.196 7.396 19.530 1.00 98.19 407 ILE A N 1
ATOM 3234 C CA . ILE A 1 407 ? -20.899 7.290 18.245 1.00 98.19 407 ILE A CA 1
ATOM 3235 C C . ILE A 1 407 ? -20.057 7.928 17.142 1.00 98.19 407 ILE A C 1
ATOM 3237 O O . ILE A 1 407 ? -19.788 7.274 16.133 1.00 98.19 407 ILE A O 1
ATOM 3241 N N . GLN A 1 408 ? -19.607 9.171 17.336 1.00 98.12 408 GLN A N 1
ATOM 3242 C CA . GLN A 1 408 ? -18.770 9.835 16.338 1.00 98.12 408 GLN A CA 1
ATOM 3243 C C . GLN A 1 408 ? -17.398 9.162 16.224 1.00 98.12 408 GLN A C 1
ATOM 3245 O O . GLN A 1 408 ? -16.916 8.971 15.112 1.00 98.12 408 GLN A O 1
ATOM 3250 N N . ALA A 1 409 ? -16.814 8.695 17.335 1.00 98.25 409 ALA A N 1
ATOM 3251 C CA . ALA A 1 409 ? -15.552 7.952 17.301 1.00 98.25 409 ALA A CA 1
ATOM 3252 C C . ALA A 1 409 ? -15.632 6.677 16.436 1.00 98.25 409 ALA A C 1
ATOM 3254 O O . ALA A 1 409 ? -14.726 6.399 15.649 1.00 98.25 409 ALA A O 1
ATOM 3255 N N . LEU A 1 410 ? -16.729 5.915 16.541 1.00 97.88 410 LEU A N 1
ATOM 3256 C CA . LEU A 1 410 ? -16.973 4.747 15.684 1.00 97.88 410 LEU A CA 1
ATOM 3257 C C . LEU A 1 410 ? -17.154 5.128 14.215 1.00 97.88 410 LEU A C 1
ATOM 3259 O O . LEU A 1 410 ? -16.671 4.418 13.332 1.00 97.88 410 LEU A O 1
ATOM 3263 N N . GLN A 1 411 ? -17.846 6.235 13.947 1.00 97.62 411 GLN A N 1
ATOM 3264 C CA . GLN A 1 411 ? -18.029 6.721 12.585 1.00 97.62 411 GLN A CA 1
ATOM 3265 C C . GLN A 1 411 ? -16.695 7.141 11.958 1.00 97.62 411 GLN A C 1
ATOM 3267 O O . GLN A 1 411 ? -16.439 6.781 10.811 1.00 97.62 411 GLN A O 1
ATOM 3272 N N . GLU A 1 412 ? -15.822 7.828 12.696 1.00 97.56 412 GLU A N 1
ATOM 3273 C CA . GLU A 1 412 ? -14.489 8.174 12.199 1.00 97.56 412 GLU A CA 1
ATOM 3274 C C . GLU A 1 412 ? -13.627 6.933 11.970 1.00 97.56 412 GLU A C 1
ATOM 3276 O O . GLU A 1 412 ? -13.009 6.809 10.914 1.00 97.56 412 GLU A O 1
ATOM 3281 N N . ALA A 1 413 ? -13.671 5.938 12.861 1.00 96.62 413 ALA A N 1
ATOM 3282 C CA . ALA A 1 413 ? -12.976 4.674 12.621 1.00 96.62 413 ALA A CA 1
ATOM 3283 C C . ALA A 1 413 ? -13.456 3.965 11.347 1.00 96.62 413 ALA A C 1
ATOM 3285 O O . ALA A 1 413 ? -12.651 3.483 10.546 1.00 96.62 413 ALA A O 1
ATOM 3286 N N . ARG A 1 414 ? -14.768 3.972 11.096 1.00 96.62 414 ARG A N 1
ATOM 3287 C CA . ARG A 1 414 ? -15.343 3.482 9.839 1.00 96.62 414 ARG A CA 1
ATOM 3288 C C . ARG A 1 414 ? -14.866 4.287 8.629 1.00 96.62 414 ARG A C 1
ATOM 3290 O O . ARG A 1 414 ? -14.626 3.707 7.570 1.00 96.62 414 ARG A O 1
ATOM 3297 N N . ASN A 1 415 ? -14.711 5.603 8.770 1.00 96.88 415 ASN A N 1
ATOM 3298 C CA . ASN A 1 415 ? -14.213 6.454 7.695 1.00 96.88 415 ASN A CA 1
ATOM 3299 C C . ASN A 1 415 ? -12.790 6.056 7.272 1.00 96.88 415 ASN A C 1
ATOM 3301 O O . ASN A 1 415 ? -12.509 6.019 6.072 1.00 96.88 415 ASN A O 1
ATOM 3305 N N . VAL A 1 416 ? -11.919 5.699 8.226 1.00 96.56 416 VAL A N 1
ATOM 3306 C CA . VAL A 1 416 ? -10.548 5.233 7.940 1.00 96.56 416 VAL A CA 1
ATOM 3307 C C . VAL A 1 416 ? -10.559 3.901 7.179 1.00 96.56 416 VAL A C 1
ATOM 3309 O O . VAL A 1 416 ? -9.881 3.780 6.156 1.00 96.56 416 VAL A O 1
ATOM 3312 N N . HIS A 1 417 ? -11.402 2.944 7.587 1.00 96.00 417 HIS A N 1
ATOM 3313 C CA . HIS A 1 417 ? -11.594 1.685 6.849 1.00 96.00 417 HIS A CA 1
ATOM 3314 C C . HIS A 1 417 ? -12.058 1.927 5.411 1.00 96.00 417 HIS A C 1
ATOM 3316 O O . HIS A 1 417 ? -11.484 1.387 4.465 1.00 96.00 417 HIS A O 1
ATOM 3322 N N . HIS A 1 418 ? -13.066 2.779 5.213 1.00 96.62 418 HIS A N 1
ATOM 3323 C CA . HIS A 1 418 ? -13.525 3.108 3.865 1.00 96.62 418 HIS A CA 1
ATOM 3324 C C . HIS A 1 418 ? -12.458 3.836 3.049 1.00 96.62 418 HIS A C 1
ATOM 3326 O O . HIS A 1 418 ? -12.362 3.610 1.846 1.00 96.62 418 HIS A O 1
ATOM 3332 N N . LEU A 1 419 ? -11.621 4.673 3.666 1.00 96.62 419 LEU A N 1
ATOM 3333 C CA . LEU A 1 419 ? -10.500 5.291 2.966 1.00 96.62 419 LEU A CA 1
ATOM 3334 C C . LEU A 1 419 ? -9.510 4.234 2.456 1.00 96.62 419 LEU A C 1
ATOM 3336 O O . LEU A 1 419 ? -9.115 4.302 1.291 1.00 96.62 419 LEU A O 1
ATOM 3340 N N . ALA A 1 420 ? -9.165 3.234 3.274 1.00 95.81 420 ALA A N 1
ATOM 3341 C CA . ALA A 1 420 ? -8.324 2.110 2.854 1.00 95.81 420 ALA A CA 1
ATOM 3342 C C . ALA A 1 420 ? -8.936 1.355 1.657 1.00 95.81 420 ALA A C 1
ATOM 3344 O O . ALA A 1 420 ? -8.241 1.072 0.681 1.00 95.81 420 ALA A O 1
ATOM 3345 N N . GLN A 1 421 ? -10.252 1.117 1.684 1.00 95.38 421 GLN A N 1
ATOM 3346 C CA . GLN A 1 421 ? -11.006 0.498 0.582 1.00 95.38 421 GLN A CA 1
ATOM 3347 C C . GLN A 1 421 ? -11.024 1.350 -0.692 1.00 95.38 421 GLN A C 1
ATOM 3349 O O . GLN A 1 421 ? -11.019 0.834 -1.804 1.00 95.38 421 GLN A O 1
ATOM 3354 N N . ARG A 1 422 ? -11.049 2.679 -0.571 1.00 96.62 422 ARG A N 1
ATOM 3355 C CA . ARG A 1 422 ? -10.935 3.557 -1.742 1.00 96.62 422 ARG A CA 1
ATOM 3356 C C . ARG A 1 422 ? -9.534 3.485 -2.330 1.00 96.62 422 ARG A C 1
ATOM 3358 O O . ARG A 1 422 ? -9.393 3.250 -3.525 1.00 96.62 422 ARG A O 1
ATOM 3365 N N . VAL A 1 423 ? -8.500 3.598 -1.504 1.00 95.81 423 VAL A N 1
ATOM 3366 C CA . VAL A 1 423 ? -7.110 3.538 -1.979 1.00 95.81 423 VAL A CA 1
ATOM 3367 C C . VAL A 1 423 ? -6.758 2.170 -2.575 1.00 95.81 423 VAL A C 1
ATOM 3369 O O . VAL A 1 423 ? -5.939 2.115 -3.490 1.00 95.81 423 VAL A O 1
ATOM 3372 N N . SER A 1 424 ? -7.419 1.083 -2.157 1.00 95.25 424 SER A N 1
ATOM 3373 C CA . SER A 1 424 ? -7.194 -0.263 -2.711 1.00 95.25 424 SER A CA 1
ATOM 3374 C C . SER A 1 424 ? -7.557 -0.418 -4.186 1.00 95.25 424 SER A C 1
ATOM 3376 O O . SER A 1 424 ? -7.092 -1.360 -4.821 1.00 95.25 424 SER A O 1
ATOM 3378 N N . GLN A 1 425 ? -8.319 0.522 -4.752 1.00 95.50 425 GLN A N 1
ATOM 3379 C CA . GLN A 1 425 ? -8.631 0.558 -6.184 1.00 95.50 425 GLN A CA 1
ATOM 3380 C C . GLN A 1 425 ? -7.437 1.010 -7.044 1.00 95.50 425 GLN A C 1
ATOM 3382 O O . GLN A 1 425 ? -7.477 0.880 -8.265 1.00 95.50 425 GLN A O 1
ATOM 3387 N N . SER A 1 426 ? -6.394 1.562 -6.419 1.00 94.25 426 SER A N 1
ATOM 3388 C CA . SER A 1 426 ? -5.173 2.015 -7.081 1.00 94.25 426 SER A CA 1
ATOM 3389 C C . SER A 1 426 ? -4.187 0.858 -7.257 1.00 94.25 426 SER A C 1
ATOM 3391 O O . SER A 1 426 ? -3.861 0.150 -6.304 1.00 94.25 426 SER A O 1
ATOM 3393 N N . LEU A 1 427 ? -3.663 0.696 -8.469 1.00 93.06 427 LEU A N 1
ATOM 3394 C CA . LEU A 1 427 ? -2.715 -0.352 -8.831 1.00 93.06 427 LEU A CA 1
ATOM 3395 C C . LEU A 1 427 ? -1.282 -0.005 -8.394 1.00 93.06 427 LEU A C 1
ATOM 3397 O O . LEU A 1 427 ? -0.934 1.148 -8.118 1.00 93.06 427 LEU A O 1
ATOM 3401 N N . GLY A 1 428 ? -0.417 -1.017 -8.391 1.00 92.62 428 GLY A N 1
ATOM 3402 C CA . GLY A 1 428 ? 1.015 -0.861 -8.133 1.00 92.62 428 GLY A CA 1
ATOM 3403 C C . GLY A 1 428 ? 1.433 -1.109 -6.689 1.00 92.62 428 GLY A C 1
ATOM 3404 O O . GLY A 1 428 ? 0.633 -1.075 -5.753 1.00 92.62 428 GLY A O 1
ATOM 3405 N N . PHE A 1 429 ? 2.726 -1.380 -6.505 1.00 91.69 429 PHE A N 1
ATOM 3406 C CA . PHE A 1 429 ? 3.263 -1.772 -5.202 1.00 91.69 429 PHE A CA 1
ATOM 3407 C C . PHE A 1 429 ? 3.168 -0.674 -4.154 1.00 91.69 429 PHE A C 1
ATOM 3409 O O . PHE A 1 429 ? 2.834 -0.966 -3.010 1.00 91.69 429 PHE A O 1
ATOM 3416 N N . THR A 1 430 ? 3.415 0.581 -4.525 1.00 90.38 430 THR A N 1
ATOM 3417 C CA . THR A 1 430 ? 3.294 1.699 -3.586 1.00 90.38 430 THR A CA 1
ATOM 3418 C C . THR A 1 430 ? 1.884 1.779 -3.004 1.00 90.38 430 THR A C 1
ATOM 3420 O O . THR A 1 430 ? 1.741 1.833 -1.788 1.00 90.38 430 THR A O 1
ATOM 3423 N N . SER A 1 431 ? 0.847 1.708 -3.843 1.00 92.81 431 SER A N 1
ATOM 3424 C CA . SER A 1 431 ? -0.546 1.716 -3.383 1.00 92.81 431 SER A CA 1
ATOM 3425 C C . SER A 1 431 ? -0.880 0.478 -2.552 1.00 92.81 431 SER A C 1
ATOM 3427 O O . SER A 1 431 ? -1.534 0.596 -1.522 1.00 92.81 431 SER A O 1
ATOM 3429 N N . PHE A 1 432 ? -0.365 -0.694 -2.927 1.00 94.88 432 PHE A N 1
ATOM 3430 C CA . PHE A 1 432 ? -0.543 -1.917 -2.147 1.00 94.88 432 PHE A CA 1
ATOM 3431 C C . PHE A 1 432 ? 0.026 -1.807 -0.720 1.00 94.88 432 PHE A C 1
ATOM 3433 O O . PHE A 1 432 ? -0.660 -2.167 0.236 1.00 94.88 432 PHE A O 1
ATOM 3440 N N . PHE A 1 433 ? 1.244 -1.272 -0.556 1.00 94.00 433 PHE A N 1
ATOM 3441 C CA . PHE A 1 433 ? 1.824 -1.013 0.769 1.00 94.00 433 PHE A CA 1
ATOM 3442 C C . PHE A 1 433 ? 0.975 -0.033 1.575 1.00 94.00 433 PHE A C 1
ATOM 3444 O O . PHE A 1 433 ? 0.690 -0.287 2.740 1.00 94.00 433 PHE A O 1
ATOM 3451 N N . GLN A 1 434 ? 0.521 1.053 0.949 1.00 93.00 434 GLN A N 1
ATOM 3452 C CA . GLN A 1 434 ? -0.326 2.022 1.636 1.00 93.00 434 GLN A CA 1
ATOM 3453 C C . GLN A 1 434 ? -1.618 1.400 2.146 1.00 93.00 434 GLN A C 1
ATOM 3455 O O . GLN A 1 434 ? -2.012 1.660 3.273 1.00 93.00 434 GLN A O 1
ATOM 3460 N N . VAL A 1 435 ? -2.268 0.555 1.349 1.00 95.31 435 VAL A N 1
ATOM 3461 C CA . VAL A 1 435 ? -3.503 -0.114 1.772 1.00 95.31 435 VAL A CA 1
ATOM 3462 C C . VAL A 1 435 ? -3.246 -1.029 2.967 1.00 95.31 435 VAL A C 1
ATOM 3464 O O . VAL A 1 435 ? -4.046 -1.036 3.897 1.00 95.31 435 VAL A O 1
ATOM 3467 N N . ILE A 1 436 ? -2.122 -1.755 2.972 1.00 94.25 436 ILE A N 1
ATOM 3468 C CA . ILE A 1 436 ? -1.685 -2.556 4.125 1.00 94.25 436 ILE A CA 1
ATOM 3469 C C . ILE A 1 436 ? -1.513 -1.675 5.365 1.00 94.25 436 ILE A C 1
ATOM 3471 O O . ILE A 1 436 ? -2.074 -1.992 6.413 1.00 94.25 436 ILE A O 1
ATOM 3475 N N . ASP A 1 437 ? -0.802 -0.556 5.238 1.00 92.38 437 ASP A N 1
ATOM 3476 C CA . ASP A 1 437 ? -0.563 0.363 6.352 1.00 92.38 437 ASP A CA 1
ATOM 3477 C C . ASP A 1 437 ? -1.877 0.978 6.868 1.00 92.38 437 ASP A C 1
ATOM 3479 O O . ASP A 1 437 ? -2.081 1.125 8.072 1.00 92.38 437 ASP A O 1
ATOM 3483 N N . TYR A 1 438 ? -2.800 1.321 5.967 1.00 94.62 438 TYR A N 1
ATOM 3484 C CA . TYR A 1 438 ? -4.076 1.950 6.313 1.00 94.62 438 TYR A CA 1
ATOM 3485 C C . TYR A 1 438 ? -4.998 0.962 7.022 1.00 94.62 438 TYR A C 1
ATOM 3487 O O . TYR A 1 438 ? -5.622 1.307 8.027 1.00 94.62 438 TYR A O 1
ATOM 3495 N N . GLU A 1 439 ? -5.062 -0.271 6.526 1.00 95.25 439 GLU A N 1
ATOM 3496 C CA . GLU A 1 439 ? -5.781 -1.362 7.174 1.00 95.25 439 GLU A CA 1
ATOM 3497 C C . GLU A 1 439 ? -5.199 -1.629 8.568 1.00 95.25 439 GLU A C 1
ATOM 3499 O O . GLU A 1 439 ? -5.934 -1.710 9.546 1.00 95.25 439 GLU A O 1
ATOM 3504 N N . ASP A 1 440 ? -3.875 -1.698 8.695 1.00 92.19 440 ASP A N 1
ATOM 3505 C CA . ASP A 1 440 ? -3.210 -1.945 9.974 1.00 92.19 440 ASP A CA 1
ATOM 3506 C C . ASP A 1 440 ? -3.523 -0.890 11.038 1.00 92.19 440 ASP A C 1
ATOM 3508 O O . ASP A 1 440 ? -3.761 -1.244 12.201 1.00 92.19 440 ASP A O 1
ATOM 3512 N N . LEU A 1 441 ? -3.524 0.384 10.637 1.00 91.56 441 LEU A N 1
ATOM 3513 C CA . LEU A 1 441 ? -3.895 1.510 11.491 1.00 91.56 441 LEU A CA 1
ATOM 3514 C C . LEU A 1 441 ? -5.376 1.455 11.867 1.00 91.56 441 LEU A C 1
ATOM 3516 O O . LEU A 1 441 ? -5.702 1.566 13.048 1.00 91.56 441 LEU A O 1
ATOM 3520 N N . SER A 1 442 ? -6.258 1.181 10.902 1.00 95.31 442 SER A N 1
ATOM 3521 C CA . SER A 1 442 ? -7.700 1.031 11.147 1.00 95.31 442 SER A CA 1
ATOM 3522 C C . SER A 1 442 ? -7.981 -0.089 12.155 1.00 95.31 442 SER A C 1
ATOM 3524 O O . SER A 1 442 ? -8.731 0.087 13.110 1.00 95.31 442 SER A O 1
ATOM 3526 N N . LEU A 1 443 ? -7.283 -1.221 12.034 1.00 94.88 443 LEU A N 1
ATOM 3527 C CA . LEU A 1 443 ? -7.371 -2.322 12.994 1.00 94.88 443 LEU A CA 1
ATOM 3528 C C . LEU A 1 443 ? -6.793 -1.962 14.369 1.00 94.88 443 LEU A C 1
ATOM 3530 O O . LEU A 1 443 ? -7.201 -2.545 15.373 1.00 94.88 443 LEU A O 1
ATOM 3534 N N . GLY A 1 444 ? -5.803 -1.066 14.433 1.00 93.12 444 GLY A N 1
ATOM 3535 C CA . GLY A 1 444 ? -5.306 -0.483 15.684 1.00 93.12 444 GLY A CA 1
ATOM 3536 C C . GLY A 1 444 ? -6.375 0.332 16.389 1.00 93.12 444 GLY A C 1
ATOM 3537 O O . GLY A 1 444 ? -6.627 0.116 17.577 1.00 93.12 444 GLY A O 1
ATOM 3538 N N . LEU A 1 445 ? -7.057 1.170 15.620 1.00 95.56 445 LEU A N 1
ATOM 3539 C CA . LEU A 1 445 ? -8.148 2.011 16.076 1.00 95.56 445 LEU A CA 1
ATOM 3540 C C . LEU A 1 445 ? -9.331 1.188 16.606 1.00 95.56 445 LEU A C 1
ATOM 3542 O O . LEU A 1 445 ? -9.807 1.445 17.711 1.00 95.56 445 LEU A O 1
ATOM 3546 N N . ASP A 1 446 ? -9.738 0.134 15.891 1.00 97.25 446 ASP A N 1
ATOM 3547 C CA . ASP A 1 446 ? -10.802 -0.778 16.334 1.00 97.25 446 ASP A CA 1
ATOM 3548 C C . ASP A 1 446 ? -10.457 -1.452 17.671 1.00 97.25 446 ASP A C 1
ATOM 3550 O O . ASP A 1 446 ? -11.302 -1.583 18.559 1.00 97.25 446 ASP A O 1
ATOM 3554 N N . ARG A 1 447 ? -9.193 -1.862 17.850 1.00 95.62 447 ARG A N 1
ATOM 3555 C CA . ARG A 1 447 ? -8.724 -2.443 19.118 1.00 95.62 447 ARG A CA 1
ATOM 3556 C C . ARG A 1 447 ? -8.759 -1.418 20.247 1.00 95.62 447 ARG A C 1
ATOM 3558 O O . ARG A 1 447 ? -9.157 -1.772 21.354 1.00 95.62 447 ARG A O 1
ATOM 3565 N N . ALA A 1 448 ? -8.347 -0.178 19.991 1.00 93.62 448 ALA A N 1
ATOM 3566 C CA . ALA A 1 448 ? -8.394 0.893 20.983 1.00 93.62 448 ALA A CA 1
ATOM 3567 C C . ALA A 1 448 ? -9.843 1.201 21.403 1.00 93.62 448 ALA A C 1
ATOM 3569 O O . ALA A 1 448 ? -10.133 1.286 22.596 1.00 93.62 448 ALA A O 1
ATOM 3570 N N . LEU A 1 449 ? -10.764 1.263 20.437 1.00 96.38 449 LEU A N 1
ATOM 3571 C CA . LEU A 1 449 ? -12.202 1.416 20.661 1.00 96.38 449 LEU A CA 1
ATOM 3572 C C . LEU A 1 449 ? -12.777 0.277 21.512 1.00 96.38 449 LEU A C 1
ATOM 3574 O O . LEU A 1 449 ? -13.400 0.535 22.542 1.00 96.38 449 LEU A O 1
ATOM 3578 N N . ALA A 1 450 ? -12.527 -0.978 21.130 1.00 96.38 450 ALA A N 1
ATOM 3579 C CA . ALA A 1 450 ? -13.048 -2.147 21.838 1.00 96.38 450 ALA A CA 1
ATOM 3580 C C . ALA A 1 450 ? -12.504 -2.276 23.268 1.00 96.38 450 ALA A C 1
ATOM 3582 O O . ALA A 1 450 ? -13.240 -2.636 24.184 1.00 96.38 450 ALA A O 1
ATOM 3583 N N . ASN A 1 451 ? -11.227 -1.945 23.467 1.00 92.62 451 ASN A N 1
ATOM 3584 C CA . ASN A 1 451 ? -10.572 -2.023 24.772 1.00 92.62 451 ASN A CA 1
ATOM 3585 C C . ASN A 1 451 ? -10.835 -0.807 25.670 1.00 92.62 451 ASN A C 1
ATOM 3587 O O . ASN A 1 451 ? -10.416 -0.820 26.823 1.00 92.62 451 ASN A O 1
ATOM 3591 N N . SER A 1 452 ? -11.500 0.238 25.174 1.00 94.19 452 SER A N 1
ATOM 3592 C CA . SER A 1 452 ? -11.744 1.459 25.952 1.00 94.19 452 SER A CA 1
ATOM 3593 C C . SER A 1 452 ? -12.698 1.266 27.132 1.00 94.19 452 SER A C 1
ATOM 3595 O O . SER A 1 452 ? -12.747 2.120 28.010 1.00 94.19 452 SER A O 1
ATOM 3597 N N . GLY A 1 453 ? -13.511 0.202 27.118 1.00 93.69 453 GLY A N 1
ATOM 3598 C CA . GLY A 1 453 ? -14.598 -0.006 28.080 1.00 93.69 453 GLY A CA 1
ATOM 3599 C C . GLY A 1 453 ? -15.791 0.944 27.907 1.00 93.69 453 GLY A C 1
ATOM 3600 O O . GLY A 1 453 ? -16.797 0.773 28.585 1.00 93.69 453 GLY A O 1
ATOM 3601 N N . GLN A 1 454 ? -15.715 1.915 26.989 1.00 96.50 454 GLN A N 1
ATOM 3602 C CA . GLN A 1 454 ? -16.747 2.942 26.807 1.00 96.50 454 GLN A CA 1
ATOM 3603 C C . GLN A 1 454 ? -17.847 2.539 25.818 1.00 96.50 454 GLN A C 1
ATOM 3605 O O . GLN A 1 454 ? -18.923 3.133 25.810 1.00 96.50 454 GLN A O 1
ATOM 3610 N N . LEU A 1 455 ? -17.590 1.551 24.955 1.00 97.81 455 LEU A N 1
ATOM 3611 C CA . LEU A 1 455 ? -18.568 1.113 23.961 1.00 97.81 455 LEU A CA 1
ATOM 3612 C C . LEU A 1 455 ? -19.690 0.282 24.596 1.00 97.81 455 LEU A C 1
ATOM 3614 O O . LEU A 1 455 ? -19.462 -0.690 25.322 1.00 97.81 455 LEU A O 1
ATOM 3618 N N . SER A 1 456 ? -20.930 0.610 24.239 1.00 97.81 456 SER A N 1
ATOM 3619 C CA . SER A 1 456 ? -22.080 -0.242 24.540 1.00 97.81 456 SER A CA 1
ATOM 3620 C C . SER A 1 456 ? -21.997 -1.578 23.794 1.00 97.81 456 SER A C 1
ATOM 3622 O O . SER A 1 456 ? -21.339 -1.716 22.759 1.00 97.81 456 SER A O 1
ATOM 3624 N N . ARG A 1 457 ? -22.756 -2.571 24.261 1.00 97.75 457 ARG A N 1
ATOM 3625 C CA . ARG A 1 457 ? -22.823 -3.888 23.613 1.00 97.75 457 ARG A CA 1
ATOM 3626 C C . ARG A 1 457 ? -23.263 -3.817 22.153 1.00 97.75 457 ARG A C 1
ATOM 3628 O O . ARG A 1 457 ? -22.720 -4.523 21.308 1.00 97.75 457 ARG A O 1
ATOM 3635 N N . LYS A 1 458 ? -24.233 -2.950 21.845 1.00 98.12 458 LYS A N 1
ATOM 3636 C CA . LYS A 1 458 ? -24.711 -2.723 20.472 1.00 98.12 458 LYS A CA 1
ATOM 3637 C C . LYS A 1 458 ? -23.596 -2.158 19.589 1.00 98.12 458 LYS A C 1
ATOM 3639 O O . LYS A 1 458 ? -23.403 -2.632 18.476 1.00 98.12 458 LYS A O 1
ATOM 3644 N N . GLN A 1 459 ? -22.843 -1.192 20.104 1.00 98.38 459 GLN A N 1
ATOM 3645 C CA . GLN A 1 459 ? -21.710 -0.581 19.410 1.00 98.38 459 GLN A CA 1
ATOM 3646 C C . GLN A 1 459 ? -20.557 -1.566 19.175 1.00 98.38 459 GLN A C 1
ATOM 3648 O O . GLN A 1 459 ? -20.004 -1.602 18.081 1.00 98.38 459 GLN A O 1
ATOM 3653 N N . LEU A 1 460 ? -20.230 -2.419 20.151 1.00 98.38 460 LEU A N 1
ATOM 3654 C CA . LEU A 1 460 ? -19.238 -3.482 19.961 1.00 98.38 460 LEU A CA 1
ATOM 3655 C C . LEU A 1 460 ? -19.673 -4.504 18.900 1.00 98.38 460 LEU A C 1
ATOM 3657 O O . LEU A 1 460 ? -18.841 -4.959 18.121 1.00 98.38 460 LEU A O 1
ATOM 3661 N N . HIS A 1 461 ? -20.966 -4.841 18.827 1.00 98.06 461 HIS A N 1
ATOM 3662 C CA . HIS A 1 461 ? -21.492 -5.676 17.743 1.00 98.06 461 HIS A CA 1
ATOM 3663 C C . HIS A 1 461 ? -21.352 -4.995 16.374 1.00 98.06 461 HIS A C 1
ATOM 3665 O O . HIS A 1 461 ? -20.907 -5.644 15.434 1.00 98.06 461 HIS A O 1
ATOM 3671 N N . GLN A 1 462 ? -21.656 -3.697 16.270 1.00 97.88 462 GLN A N 1
ATOM 3672 C CA . GLN A 1 462 ? -21.458 -2.928 15.032 1.00 97.88 462 GLN A CA 1
ATOM 3673 C C . GLN A 1 462 ? -19.984 -2.882 14.607 1.00 97.88 462 GLN A C 1
ATOM 3675 O O . GLN A 1 462 ? -19.678 -2.988 13.421 1.00 97.88 462 GLN A O 1
ATOM 3680 N N . LEU A 1 463 ? -19.069 -2.733 15.569 1.00 97.94 463 LEU A N 1
ATOM 3681 C CA . LEU A 1 463 ? -17.630 -2.748 15.316 1.00 97.94 463 LEU A CA 1
ATOM 3682 C C . LEU A 1 463 ? -17.154 -4.134 14.853 1.00 97.94 463 LEU A C 1
ATOM 3684 O O . LEU A 1 463 ? -16.383 -4.234 13.903 1.00 97.94 463 LEU A O 1
ATOM 3688 N N . LEU A 1 464 ? -17.647 -5.206 15.483 1.00 98.12 464 LEU A N 1
ATOM 3689 C CA . LEU A 1 464 ? -17.345 -6.579 15.076 1.00 98.12 464 LEU A CA 1
ATOM 3690 C C . LEU A 1 464 ? -17.827 -6.857 13.648 1.00 98.12 464 LEU A C 1
ATOM 3692 O O . LEU A 1 464 ? -17.065 -7.369 12.831 1.00 98.12 464 LEU A O 1
ATOM 3696 N N . GLU A 1 465 ? -19.066 -6.471 13.342 1.00 97.44 465 GLU A N 1
ATOM 3697 C CA . GLU A 1 465 ? -19.660 -6.619 12.015 1.00 97.44 465 GLU A CA 1
ATOM 3698 C C . GLU A 1 465 ? -18.853 -5.862 10.953 1.00 97.44 465 GLU A C 1
ATOM 3700 O O . GLU A 1 465 ? -18.580 -6.401 9.884 1.00 97.44 465 GLU A O 1
ATOM 3705 N N . GLN A 1 466 ? -18.402 -4.643 11.259 1.00 95.88 466 GLN A N 1
ATOM 3706 C CA . GLN A 1 466 ? -17.551 -3.859 10.364 1.00 95.88 466 GLN A CA 1
ATOM 3707 C C . GLN A 1 466 ? -16.243 -4.586 10.021 1.00 95.88 466 GLN A C 1
ATOM 3709 O O . GLN A 1 466 ? -15.865 -4.637 8.851 1.00 95.88 466 GLN A O 1
ATOM 3714 N N . VAL A 1 467 ? -15.563 -5.175 11.010 1.00 96.44 467 VAL A N 1
ATOM 3715 C CA . VAL A 1 467 ? -14.308 -5.915 10.787 1.00 96.44 467 VAL A CA 1
ATOM 3716 C C . VAL A 1 467 ? -14.555 -7.215 10.006 1.00 96.44 467 VAL A C 1
ATOM 3718 O O . VAL A 1 467 ? -13.761 -7.567 9.129 1.00 96.44 467 VAL A O 1
ATOM 3721 N N . GLN A 1 468 ? -15.662 -7.911 10.289 1.00 95.94 468 GLN A N 1
ATOM 3722 C CA . GLN A 1 468 ? -16.047 -9.161 9.619 1.00 95.94 468 GLN A CA 1
ATOM 3723 C C . GLN A 1 468 ? -16.468 -8.947 8.158 1.00 95.94 468 GLN A C 1
ATOM 3725 O O . GLN A 1 468 ? -16.076 -9.726 7.287 1.00 95.94 468 GLN A O 1
ATOM 3730 N N . ASN A 1 469 ? -17.229 -7.885 7.889 1.00 94.75 469 ASN A N 1
ATOM 3731 C CA . ASN A 1 469 ? -17.789 -7.579 6.572 1.00 94.75 469 ASN A CA 1
ATOM 3732 C C . ASN A 1 469 ? -16.909 -6.644 5.732 1.00 94.75 469 ASN A C 1
ATOM 3734 O O . ASN A 1 469 ? -17.210 -6.416 4.560 1.00 94.75 469 ASN A O 1
ATOM 3738 N N . GLY A 1 470 ? -15.834 -6.090 6.301 1.00 89.44 470 GLY A N 1
ATOM 3739 C CA . GLY A 1 470 ? -14.926 -5.200 5.585 1.00 89.44 470 GLY A CA 1
ATOM 3740 C C . GLY A 1 470 ? -14.343 -5.863 4.335 1.00 89.44 470 GLY A C 1
ATOM 3741 O O . GLY A 1 470 ? -13.970 -7.041 4.363 1.00 89.44 470 GLY A O 1
ATOM 3742 N N . GLU A 1 471 ? -14.214 -5.103 3.244 1.00 84.31 471 GLU A N 1
ATOM 3743 C CA . GLU A 1 471 ? -13.631 -5.612 2.000 1.00 84.31 471 GLU A CA 1
ATOM 3744 C C . GLU A 1 471 ? -12.238 -6.217 2.231 1.00 84.31 471 GLU A C 1
ATOM 3746 O O . GLU A 1 471 ? -11.510 -5.877 3.174 1.00 84.31 471 GLU A O 1
ATOM 3751 N N . ARG A 1 472 ? -11.885 -7.170 1.367 1.00 83.69 472 ARG A N 1
ATOM 3752 C CA . ARG A 1 472 ? -10.592 -7.851 1.416 1.00 83.69 472 ARG A CA 1
ATOM 3753 C C . ARG A 1 472 ? -9.508 -6.937 0.854 1.00 83.69 472 ARG A C 1
ATOM 3755 O O . ARG A 1 472 ? -9.756 -6.187 -0.084 1.00 83.69 472 ARG A O 1
ATOM 3762 N N . LEU A 1 473 ? -8.294 -7.070 1.394 1.00 91.69 473 LEU A N 1
ATOM 3763 C CA . LEU A 1 473 ? -7.098 -6.464 0.807 1.00 91.69 473 LEU A CA 1
ATOM 3764 C C . LEU A 1 473 ? -6.997 -6.799 -0.693 1.00 91.69 473 LEU A C 1
ATOM 3766 O O . LEU A 1 473 ? -7.373 -7.914 -1.084 1.00 91.69 473 LEU A O 1
ATOM 3770 N N . PRO A 1 474 ? -6.459 -5.879 -1.514 1.00 92.31 474 PRO A N 1
ATOM 3771 C CA . PRO A 1 474 ? -6.361 -6.078 -2.950 1.00 92.31 474 PRO A CA 1
ATOM 3772 C C . PRO A 1 474 ? -5.526 -7.328 -3.275 1.00 92.31 474 PRO A C 1
ATOM 3774 O O . PRO A 1 474 ? -4.591 -7.671 -2.535 1.00 92.31 474 PRO A O 1
ATOM 3777 N N . PRO A 1 475 ? -5.834 -8.040 -4.373 1.00 94.06 475 PRO A N 1
ATOM 3778 C CA . PRO A 1 475 ? -5.045 -9.187 -4.792 1.00 94.06 475 PRO A CA 1
ATOM 3779 C C . PRO A 1 475 ? -3.604 -8.775 -5.119 1.00 94.06 475 PRO A C 1
ATOM 3781 O O . PRO A 1 475 ? -3.366 -7.888 -5.936 1.00 94.06 475 PRO A O 1
ATOM 3784 N N . LEU A 1 476 ? -2.620 -9.483 -4.556 1.00 95.50 476 LEU A N 1
ATOM 3785 C CA . LEU A 1 476 ? -1.198 -9.234 -4.838 1.00 95.50 476 LEU A CA 1
ATOM 3786 C C . LEU A 1 476 ? -0.864 -9.345 -6.341 1.00 95.50 476 LEU A C 1
ATOM 3788 O O . LEU A 1 476 ? 0.003 -8.633 -6.844 1.00 95.50 476 LEU A O 1
ATOM 3792 N N . ALA A 1 477 ? -1.591 -10.201 -7.064 1.00 96.75 477 ALA A N 1
ATOM 3793 C CA . ALA A 1 477 ? -1.470 -10.382 -8.508 1.00 96.75 477 ALA A CA 1
ATOM 3794 C C . ALA A 1 477 ? -1.597 -9.069 -9.304 1.00 96.75 477 ALA A C 1
ATOM 3796 O O . ALA A 1 477 ? -0.890 -8.883 -10.293 1.00 96.75 477 ALA A O 1
ATOM 3797 N N . GLU A 1 478 ? -2.466 -8.148 -8.881 1.00 95.25 478 GLU A N 1
ATOM 3798 C CA . GLU A 1 478 ? -2.672 -6.871 -9.573 1.00 95.25 478 GLU A CA 1
ATOM 3799 C C . GLU A 1 478 ? -1.469 -5.939 -9.401 1.00 95.25 478 GLU A C 1
ATOM 3801 O O . GLU A 1 478 ? -1.007 -5.335 -10.371 1.00 95.25 478 GLU A O 1
ATOM 3806 N N . ALA A 1 479 ? -0.890 -5.896 -8.198 1.00 95.25 479 ALA A N 1
ATOM 3807 C CA . ALA A 1 479 ? 0.331 -5.140 -7.936 1.00 95.25 479 ALA A CA 1
ATOM 3808 C C . ALA A 1 479 ? 1.538 -5.714 -8.705 1.00 95.25 479 ALA A C 1
ATOM 3810 O O . ALA A 1 479 ? 2.320 -4.955 -9.272 1.00 95.25 479 ALA A O 1
ATOM 3811 N N . ILE A 1 480 ? 1.646 -7.046 -8.812 1.00 96.44 480 ILE A N 1
ATOM 3812 C CA . ILE A 1 480 ? 2.674 -7.709 -9.635 1.00 96.44 480 ILE A CA 1
ATOM 3813 C C . ILE A 1 480 ? 2.502 -7.362 -11.120 1.00 96.44 480 ILE A C 1
ATOM 3815 O O . ILE A 1 480 ? 3.485 -7.078 -11.806 1.00 96.44 480 ILE A O 1
ATOM 3819 N N . ASN A 1 481 ? 1.265 -7.368 -11.625 1.00 95.94 481 ASN A N 1
ATOM 3820 C CA . ASN A 1 481 ? 0.979 -6.993 -13.009 1.00 95.94 481 ASN A CA 1
ATOM 3821 C C . ASN A 1 481 ? 1.324 -5.530 -13.293 1.00 95.94 481 ASN A C 1
ATOM 3823 O O . ASN A 1 481 ? 1.796 -5.230 -14.382 1.00 95.94 481 ASN A O 1
ATOM 3827 N N . PHE A 1 482 ? 1.148 -4.624 -12.333 1.00 95.19 482 PHE A N 1
ATOM 3828 C CA . PHE A 1 482 ? 1.591 -3.243 -12.504 1.00 95.19 482 PHE A CA 1
ATOM 3829 C C . PHE A 1 482 ? 3.104 -3.158 -12.753 1.00 95.19 482 PHE A C 1
ATOM 3831 O O . PHE A 1 482 ? 3.533 -2.552 -13.733 1.00 95.19 482 PHE A O 1
ATOM 3838 N N . SER A 1 483 ? 3.914 -3.844 -11.941 1.00 94.38 483 SER A N 1
ATOM 3839 C CA . SER A 1 483 ? 5.372 -3.839 -12.127 1.00 94.38 483 SER A CA 1
ATOM 3840 C C . SER A 1 483 ? 5.855 -4.602 -13.352 1.00 94.38 483 SER A C 1
ATOM 3842 O O . SER A 1 483 ? 6.937 -4.316 -13.863 1.00 94.38 483 SER A O 1
ATOM 3844 N N . ARG A 1 484 ? 5.040 -5.507 -13.904 1.00 96.31 484 ARG A N 1
ATOM 3845 C CA . ARG A 1 484 ? 5.280 -6.023 -15.255 1.00 96.31 484 ARG A CA 1
ATOM 3846 C C . ARG A 1 484 ? 5.312 -4.881 -16.264 1.00 96.31 484 ARG A C 1
ATOM 3848 O O . ARG A 1 484 ? 6.214 -4.850 -17.089 1.00 96.31 484 ARG A O 1
ATOM 3855 N N . TYR A 1 485 ? 4.360 -3.952 -16.208 1.00 96.31 485 TYR A N 1
ATOM 3856 C CA . TYR A 1 485 ? 4.294 -2.842 -17.160 1.00 96.31 485 TYR A CA 1
ATOM 3857 C C . TYR A 1 485 ? 5.450 -1.856 -16.991 1.00 96.31 485 TYR A C 1
ATOM 3859 O O . TYR A 1 485 ? 5.975 -1.379 -17.992 1.00 96.31 485 TYR A O 1
ATOM 3867 N N . GLU A 1 486 ? 5.909 -1.624 -15.758 1.00 93.50 486 GLU A N 1
ATOM 3868 C CA . GLU A 1 486 ? 7.151 -0.882 -15.497 1.00 93.50 486 GLU A CA 1
ATOM 3869 C C . GLU A 1 486 ? 8.348 -1.562 -16.174 1.00 93.50 486 GLU A C 1
ATOM 3871 O O . GLU A 1 486 ? 9.113 -0.921 -16.894 1.00 93.50 486 GLU A O 1
ATOM 3876 N N . ALA A 1 487 ? 8.481 -2.882 -16.007 1.00 93.88 487 ALA A N 1
ATOM 3877 C CA . ALA A 1 487 ? 9.552 -3.643 -16.639 1.00 93.88 487 ALA A CA 1
ATOM 3878 C C . ALA A 1 487 ? 9.462 -3.611 -18.173 1.00 93.88 487 ALA A C 1
ATOM 3880 O O . ALA A 1 487 ? 10.467 -3.397 -18.851 1.00 93.88 487 ALA A O 1
ATOM 3881 N N . MET A 1 488 ? 8.258 -3.776 -18.731 1.00 96.06 488 MET A N 1
ATOM 3882 C CA . MET A 1 488 ? 8.040 -3.731 -20.177 1.00 96.06 488 MET A CA 1
ATOM 3883 C C . MET A 1 488 ? 8.343 -2.351 -20.764 1.00 96.06 488 MET A C 1
ATOM 3885 O O . MET A 1 488 ? 8.905 -2.266 -21.857 1.00 96.06 488 MET A O 1
ATOM 3889 N N . GLU A 1 489 ? 8.007 -1.271 -20.057 1.00 94.56 489 GLU A N 1
ATOM 3890 C CA . GLU A 1 489 ? 8.346 0.078 -20.499 1.00 94.56 489 GLU A CA 1
ATOM 3891 C C . GLU A 1 489 ? 9.855 0.299 -20.516 1.00 94.56 489 GLU A C 1
ATOM 3893 O O . GLU A 1 489 ? 10.368 0.795 -21.515 1.00 94.56 489 GLU A O 1
ATOM 3898 N N . ASN A 1 490 ? 10.570 -0.125 -19.473 1.00 91.31 490 ASN A N 1
ATOM 3899 C CA . ASN A 1 490 ? 12.025 0.011 -19.435 1.00 91.31 490 ASN A CA 1
ATOM 3900 C C . ASN A 1 490 ? 12.705 -0.776 -20.557 1.00 91.31 490 ASN A C 1
ATOM 3902 O O . ASN A 1 490 ? 13.647 -0.279 -21.167 1.00 91.31 490 ASN A O 1
ATOM 3906 N N . LEU A 1 491 ? 12.218 -1.981 -20.872 1.00 92.50 491 LEU A N 1
ATOM 3907 C CA . LEU A 1 491 ? 12.720 -2.760 -22.008 1.00 92.50 491 LEU A CA 1
ATOM 3908 C C . LEU A 1 491 ? 12.399 -2.090 -23.349 1.00 92.50 491 LEU A C 1
ATOM 3910 O O . LEU A 1 491 ? 13.246 -2.060 -24.237 1.00 92.50 491 LEU A O 1
ATOM 3914 N N . THR A 1 492 ? 11.202 -1.512 -23.482 1.00 92.50 492 THR A N 1
ATOM 3915 C CA . THR A 1 492 ? 10.804 -0.754 -24.679 1.00 92.50 492 THR A CA 1
ATOM 3916 C C . THR A 1 492 ? 11.685 0.483 -24.853 1.00 92.50 492 THR A C 1
ATOM 3918 O O . THR A 1 492 ? 12.156 0.765 -25.951 1.00 92.50 492 THR A O 1
ATOM 3921 N N . GLN A 1 493 ? 11.960 1.201 -23.766 1.00 88.88 493 GLN A N 1
ATOM 3922 C CA . GLN A 1 493 ? 12.840 2.359 -23.785 1.00 88.88 493 GLN A CA 1
ATOM 3923 C C . GLN A 1 493 ? 14.283 1.957 -24.098 1.00 88.88 493 GLN A C 1
ATOM 3925 O O . GLN A 1 493 ? 14.910 2.590 -24.937 1.00 88.88 493 GLN A O 1
ATOM 3930 N N . ALA A 1 494 ? 14.788 0.872 -23.507 1.00 87.25 494 ALA A N 1
ATOM 3931 C CA . ALA A 1 494 ? 16.116 0.350 -23.816 1.00 87.25 494 ALA A CA 1
ATOM 3932 C C . ALA A 1 494 ? 16.263 -0.033 -25.300 1.00 87.25 494 ALA A C 1
ATOM 3934 O O . ALA A 1 494 ? 17.325 0.171 -25.888 1.00 87.25 494 ALA A O 1
ATOM 3935 N N . ALA A 1 495 ? 15.195 -0.539 -25.925 1.00 89.00 495 ALA A N 1
ATOM 3936 C CA . ALA A 1 495 ? 15.182 -0.839 -27.353 1.00 89.00 495 ALA A CA 1
ATOM 3937 C C . ALA A 1 495 ? 15.255 0.423 -28.229 1.00 89.00 495 ALA A C 1
ATOM 3939 O O . ALA A 1 495 ? 16.000 0.438 -29.211 1.00 89.00 495 ALA A O 1
ATOM 3940 N N . HIS A 1 496 ? 14.516 1.478 -27.870 1.00 86.69 496 HIS A N 1
ATOM 3941 C CA . HIS A 1 496 ? 14.473 2.727 -28.636 1.00 86.69 496 HIS A CA 1
ATOM 3942 C C . HIS A 1 496 ? 15.690 3.628 -28.388 1.00 86.69 496 HIS A C 1
ATOM 3944 O O . HIS A 1 496 ? 16.368 4.020 -29.337 1.00 86.69 496 HIS A O 1
ATOM 3950 N N . ASP A 1 497 ? 15.988 3.914 -27.123 1.00 82.94 497 ASP A N 1
ATOM 3951 C CA . ASP A 1 497 ? 16.928 4.960 -26.709 1.00 82.94 497 ASP A CA 1
ATOM 3952 C C . ASP A 1 497 ? 18.275 4.394 -26.213 1.00 82.94 497 ASP A C 1
ATOM 3954 O O . ASP A 1 497 ? 19.229 5.147 -26.020 1.00 82.94 497 ASP A O 1
ATOM 3958 N N . GLY A 1 498 ? 18.377 3.073 -26.007 1.00 77.19 498 GLY A N 1
ATOM 3959 C CA . GLY A 1 498 ? 19.437 2.458 -25.193 1.00 77.19 498 GLY A CA 1
ATOM 3960 C C . GLY A 1 498 ? 19.130 2.543 -23.690 1.00 77.19 498 GLY A C 1
ATOM 3961 O O . GLY A 1 498 ? 18.154 3.174 -23.279 1.00 77.19 498 GLY A O 1
ATOM 3962 N N . LEU A 1 499 ? 19.919 1.882 -22.830 1.00 65.62 499 LEU A N 1
ATOM 3963 C CA . LEU A 1 499 ? 19.743 2.037 -21.380 1.00 65.62 499 LEU A CA 1
ATOM 3964 C C . LEU A 1 499 ? 20.051 3.472 -20.952 1.00 65.62 499 LEU A C 1
ATOM 3966 O O . LEU A 1 499 ? 21.120 4.015 -21.226 1.00 65.62 499 LEU A O 1
ATOM 3970 N N . VAL A 1 500 ? 19.115 4.047 -20.205 1.00 59.28 500 VAL A N 1
ATOM 3971 C CA . VAL A 1 500 ? 19.275 5.343 -19.549 1.00 59.28 500 VAL A CA 1
ATOM 3972 C C . VAL A 1 500 ? 20.377 5.247 -18.486 1.00 59.28 500 VAL A C 1
ATOM 3974 O O . VAL A 1 500 ? 20.435 4.269 -17.737 1.00 59.28 500 VAL A O 1
ATOM 3977 N N . GLU A 1 501 ? 21.207 6.290 -18.368 1.00 57.31 501 GLU A N 1
ATOM 3978 C CA . GLU A 1 501 ? 22.250 6.428 -17.331 1.00 57.31 501 GLU A CA 1
ATOM 3979 C C . GLU A 1 501 ? 21.748 6.180 -15.898 1.00 57.31 501 GLU A C 1
ATOM 3981 O O . GLU A 1 501 ? 22.535 5.789 -15.037 1.00 57.31 501 GLU A O 1
ATOM 3986 N N . GLU A 1 502 ? 20.450 6.367 -15.629 1.00 57.09 502 GLU A N 1
ATOM 3987 C CA . GLU A 1 502 ? 19.845 6.195 -14.300 1.00 57.09 502 GLU A CA 1
ATOM 3988 C C . GLU A 1 502 ? 20.049 4.796 -13.696 1.00 57.09 502 GLU A C 1
ATOM 3990 O O . GLU A 1 502 ? 20.032 4.663 -12.473 1.00 57.09 502 GLU A O 1
ATOM 3995 N N . PHE A 1 503 ? 20.328 3.767 -14.504 1.00 55.16 503 PHE A N 1
ATOM 3996 C CA . PHE A 1 503 ? 20.666 2.426 -14.003 1.00 55.16 503 PHE A CA 1
ATOM 3997 C C . PHE A 1 503 ? 22.135 2.270 -13.573 1.00 55.16 503 PHE A C 1
ATOM 3999 O O . PHE A 1 503 ? 22.589 1.152 -13.330 1.00 55.16 503 PHE A O 1
ATOM 4006 N N . GLY A 1 504 ? 22.901 3.364 -13.495 1.00 54.59 504 GLY A N 1
ATOM 4007 C CA . GLY A 1 504 ? 24.329 3.319 -13.167 1.00 54.59 504 GLY A CA 1
ATOM 4008 C C . GLY A 1 504 ? 25.143 2.562 -14.218 1.00 54.59 504 GLY A C 1
ATOM 4009 O O . GLY A 1 504 ? 26.198 2.006 -13.912 1.00 54.59 504 GLY A O 1
ATOM 4010 N N . SER A 1 505 ? 24.634 2.488 -15.451 1.00 56.56 505 SER A N 1
ATOM 4011 C CA . SER A 1 505 ? 25.257 1.726 -16.524 1.00 56.56 505 SER A CA 1
ATOM 4012 C C . SER A 1 505 ? 26.615 2.335 -16.858 1.00 56.56 505 SER A C 1
ATOM 4014 O O . SER A 1 505 ? 26.702 3.518 -17.189 1.00 56.56 505 SER A O 1
ATOM 4016 N N . SER A 1 506 ? 27.674 1.531 -16.801 1.00 62.91 506 SER A N 1
ATOM 4017 C CA . SER A 1 506 ? 28.998 1.969 -17.241 1.00 62.91 506 SER A CA 1
ATOM 4018 C C . SER A 1 506 ? 28.968 2.395 -18.718 1.00 62.91 506 SER A C 1
ATOM 4020 O O . SER A 1 506 ? 28.164 1.881 -19.499 1.00 62.91 506 SER A O 1
ATOM 4022 N N . MET A 1 507 ? 29.888 3.271 -19.135 1.00 56.59 507 MET A N 1
ATOM 4023 C CA . MET A 1 507 ? 30.087 3.630 -20.551 1.00 56.59 507 MET A CA 1
ATOM 4024 C C . MET A 1 507 ? 30.219 2.385 -21.451 1.00 56.59 507 MET A C 1
ATOM 4026 O O . MET A 1 507 ? 29.724 2.363 -22.575 1.00 56.59 507 MET A O 1
ATOM 4030 N N . LEU A 1 508 ? 30.828 1.314 -20.930 1.00 59.53 508 LEU A N 1
ATOM 4031 C CA . LEU A 1 508 ? 30.929 0.015 -21.599 1.00 59.53 508 LEU A CA 1
ATOM 4032 C C . LEU A 1 508 ? 29.560 -0.620 -21.870 1.00 59.53 508 LEU A C 1
ATOM 4034 O O . LEU A 1 508 ? 29.356 -1.167 -22.946 1.00 59.53 508 LEU A O 1
ATOM 4038 N N . THR A 1 509 ? 28.612 -0.519 -20.940 1.00 65.69 509 THR A N 1
ATOM 4039 C CA . THR A 1 509 ? 27.249 -1.045 -21.103 1.00 65.69 509 THR A CA 1
ATOM 4040 C C . THR A 1 509 ? 26.487 -0.295 -22.198 1.00 65.69 509 THR A C 1
ATOM 4042 O O . THR A 1 509 ? 25.802 -0.921 -23.003 1.00 65.69 509 THR A O 1
ATOM 4045 N N . GLN A 1 510 ? 26.649 1.029 -22.280 1.00 67.06 510 GLN A N 1
ATOM 4046 C CA . GLN A 1 510 ? 26.047 1.838 -23.347 1.00 67.06 510 GLN A CA 1
ATOM 4047 C C . GLN A 1 510 ? 26.657 1.509 -24.718 1.00 67.06 510 GLN A C 1
ATOM 4049 O O . GLN A 1 510 ? 25.928 1.299 -25.688 1.00 67.06 510 GLN A O 1
ATOM 4054 N N . LEU A 1 511 ? 27.989 1.385 -24.789 1.00 64.44 511 LEU A N 1
ATOM 4055 C CA . LEU A 1 511 ? 28.695 0.980 -26.009 1.00 64.44 511 LEU A CA 1
ATOM 4056 C C . LEU A 1 511 ? 28.289 -0.423 -26.473 1.00 64.44 511 LEU A C 1
ATOM 4058 O O . LEU A 1 511 ? 28.014 -0.622 -27.653 1.00 64.44 511 LEU A O 1
ATOM 4062 N N . GLN A 1 512 ? 28.196 -1.384 -25.551 1.00 67.62 512 GLN A N 1
ATOM 4063 C CA . GLN A 1 512 ? 27.750 -2.745 -25.856 1.00 67.62 512 GLN A CA 1
ATOM 4064 C C . GLN A 1 512 ? 26.342 -2.756 -26.451 1.00 67.62 512 GLN A C 1
ATOM 4066 O O . GLN A 1 512 ? 26.081 -3.486 -27.399 1.00 67.62 512 GLN A O 1
ATOM 4071 N N . GLN A 1 513 ? 25.435 -1.922 -25.952 1.00 67.69 513 GLN A N 1
ATOM 4072 C CA . GLN A 1 513 ? 24.066 -1.890 -26.462 1.00 67.69 513 GLN A CA 1
ATOM 4073 C C . GLN A 1 513 ? 23.949 -1.275 -27.846 1.00 67.69 513 GLN A C 1
ATOM 4075 O O . GLN A 1 513 ? 23.139 -1.745 -28.642 1.00 67.69 513 GLN A O 1
ATOM 4080 N N . GLY A 1 514 ? 24.758 -0.258 -28.151 1.00 70.31 514 GLY A N 1
ATOM 4081 C CA . GLY A 1 514 ? 24.844 0.318 -29.494 1.00 70.31 514 GLY A CA 1
ATOM 4082 C C . GLY A 1 514 ? 25.323 -0.674 -30.559 1.00 70.31 514 GLY A C 1
ATOM 4083 O O . GLY A 1 514 ? 24.965 -0.530 -31.723 1.00 70.31 514 GLY A O 1
ATOM 4084 N N . LEU A 1 515 ? 26.101 -1.683 -30.157 1.00 69.25 515 LEU A N 1
ATOM 4085 C CA . LEU A 1 515 ? 26.790 -2.599 -31.070 1.00 69.25 515 LEU A CA 1
ATOM 4086 C C . LEU A 1 515 ? 26.204 -4.018 -31.103 1.00 69.25 515 LEU A C 1
ATOM 4088 O O . LEU A 1 515 ? 26.586 -4.808 -31.957 1.00 69.25 515 LEU A O 1
ATOM 4092 N N . LEU A 1 516 ? 25.318 -4.386 -30.172 1.00 77.62 516 LEU A N 1
ATOM 4093 C CA . LEU A 1 516 ? 24.804 -5.755 -30.076 1.00 77.62 516 LEU A CA 1
ATOM 4094 C C . LEU A 1 516 ? 23.344 -5.855 -30.552 1.00 77.62 516 LEU A C 1
ATOM 4096 O O . LEU A 1 516 ? 22.483 -5.124 -30.049 1.00 77.62 516 LEU A O 1
ATOM 4100 N N . PRO A 1 517 ? 23.019 -6.796 -31.463 1.00 79.31 517 PRO A N 1
ATOM 4101 C CA . PRO A 1 517 ? 21.650 -7.053 -31.894 1.00 79.31 517 PRO A CA 1
ATOM 4102 C C . PRO A 1 517 ? 20.898 -7.826 -30.806 1.00 79.31 517 PRO A C 1
ATOM 4104 O O . PRO A 1 517 ? 20.875 -9.056 -30.766 1.00 79.31 517 PRO A O 1
ATOM 4107 N N . VAL A 1 518 ? 20.298 -7.092 -29.876 1.00 84.94 518 VAL A N 1
ATOM 4108 C CA . VAL A 1 518 ? 19.458 -7.668 -28.824 1.00 84.94 518 VAL A CA 1
ATOM 4109 C C . VAL A 1 518 ? 18.063 -7.939 -29.383 1.00 84.94 518 VAL A C 1
ATOM 4111 O O . VAL A 1 518 ? 17.387 -7.022 -29.839 1.00 84.94 518 VAL A O 1
ATOM 4114 N N . ASN A 1 519 ? 17.587 -9.181 -29.261 1.00 88.69 519 ASN A N 1
ATOM 4115 C CA . ASN A 1 519 ? 16.192 -9.523 -29.544 1.00 88.69 519 ASN A CA 1
ATOM 4116 C C . ASN A 1 519 ? 15.282 -9.110 -28.372 1.00 88.69 519 ASN A C 1
ATOM 4118 O O . ASN A 1 519 ? 14.965 -9.917 -27.491 1.00 88.69 519 ASN A O 1
ATOM 4122 N N . TYR A 1 520 ? 14.864 -7.844 -28.357 1.00 91.25 520 TYR A N 1
ATOM 4123 C CA . TYR A 1 520 ? 14.001 -7.309 -27.300 1.00 91.25 520 TYR A CA 1
ATOM 4124 C C . TYR A 1 520 ? 12.631 -7.998 -27.244 1.00 91.25 520 TYR A C 1
ATOM 4126 O O . TYR A 1 520 ? 12.090 -8.187 -26.157 1.00 91.25 520 TYR A O 1
ATOM 4134 N N . ALA A 1 521 ? 12.094 -8.449 -28.382 1.00 93.62 521 ALA A N 1
ATOM 4135 C CA . ALA A 1 521 ? 10.824 -9.170 -28.429 1.00 93.62 521 ALA A CA 1
ATOM 4136 C C . ALA A 1 521 ? 10.878 -10.473 -27.616 1.00 93.62 521 ALA A C 1
ATOM 4138 O O . ALA A 1 521 ? 10.009 -10.745 -26.787 1.00 93.62 521 ALA A O 1
ATOM 4139 N N . ASP A 1 522 ? 11.922 -11.276 -27.823 1.00 92.31 522 ASP A N 1
ATOM 4140 C CA . ASP A 1 522 ? 12.112 -12.513 -27.074 1.00 92.31 522 ASP A CA 1
ATOM 4141 C C . ASP A 1 522 ? 12.420 -12.247 -25.591 1.00 92.31 522 ASP A C 1
ATOM 4143 O O . ASP A 1 522 ? 11.859 -12.911 -24.715 1.00 92.31 522 ASP A O 1
ATOM 4147 N N . LEU A 1 523 ? 13.220 -11.220 -25.284 1.00 91.81 523 LEU A N 1
ATOM 4148 C CA . LEU A 1 523 ? 13.478 -10.797 -23.904 1.00 91.81 523 LEU A CA 1
ATOM 4149 C C . LEU A 1 523 ? 12.185 -10.405 -23.166 1.00 91.81 523 LEU A C 1
ATOM 4151 O O . LEU A 1 523 ? 11.968 -10.825 -22.025 1.00 91.81 523 LEU A O 1
ATOM 4155 N N . MET A 1 524 ? 11.287 -9.667 -23.819 1.00 94.94 524 MET A N 1
ATOM 4156 C CA . MET A 1 524 ? 9.982 -9.307 -23.259 1.00 94.94 524 MET A CA 1
ATOM 4157 C C . MET A 1 524 ? 9.089 -10.536 -23.046 1.00 94.94 524 MET A C 1
ATOM 4159 O O . MET A 1 524 ? 8.514 -10.685 -21.969 1.00 94.94 524 MET A O 1
ATOM 4163 N N . ARG A 1 525 ? 9.039 -11.487 -23.993 1.00 96.19 525 ARG A N 1
ATOM 4164 C CA . ARG A 1 525 ? 8.299 -12.757 -23.819 1.00 96.19 525 ARG A CA 1
ATOM 4165 C C . ARG A 1 525 ? 8.815 -13.581 -22.644 1.00 96.19 525 ARG A C 1
ATOM 4167 O O . ARG A 1 525 ? 8.031 -14.170 -21.897 1.00 96.19 525 ARG A O 1
ATOM 4174 N N . ARG A 1 526 ? 10.138 -13.677 -22.476 1.00 94.62 526 ARG A N 1
ATOM 4175 C CA . ARG A 1 526 ? 10.751 -14.357 -21.321 1.00 94.62 526 ARG A CA 1
ATOM 4176 C C . ARG A 1 526 ? 10.385 -13.646 -20.021 1.00 94.62 526 ARG A C 1
ATOM 4178 O O . ARG A 1 526 ? 9.939 -14.303 -19.085 1.00 94.62 526 ARG A O 1
ATOM 4185 N N . THR A 1 527 ? 10.492 -12.320 -19.995 1.00 95.06 527 THR A N 1
ATOM 4186 C CA . THR A 1 527 ? 10.120 -11.509 -18.832 1.00 95.06 527 THR A CA 1
ATOM 4187 C C . THR A 1 527 ? 8.637 -11.681 -18.481 1.00 95.06 527 THR A C 1
ATOM 4189 O O . THR A 1 527 ? 8.316 -11.928 -17.321 1.00 95.06 527 THR A O 1
ATOM 4192 N N . ASN A 1 528 ? 7.726 -11.682 -19.460 1.00 97.19 528 ASN A N 1
ATOM 4193 C CA . ASN A 1 528 ? 6.306 -11.963 -19.226 1.00 97.19 528 ASN A CA 1
ATOM 4194 C C . ASN A 1 528 ? 6.082 -13.334 -18.587 1.00 97.19 528 ASN A C 1
ATOM 4196 O O . ASN A 1 528 ? 5.368 -13.411 -17.592 1.00 97.19 528 ASN A O 1
ATOM 4200 N N . ARG A 1 529 ? 6.748 -14.390 -19.077 1.00 96.81 529 ARG A N 1
ATOM 4201 C CA . ARG A 1 529 ? 6.675 -15.733 -18.471 1.00 96.81 529 ARG A CA 1
ATOM 4202 C C . ARG A 1 529 ? 7.154 -15.749 -17.016 1.00 96.81 529 ARG A C 1
ATOM 4204 O O . ARG A 1 529 ? 6.567 -16.449 -16.191 1.00 96.81 529 ARG A O 1
ATOM 4211 N N . LEU A 1 530 ? 8.194 -14.979 -16.685 1.00 96.12 530 LEU A N 1
ATOM 4212 C CA . LEU A 1 530 ? 8.657 -14.830 -15.303 1.00 96.12 530 LEU A CA 1
ATOM 4213 C C . LEU A 1 530 ? 7.590 -14.152 -14.430 1.00 96.12 530 LEU A C 1
ATOM 4215 O O . LEU A 1 530 ? 7.261 -14.667 -13.363 1.00 96.12 530 LEU A O 1
ATOM 4219 N N . PHE A 1 531 ? 6.990 -13.053 -14.898 1.00 97.31 531 PHE A N 1
ATOM 4220 C CA . PHE A 1 531 ? 5.890 -12.402 -14.182 1.00 97.31 531 PHE A CA 1
ATOM 4221 C C . PHE A 1 531 ? 4.651 -13.298 -14.069 1.00 97.31 531 PHE A C 1
ATOM 4223 O O . PHE A 1 531 ? 4.026 -13.316 -13.015 1.00 97.31 531 PHE A O 1
ATOM 4230 N N . ASP A 1 532 ? 4.285 -14.049 -15.110 1.00 97.69 532 ASP A N 1
ATOM 4231 C CA . ASP A 1 532 ? 3.158 -14.991 -15.075 1.00 97.69 532 ASP A CA 1
ATOM 4232 C C . ASP A 1 532 ? 3.358 -16.059 -13.994 1.00 97.69 532 ASP A C 1
ATOM 4234 O O . ASP A 1 532 ? 2.419 -16.379 -13.270 1.00 97.69 532 ASP A O 1
ATOM 4238 N N . ALA A 1 533 ? 4.587 -16.559 -13.821 1.00 97.50 533 ALA A N 1
ATOM 4239 C CA . ALA A 1 533 ? 4.905 -17.500 -12.751 1.00 97.50 533 ALA A CA 1
ATOM 4240 C C . ALA A 1 533 ? 4.701 -16.885 -11.354 1.00 97.50 533 ALA A C 1
ATOM 4242 O O . ALA A 1 533 ? 4.154 -17.548 -10.472 1.00 97.50 533 ALA A O 1
ATOM 4243 N N . VAL A 1 534 ? 5.093 -15.621 -11.151 1.00 97.56 534 VAL A N 1
ATOM 4244 C CA . VAL A 1 534 ? 4.878 -14.910 -9.876 1.00 97.56 534 VAL A CA 1
ATOM 4245 C C . VAL A 1 534 ? 3.388 -14.625 -9.653 1.00 97.56 534 VAL A C 1
ATOM 4247 O O . VAL A 1 534 ? 2.887 -14.833 -8.549 1.00 97.56 534 VAL A O 1
ATOM 4250 N N . VAL A 1 535 ? 2.650 -14.226 -10.695 1.00 97.69 535 VAL A N 1
ATOM 4251 C CA . VAL A 1 535 ? 1.194 -14.013 -10.628 1.00 97.69 535 VAL A CA 1
ATOM 4252 C C . VAL A 1 535 ? 0.483 -15.314 -10.258 1.00 97.69 535 VAL A C 1
ATOM 4254 O O . VAL A 1 535 ? -0.266 -15.333 -9.282 1.00 97.69 535 VAL A O 1
ATOM 4257 N N . ALA A 1 536 ? 0.770 -16.416 -10.954 1.00 97.88 536 ALA A N 1
ATOM 4258 C CA . ALA A 1 536 ? 0.192 -17.726 -10.661 1.00 97.88 536 ALA A CA 1
ATOM 4259 C C . ALA A 1 536 ? 0.515 -18.183 -9.229 1.00 97.88 536 ALA A C 1
ATOM 4261 O O . ALA A 1 536 ? -0.369 -18.635 -8.501 1.00 97.88 536 ALA A O 1
ATOM 4262 N N . ALA A 1 537 ? 1.764 -18.003 -8.787 1.00 97.88 537 ALA A N 1
ATOM 4263 C CA . ALA A 1 537 ? 2.164 -18.304 -7.418 1.00 97.88 537 ALA A CA 1
ATOM 4264 C C . ALA A 1 537 ? 1.394 -17.458 -6.391 1.00 97.88 537 ALA A C 1
ATOM 4266 O O . ALA A 1 537 ? 0.936 -18.008 -5.393 1.00 97.88 537 ALA A O 1
ATOM 4267 N N . SER A 1 538 ? 1.167 -16.164 -6.653 1.00 97.06 538 SER A N 1
ATOM 4268 C CA . SER A 1 538 ? 0.421 -15.267 -5.755 1.00 97.06 538 SER A CA 1
ATOM 4269 C C . SER A 1 538 ? -1.081 -15.564 -5.656 1.00 97.06 538 SER A C 1
ATOM 4271 O O . SER A 1 538 ? -1.741 -15.021 -4.777 1.00 97.06 538 SER A O 1
ATOM 4273 N N . GLN A 1 539 ? -1.635 -16.429 -6.507 1.00 96.25 539 GLN A N 1
ATOM 4274 C CA . GLN A 1 539 ? -3.050 -16.825 -6.465 1.00 96.25 539 GLN A CA 1
ATOM 4275 C C . GLN A 1 539 ? -3.304 -18.104 -5.645 1.00 96.25 539 GLN A C 1
ATOM 4277 O O . GLN A 1 539 ? -4.454 -18.495 -5.428 1.00 96.25 539 GLN A O 1
ATOM 4282 N N . ILE A 1 540 ? -2.252 -18.771 -5.157 1.00 96.50 540 ILE A N 1
ATOM 4283 C CA . ILE A 1 540 ? -2.381 -19.979 -4.333 1.00 96.50 540 ILE A CA 1
ATOM 4284 C C . ILE A 1 540 ? -2.993 -19.620 -2.969 1.00 96.50 540 ILE A C 1
ATOM 4286 O O . ILE A 1 540 ? -2.443 -18.818 -2.229 1.00 96.50 540 ILE A O 1
ATOM 4290 N N . ARG A 1 541 ? -4.106 -20.264 -2.589 1.00 92.69 541 ARG A N 1
ATOM 4291 C CA . ARG A 1 541 ? -4.844 -19.946 -1.343 1.00 92.69 541 ARG A CA 1
ATOM 4292 C C . ARG A 1 541 ? -4.154 -20.387 -0.043 1.00 92.69 541 ARG A C 1
ATOM 4294 O O . ARG A 1 541 ? -4.463 -19.860 1.020 1.00 92.69 541 ARG A O 1
ATOM 4301 N N . ASN A 1 542 ? -3.282 -21.394 -0.095 1.00 93.12 542 ASN A N 1
ATOM 4302 C CA . ASN A 1 542 ? -2.570 -21.897 1.082 1.00 93.12 542 ASN A CA 1
ATOM 4303 C C . ASN A 1 542 ? -1.272 -21.106 1.274 1.00 93.12 542 ASN A C 1
ATOM 4305 O O . ASN A 1 542 ? -0.342 -21.306 0.497 1.00 93.12 542 ASN A O 1
ATOM 4309 N N . PHE A 1 543 ? -1.200 -20.266 2.308 1.00 93.06 543 PHE A N 1
ATOM 4310 C CA . PHE A 1 543 ? -0.093 -19.324 2.495 1.00 93.06 543 PHE A CA 1
ATOM 4311 C C . PHE A 1 543 ? 1.309 -19.979 2.527 1.00 93.06 543 PHE A C 1
ATOM 4313 O O . PHE A 1 543 ? 2.168 -19.564 1.752 1.00 93.06 543 PHE A O 1
ATOM 4320 N N . PRO A 1 544 ? 1.584 -21.059 3.293 1.00 92.62 544 PRO A N 1
ATOM 4321 C CA . PRO A 1 544 ? 2.895 -21.717 3.232 1.00 92.62 544 PRO A CA 1
ATOM 4322 C C . PRO A 1 544 ? 3.261 -22.255 1.839 1.00 92.62 544 PRO A C 1
ATOM 4324 O O . PRO A 1 544 ? 4.420 -22.195 1.423 1.00 92.62 544 PRO A O 1
ATOM 4327 N N . LYS A 1 545 ? 2.288 -22.795 1.092 1.00 94.81 545 LYS A N 1
ATOM 4328 C CA . LYS A 1 545 ? 2.498 -23.247 -0.292 1.00 94.81 545 LYS A CA 1
ATOM 4329 C C . LYS A 1 545 ? 2.707 -22.061 -1.238 1.00 94.81 545 LYS A C 1
ATOM 4331 O O . LYS A 1 545 ? 3.625 -22.122 -2.049 1.00 94.81 545 LYS A O 1
ATOM 4336 N N . GLN A 1 546 ? 1.898 -21.013 -1.109 1.00 95.56 546 GLN A N 1
ATOM 4337 C CA . GLN A 1 546 ? 1.978 -19.756 -1.856 1.00 95.56 546 GLN A CA 1
ATOM 4338 C C . GLN A 1 546 ? 3.365 -19.132 -1.708 1.00 95.56 546 GLN A C 1
ATOM 4340 O O . GLN A 1 546 ? 4.061 -18.953 -2.701 1.00 95.56 546 GLN A O 1
ATOM 4345 N N . LEU A 1 547 ? 3.821 -18.938 -0.470 1.00 93.88 547 LEU A N 1
ATOM 4346 C CA . LEU A 1 547 ? 5.117 -18.349 -0.151 1.00 93.88 547 LEU A CA 1
ATOM 4347 C C . LEU A 1 547 ? 6.290 -19.151 -0.736 1.00 93.88 547 LEU A C 1
ATOM 4349 O O . LEU A 1 547 ? 7.221 -18.570 -1.290 1.00 93.88 547 LEU A O 1
ATOM 4353 N N . ARG A 1 548 ? 6.239 -20.491 -0.669 1.00 94.88 548 ARG A N 1
ATOM 4354 C CA . ARG A 1 548 ? 7.250 -21.352 -1.310 1.00 94.88 548 ARG A CA 1
ATOM 4355 C C . ARG A 1 548 ? 7.265 -21.186 -2.829 1.00 94.88 548 ARG A C 1
ATOM 4357 O O . ARG A 1 548 ? 8.339 -21.079 -3.409 1.00 94.88 548 ARG A O 1
ATOM 4364 N N . GLN A 1 549 ? 6.098 -21.159 -3.470 1.00 97.06 549 GLN A N 1
ATOM 4365 C CA . GLN A 1 549 ? 6.004 -20.991 -4.924 1.00 97.06 549 GLN A CA 1
ATOM 4366 C C . GLN A 1 549 ? 6.423 -19.587 -5.371 1.00 97.06 549 GLN A C 1
ATOM 4368 O O . GLN A 1 549 ? 7.093 -19.462 -6.391 1.00 97.06 549 GLN A O 1
ATOM 4373 N N . LEU A 1 550 ? 6.115 -18.552 -4.585 1.00 96.25 550 LEU A N 1
ATOM 4374 C CA . LEU A 1 550 ? 6.618 -17.196 -4.804 1.00 96.25 550 LEU A CA 1
ATOM 4375 C C . LEU A 1 550 ? 8.144 -17.155 -4.705 1.00 96.25 550 LEU A C 1
ATOM 4377 O O . LEU A 1 550 ? 8.787 -16.625 -5.602 1.00 96.25 550 LEU A O 1
ATOM 4381 N N . GLY A 1 551 ? 8.728 -17.788 -3.683 1.00 94.75 551 GLY A N 1
ATOM 4382 C CA . GLY A 1 551 ? 10.181 -17.893 -3.543 1.00 94.75 551 GLY A CA 1
ATOM 4383 C C . GLY A 1 551 ? 10.844 -18.586 -4.736 1.00 94.75 551 GLY A C 1
ATOM 4384 O O . GLY A 1 551 ? 11.837 -18.087 -5.259 1.00 94.75 551 GLY A O 1
ATOM 4385 N N . LEU A 1 552 ? 10.263 -19.687 -5.224 1.00 95.19 552 LEU A N 1
ATOM 4386 C CA . LEU A 1 552 ? 10.743 -20.378 -6.427 1.00 95.19 552 LEU A CA 1
ATOM 4387 C C . LEU A 1 552 ? 10.592 -19.514 -7.689 1.00 95.19 552 LEU A C 1
ATOM 4389 O O . LEU A 1 552 ? 11.494 -19.482 -8.525 1.00 95.19 552 LEU A O 1
ATOM 4393 N N . ALA A 1 553 ? 9.478 -18.794 -7.838 1.00 95.44 553 ALA A N 1
ATOM 4394 C CA . ALA A 1 553 ? 9.253 -17.895 -8.968 1.00 95.44 553 ALA A CA 1
ATOM 4395 C C . ALA A 1 553 ? 10.231 -16.705 -8.957 1.00 95.44 553 ALA A C 1
ATOM 4397 O O . ALA A 1 553 ? 10.803 -16.370 -9.990 1.00 95.44 553 ALA A O 1
ATOM 4398 N N . GLU A 1 554 ? 10.502 -16.115 -7.793 1.00 93.19 554 GLU A N 1
ATOM 4399 C CA . GLU A 1 554 ? 11.517 -15.071 -7.624 1.00 93.19 554 GLU A CA 1
ATOM 4400 C C . GLU A 1 554 ? 12.942 -15.586 -7.840 1.00 93.19 554 GLU A C 1
ATOM 4402 O O . GLU A 1 554 ? 13.776 -14.877 -8.406 1.00 93.19 554 GLU A O 1
ATOM 4407 N N . GLN A 1 555 ? 13.240 -16.821 -7.429 1.00 90.62 555 GLN A N 1
ATOM 4408 C CA . GLN A 1 555 ? 14.532 -17.445 -7.701 1.00 90.62 555 GLN A CA 1
ATOM 4409 C C . GLN A 1 555 ? 14.768 -17.582 -9.209 1.00 90.62 555 GLN A C 1
ATOM 4411 O O . GLN A 1 555 ? 15.888 -17.363 -9.665 1.00 90.62 555 GLN A O 1
ATOM 4416 N N . ARG A 1 556 ? 13.723 -17.837 -10.012 1.00 91.88 556 ARG A N 1
ATOM 4417 C CA . ARG A 1 556 ? 13.850 -17.856 -11.480 1.00 91.88 556 ARG A CA 1
ATOM 4418 C C . ARG A 1 556 ? 14.325 -16.517 -12.045 1.00 91.88 556 ARG A C 1
ATOM 4420 O O . ARG A 1 556 ? 15.114 -16.548 -12.978 1.00 91.88 556 ARG A O 1
ATOM 4427 N N . PHE A 1 557 ? 13.946 -15.372 -11.465 1.00 90.50 557 PHE A N 1
ATOM 4428 C CA . PHE A 1 557 ? 14.516 -14.069 -11.854 1.00 90.50 557 PHE A CA 1
ATOM 4429 C C . PHE A 1 557 ? 16.022 -13.981 -11.551 1.00 90.50 557 PHE A C 1
ATOM 4431 O O . PHE A 1 557 ? 16.780 -13.454 -12.359 1.00 90.50 557 PHE A O 1
ATOM 4438 N N . ARG A 1 558 ? 16.479 -14.528 -10.416 1.00 84.38 558 ARG A N 1
ATOM 4439 C CA . ARG A 1 558 ? 17.910 -14.534 -10.047 1.00 84.38 558 ARG A CA 1
ATOM 4440 C C . ARG A 1 558 ? 18.741 -15.468 -10.925 1.00 84.38 558 ARG A C 1
ATOM 4442 O O . ARG A 1 558 ? 19.872 -15.150 -11.280 1.00 84.38 558 ARG A O 1
ATOM 4449 N N . VAL A 1 559 ? 18.182 -16.629 -11.263 1.00 85.38 559 VAL A N 1
ATOM 4450 C CA . VAL A 1 559 ? 18.812 -17.581 -12.185 1.00 85.38 559 VAL A CA 1
ATOM 4451 C C . VAL A 1 559 ? 18.837 -17.002 -13.598 1.00 85.38 559 VAL A C 1
ATOM 4453 O O . VAL A 1 559 ? 19.844 -17.153 -14.285 1.00 85.38 559 VAL A O 1
ATOM 4456 N N . PHE A 1 560 ? 17.778 -16.291 -14.003 1.00 82.38 560 PHE A N 1
ATOM 4457 C CA . PHE A 1 560 ? 17.685 -15.623 -15.301 1.00 82.38 560 PHE A CA 1
ATOM 4458 C C . PHE A 1 560 ? 18.846 -14.648 -15.538 1.00 82.38 560 PHE A C 1
ATOM 4460 O O . PHE A 1 560 ? 19.444 -14.685 -16.605 1.00 82.38 560 PHE A O 1
ATOM 4467 N N . SER A 1 561 ? 19.246 -13.861 -14.534 1.00 73.94 561 SER A N 1
ATOM 4468 C CA . SER A 1 561 ? 20.404 -12.957 -14.638 1.00 73.94 561 SER A CA 1
ATOM 4469 C C . SER A 1 561 ? 21.770 -13.624 -14.475 1.00 73.94 561 SER A C 1
ATOM 4471 O O . SER A 1 561 ? 22.800 -12.969 -14.636 1.00 73.94 561 SER A O 1
ATOM 4473 N N . GLY A 1 562 ? 21.822 -14.914 -14.128 1.00 67.19 562 GLY A N 1
ATOM 4474 C CA . GLY A 1 562 ? 23.072 -15.599 -13.795 1.00 67.19 562 GLY A CA 1
ATOM 4475 C C . GLY A 1 562 ? 23.746 -15.081 -12.515 1.00 67.19 562 GLY A C 1
ATOM 4476 O O . GLY A 1 562 ? 24.913 -15.406 -12.278 1.00 67.19 562 GLY A O 1
ATOM 4477 N N . TYR A 1 563 ? 23.032 -14.309 -11.682 1.00 58.06 563 TYR A N 1
ATOM 4478 C CA . TYR A 1 563 ? 23.571 -13.647 -10.485 1.00 58.06 563 TYR A CA 1
ATOM 4479 C C . TYR A 1 563 ? 24.181 -14.631 -9.476 1.00 58.06 563 TYR A C 1
ATOM 4481 O O . TYR A 1 563 ? 25.186 -14.322 -8.840 1.00 58.06 563 TYR A O 1
ATOM 4489 N N . GLU A 1 564 ? 23.615 -15.838 -9.352 1.00 52.97 564 GLU A N 1
ATOM 4490 C CA . GLU A 1 564 ? 24.109 -16.863 -8.417 1.00 52.97 564 GLU A CA 1
ATOM 4491 C C . GLU A 1 564 ? 25.508 -17.389 -8.767 1.00 52.97 564 GLU A C 1
ATOM 4493 O O . GLU A 1 564 ? 26.231 -17.815 -7.871 1.00 52.97 564 GLU A O 1
ATOM 4498 N N . LYS A 1 565 ? 25.924 -17.349 -10.041 1.00 51.72 565 LYS A N 1
ATOM 4499 C CA . LYS A 1 565 ? 27.201 -17.947 -10.468 1.00 51.72 565 LYS A CA 1
ATOM 4500 C C . LYS A 1 565 ? 28.378 -16.978 -10.484 1.00 51.72 565 LYS A C 1
ATOM 4502 O O . LYS A 1 565 ? 29.514 -17.434 -10.548 1.00 51.72 565 LYS A O 1
ATOM 4507 N N . ILE A 1 566 ? 28.136 -15.668 -10.472 1.00 49.84 566 ILE A N 1
ATOM 4508 C CA . ILE A 1 566 ? 29.192 -14.691 -10.783 1.00 49.84 566 ILE A CA 1
ATOM 4509 C C . ILE A 1 566 ? 29.793 -14.057 -9.531 1.00 49.84 566 ILE A C 1
ATOM 4511 O O . ILE A 1 566 ? 30.897 -13.537 -9.629 1.00 49.84 566 ILE A O 1
ATOM 4515 N N . GLY A 1 567 ? 29.139 -14.141 -8.363 1.00 46.78 567 GLY A N 1
ATOM 4516 C CA . GLY A 1 567 ? 29.684 -13.598 -7.116 1.00 46.78 567 GLY A CA 1
ATOM 4517 C C . GLY A 1 567 ? 30.239 -12.191 -7.329 1.00 46.78 567 GLY A C 1
ATOM 4518 O O . GLY A 1 567 ? 31.449 -12.001 -7.269 1.00 46.78 567 GLY A O 1
ATOM 4519 N N . MET A 1 568 ? 29.374 -11.235 -7.689 1.00 43.91 568 MET A N 1
ATOM 4520 C CA . MET A 1 568 ? 29.780 -9.858 -7.983 1.00 43.91 568 MET A CA 1
ATOM 4521 C C . MET A 1 568 ? 30.347 -9.175 -6.731 1.00 43.91 568 MET A C 1
ATOM 4523 O O . MET A 1 568 ? 29.657 -8.468 -6.004 1.00 43.91 568 MET A O 1
ATOM 4527 N N . THR A 1 569 ? 31.629 -9.393 -6.484 1.00 51.09 569 THR A N 1
ATOM 4528 C CA . THR A 1 569 ? 32.541 -8.343 -6.050 1.00 51.09 569 THR A CA 1
ATOM 4529 C C . THR A 1 569 ? 33.024 -7.612 -7.311 1.00 51.09 569 THR A C 1
ATOM 4531 O O . THR A 1 569 ? 33.089 -8.222 -8.381 1.00 51.09 569 THR A O 1
ATOM 4534 N N . ASP A 1 570 ? 33.375 -6.323 -7.222 1.00 50.03 570 ASP A N 1
ATOM 4535 C CA . ASP A 1 570 ? 33.848 -5.501 -8.363 1.00 50.03 570 ASP A CA 1
ATOM 4536 C C . ASP A 1 570 ? 35.011 -6.138 -9.160 1.00 50.03 570 ASP A C 1
ATOM 4538 O O . ASP A 1 570 ? 35.276 -5.794 -10.311 1.00 50.03 570 ASP A O 1
ATOM 4542 N N . THR A 1 571 ? 35.689 -7.133 -8.585 1.00 51.19 571 THR A N 1
ATOM 4543 C CA . THR A 1 571 ? 36.773 -7.893 -9.212 1.00 51.19 571 THR A CA 1
ATOM 4544 C C . THR A 1 571 ? 36.307 -9.056 -10.099 1.00 51.19 571 THR A C 1
ATOM 4546 O O . THR A 1 571 ? 37.090 -9.528 -10.923 1.00 51.19 571 THR A O 1
ATOM 4549 N N . GLY A 1 572 ? 35.051 -9.510 -10.005 1.00 50.56 572 GLY A N 1
ATOM 4550 C CA . GLY A 1 572 ? 34.519 -10.660 -10.756 1.00 50.56 572 GLY A CA 1
ATOM 4551 C C . GLY A 1 572 ? 34.361 -10.416 -12.263 1.00 50.56 572 GLY A C 1
ATOM 4552 O O . GLY A 1 572 ? 34.645 -11.300 -13.076 1.00 50.56 572 GLY A O 1
ATOM 4553 N N . THR A 1 573 ? 33.991 -9.199 -12.667 1.00 51.69 573 THR A N 1
ATOM 4554 C CA . THR A 1 573 ? 33.851 -8.816 -14.087 1.00 51.69 573 THR A CA 1
ATOM 4555 C C . THR A 1 573 ? 35.218 -8.708 -14.772 1.00 51.69 573 THR A C 1
ATOM 4557 O O . THR A 1 573 ? 35.403 -9.188 -15.887 1.00 51.69 573 THR A O 1
ATOM 4560 N N . ILE A 1 574 ? 36.218 -8.167 -14.068 1.00 53.47 574 ILE A N 1
ATOM 4561 C CA . ILE A 1 574 ? 37.601 -8.088 -14.563 1.00 53.47 574 ILE A CA 1
ATOM 4562 C C . ILE A 1 574 ? 38.251 -9.476 -14.560 1.00 53.47 574 ILE A C 1
ATOM 4564 O O . ILE A 1 574 ? 38.931 -9.836 -15.518 1.00 53.47 574 ILE A O 1
ATOM 4568 N N . ARG A 1 575 ? 38.015 -10.294 -13.525 1.00 52.97 575 ARG A N 1
ATOM 4569 C CA . ARG A 1 575 ? 38.532 -11.666 -13.454 1.00 52.97 575 ARG A CA 1
ATOM 4570 C C . ARG A 1 575 ? 37.942 -12.542 -14.557 1.00 52.97 575 ARG A C 1
ATOM 4572 O O . ARG A 1 575 ? 38.709 -13.240 -15.194 1.00 52.97 575 ARG A O 1
ATOM 4579 N N . SER A 1 576 ? 36.643 -12.460 -14.849 1.00 53.34 576 SER A N 1
ATOM 4580 C CA . SER A 1 576 ? 36.026 -13.229 -15.946 1.00 53.34 576 SER A CA 1
ATOM 4581 C C . SER A 1 576 ? 36.513 -12.799 -17.335 1.00 53.34 576 SER A C 1
ATOM 4583 O O . SER A 1 576 ? 36.781 -13.663 -18.165 1.00 53.34 576 SER A O 1
ATOM 4585 N N . LEU A 1 577 ? 36.739 -11.500 -17.568 1.00 52.72 577 LEU A N 1
ATOM 4586 C CA . LEU A 1 577 ? 37.415 -11.015 -18.780 1.00 52.72 577 LEU A CA 1
ATOM 4587 C C . LEU A 1 577 ? 38.884 -11.477 -18.856 1.00 52.72 577 LEU A C 1
ATOM 4589 O O . LEU A 1 577 ? 39.365 -11.823 -19.932 1.00 52.72 577 LEU A O 1
ATOM 4593 N N . ARG A 1 578 ? 39.596 -11.543 -17.723 1.00 52.00 578 ARG A N 1
ATOM 4594 C CA . ARG A 1 578 ? 41.001 -11.987 -17.650 1.00 52.00 578 ARG A CA 1
ATOM 4595 C C . ARG A 1 578 ? 41.147 -13.500 -17.829 1.00 52.00 578 ARG A C 1
ATOM 4597 O O . ARG A 1 578 ? 42.017 -13.936 -18.570 1.00 52.00 578 ARG A O 1
ATOM 4604 N N . THR A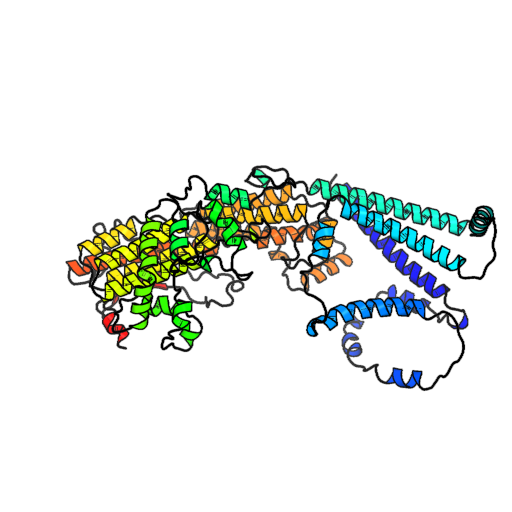 1 579 ? 40.284 -14.307 -17.216 1.00 55.44 579 THR A N 1
ATOM 4605 C CA . THR A 1 579 ? 40.231 -15.760 -17.442 1.00 55.44 579 THR A CA 1
ATOM 4606 C C . THR A 1 579 ? 39.861 -16.077 -18.894 1.00 55.44 579 THR A C 1
ATOM 4608 O O . THR A 1 579 ? 40.305 -17.082 -19.427 1.00 55.44 579 THR A O 1
ATOM 4611 N N . TYR A 1 580 ? 39.114 -15.196 -19.563 1.00 54.72 580 TYR A N 1
ATOM 4612 C CA . TYR A 1 580 ? 38.735 -15.329 -20.968 1.00 54.72 580 TYR A CA 1
ATOM 4613 C C . TYR A 1 580 ? 39.878 -15.027 -21.955 1.00 54.72 580 TYR A C 1
ATOM 4615 O O . TYR A 1 580 ? 40.143 -15.843 -22.833 1.00 54.72 580 TYR A O 1
ATOM 4623 N N . VAL A 1 581 ? 40.597 -13.906 -21.789 1.00 55.75 581 VAL A N 1
ATOM 4624 C CA . VAL A 1 581 ? 41.715 -13.533 -22.687 1.00 55.75 581 VAL A CA 1
ATOM 4625 C C . VAL A 1 581 ? 42.857 -14.556 -22.642 1.00 55.75 581 VAL A C 1
ATOM 4627 O O . VAL A 1 581 ? 43.562 -14.728 -23.631 1.00 55.75 581 VAL A O 1
ATOM 4630 N N . TYR A 1 582 ? 43.014 -15.268 -21.522 1.00 53.94 582 TYR A N 1
ATOM 4631 C CA . TYR A 1 582 ? 44.132 -16.189 -21.309 1.00 53.94 582 TYR A CA 1
ATOM 4632 C C . TYR A 1 582 ? 43.737 -17.676 -21.187 1.00 53.94 582 TYR A C 1
ATOM 4634 O O . TYR A 1 582 ? 44.626 -18.512 -21.070 1.00 53.94 582 TYR A O 1
ATOM 4642 N N . GLY A 1 583 ? 42.443 -18.032 -21.206 1.00 51.47 583 GLY A N 1
ATOM 4643 C CA . GLY A 1 583 ? 41.962 -19.370 -20.808 1.00 51.47 583 GLY A CA 1
ATOM 4644 C C . GLY A 1 583 ? 41.211 -20.202 -21.857 1.00 51.47 583 GLY A C 1
ATOM 4645 O O . GLY A 1 583 ? 40.623 -21.213 -21.487 1.00 51.47 583 GLY A O 1
ATOM 4646 N N . GLY A 1 584 ? 41.188 -19.806 -23.136 1.00 50.06 584 GLY A N 1
ATOM 4647 C CA . GLY A 1 584 ? 40.823 -20.692 -24.259 1.00 50.06 584 GLY A CA 1
ATOM 4648 C C . GLY A 1 584 ? 39.467 -21.419 -24.186 1.00 50.06 584 GLY A C 1
ATOM 4649 O O . GLY A 1 584 ? 39.419 -22.612 -24.469 1.00 50.06 584 GLY A O 1
ATOM 4650 N N . SER A 1 585 ? 38.363 -20.752 -23.822 1.00 48.12 585 SER A N 1
ATOM 4651 C CA . SER A 1 585 ? 37.046 -21.411 -23.683 1.00 48.12 585 SER A CA 1
ATOM 4652 C C . SER A 1 585 ? 35.876 -20.729 -24.415 1.00 48.12 585 SER A C 1
ATOM 4654 O O . SER A 1 585 ? 35.782 -19.506 -24.475 1.00 48.12 585 SER A O 1
ATOM 4656 N N . ASP A 1 586 ? 35.006 -21.597 -24.963 1.00 63.81 586 ASP A N 1
ATOM 4657 C CA . ASP A 1 586 ? 33.641 -21.440 -25.508 1.00 63.81 586 ASP A CA 1
ATOM 4658 C C . ASP A 1 586 ? 33.190 -20.018 -25.904 1.00 63.81 586 ASP A C 1
ATOM 4660 O O . ASP A 1 586 ? 32.705 -19.240 -25.079 1.00 63.81 586 ASP A O 1
ATOM 4664 N N . VAL A 1 587 ? 33.221 -19.724 -27.211 1.00 58.41 587 VAL A N 1
ATOM 4665 C CA . VAL A 1 587 ? 32.677 -18.496 -27.830 1.00 58.41 587 VAL A CA 1
ATOM 4666 C C . VAL A 1 587 ? 31.220 -18.239 -27.408 1.00 58.41 587 VAL A C 1
ATOM 4668 O O . VAL A 1 587 ? 30.814 -17.086 -27.229 1.00 58.41 587 VAL A O 1
ATOM 4671 N N . ASN A 1 588 ? 30.433 -19.290 -27.143 1.00 58.59 588 ASN A N 1
ATOM 4672 C CA . ASN A 1 588 ? 29.058 -19.135 -26.664 1.00 58.59 588 ASN A CA 1
ATOM 4673 C C . ASN A 1 588 ? 28.986 -18.602 -25.226 1.00 58.59 588 ASN A C 1
ATOM 4675 O O . ASN A 1 588 ? 27.981 -18.003 -24.844 1.00 58.59 588 ASN A O 1
ATOM 4679 N N . GLY A 1 589 ? 30.011 -18.811 -24.399 1.00 64.38 589 GLY A N 1
ATOM 4680 C CA . GLY A 1 589 ? 30.113 -18.235 -23.057 1.00 64.38 589 GLY A CA 1
ATOM 4681 C C . GLY A 1 589 ? 30.321 -16.719 -23.084 1.00 64.38 589 GLY A C 1
ATOM 4682 O O . GLY A 1 589 ? 29.741 -16.004 -22.266 1.00 64.38 589 GLY A O 1
ATOM 4683 N N . VAL A 1 590 ? 31.080 -16.234 -24.068 1.00 59.56 590 VAL A N 1
ATOM 4684 C CA . VAL A 1 590 ? 31.403 -14.814 -24.295 1.00 59.56 590 VAL A CA 1
ATOM 4685 C C . VAL A 1 590 ? 30.211 -14.062 -24.841 1.00 59.56 590 VAL A C 1
ATOM 4687 O O . VAL A 1 590 ? 29.849 -13.003 -24.345 1.00 59.56 590 VAL A O 1
ATOM 4690 N N . LEU A 1 591 ? 29.550 -14.631 -25.844 1.00 59.41 591 LEU A N 1
ATOM 4691 C CA . LEU A 1 591 ? 28.321 -14.045 -26.356 1.00 59.41 591 LEU A CA 1
ATOM 4692 C C . LEU A 1 591 ? 27.274 -13.996 -25.250 1.00 59.41 591 LEU A C 1
ATOM 4694 O O . LEU A 1 591 ? 26.668 -12.953 -25.025 1.00 59.41 591 LEU A O 1
ATOM 4698 N N . ARG A 1 592 ? 27.147 -15.068 -24.456 1.00 63.91 592 ARG A N 1
ATOM 4699 C CA . ARG A 1 592 ? 26.287 -15.055 -23.269 1.00 63.91 592 ARG A CA 1
ATOM 4700 C C . ARG A 1 592 ? 26.683 -13.966 -22.270 1.00 63.91 592 ARG A C 1
ATOM 4702 O O . ARG A 1 592 ? 25.782 -13.337 -21.732 1.00 63.91 592 ARG A O 1
ATOM 4709 N N . SER A 1 593 ? 27.967 -13.701 -22.014 1.00 62.34 593 SER A N 1
ATOM 4710 C CA . SER A 1 593 ? 28.373 -12.619 -21.100 1.00 62.34 593 SER A CA 1
ATOM 4711 C C . SER A 1 593 ? 28.144 -11.217 -21.671 1.00 62.34 593 SER A C 1
ATOM 4713 O O . SER A 1 593 ? 27.828 -10.313 -20.903 1.00 62.34 593 SER A O 1
ATOM 4715 N N . LEU A 1 594 ? 28.227 -11.045 -22.992 1.00 61.34 594 LEU A N 1
ATOM 4716 C CA . LEU A 1 594 ? 27.913 -9.790 -23.680 1.00 61.34 594 LEU A CA 1
ATOM 4717 C C . LEU A 1 594 ? 26.410 -9.461 -23.652 1.00 61.34 594 LEU A C 1
ATOM 4719 O O . LEU A 1 594 ? 26.054 -8.289 -23.572 1.00 61.34 594 LEU A O 1
ATOM 4723 N N . PHE A 1 595 ? 25.527 -10.468 -23.637 1.00 64.38 595 PHE A N 1
ATOM 4724 C CA . PHE A 1 595 ? 24.071 -10.269 -23.529 1.00 64.38 595 PHE A CA 1
ATOM 4725 C C . PHE A 1 595 ? 23.544 -10.154 -22.079 1.00 64.38 595 PHE A C 1
ATOM 4727 O O . PHE A 1 595 ? 22.432 -9.667 -21.872 1.00 64.38 595 PHE A O 1
ATOM 4734 N N . ARG A 1 596 ? 24.343 -10.513 -21.059 1.00 69.44 596 ARG A N 1
ATOM 4735 C CA . ARG A 1 596 ? 23.953 -10.471 -19.628 1.00 69.44 596 ARG A CA 1
ATOM 4736 C C . ARG A 1 596 ? 23.499 -9.117 -19.064 1.00 69.44 596 ARG A C 1
ATOM 4738 O O . ARG A 1 596 ? 22.684 -9.155 -18.143 1.00 69.44 596 ARG A O 1
ATOM 4745 N N . PRO A 1 597 ? 23.977 -7.938 -19.517 1.00 69.19 597 PRO A N 1
ATOM 4746 C CA . PRO A 1 597 ? 23.583 -6.674 -18.892 1.00 69.19 597 PRO A CA 1
ATOM 4747 C C . PRO A 1 597 ? 22.067 -6.446 -18.889 1.00 69.19 597 PRO A C 1
ATOM 4749 O O . PRO A 1 597 ? 21.536 -5.887 -17.935 1.00 69.19 597 PRO A O 1
ATOM 4752 N N . LEU A 1 598 ? 21.353 -6.923 -19.911 1.00 73.12 598 LEU A N 1
ATOM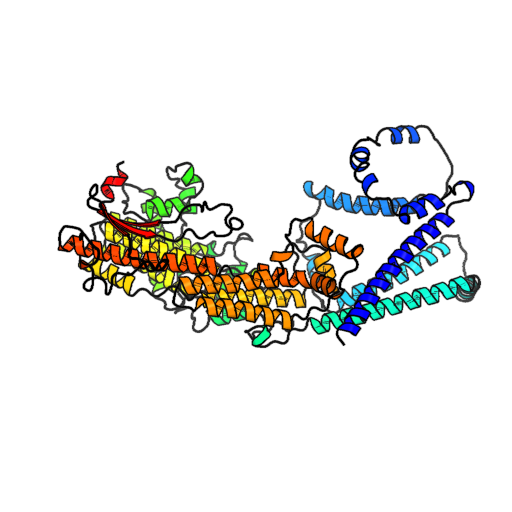 4753 C CA . LEU A 1 598 ? 19.896 -6.800 -19.968 1.00 73.12 598 LEU A CA 1
ATOM 4754 C C . LEU A 1 598 ? 19.174 -7.818 -19.080 1.00 73.12 598 LEU A C 1
ATOM 4756 O O . LEU A 1 598 ? 18.159 -7.478 -18.477 1.00 73.12 598 LEU A O 1
ATOM 4760 N N . ASP A 1 599 ? 19.719 -9.025 -18.918 1.00 79.50 599 ASP A N 1
ATOM 4761 C CA . ASP A 1 599 ? 19.169 -9.994 -17.965 1.00 79.50 599 ASP A CA 1
ATOM 4762 C C . ASP A 1 599 ? 19.317 -9.491 -16.518 1.00 79.50 599 ASP A C 1
ATOM 4764 O O . ASP A 1 599 ? 18.430 -9.699 -15.687 1.00 79.50 599 ASP A O 1
ATOM 4768 N N . VAL A 1 600 ? 20.405 -8.765 -16.219 1.00 76.75 600 VAL A N 1
ATOM 4769 C CA . VAL A 1 600 ? 20.598 -8.060 -14.940 1.00 76.75 600 VAL A CA 1
ATOM 4770 C C . VAL A 1 600 ? 19.521 -6.998 -14.734 1.00 76.75 600 VAL A C 1
ATOM 4772 O O . VAL A 1 600 ? 18.903 -6.971 -13.673 1.00 76.75 600 VAL A O 1
ATOM 4775 N N . VAL A 1 601 ? 19.231 -6.184 -15.752 1.00 79.50 601 VAL A N 1
ATOM 4776 C CA . VAL A 1 601 ? 18.158 -5.176 -15.702 1.00 79.50 601 VAL A CA 1
ATOM 4777 C C . VAL A 1 601 ? 16.799 -5.829 -15.409 1.00 79.50 601 VAL A C 1
ATOM 4779 O O . VAL A 1 601 ? 16.089 -5.380 -14.511 1.00 79.50 601 VAL A O 1
ATOM 4782 N N . VAL A 1 602 ? 16.465 -6.942 -16.074 1.00 84.75 602 VAL A N 1
ATOM 4783 C CA . VAL A 1 602 ? 15.232 -7.710 -15.796 1.00 84.75 602 VAL A CA 1
ATOM 4784 C C . VAL A 1 602 ? 15.213 -8.269 -14.368 1.00 84.75 602 VAL A C 1
ATOM 4786 O O . VAL A 1 602 ? 14.172 -8.268 -13.711 1.00 84.75 602 VAL A O 1
ATOM 4789 N N . SER A 1 603 ? 16.355 -8.730 -13.858 1.00 82.44 603 SER A N 1
ATOM 4790 C CA . SER A 1 603 ? 16.484 -9.238 -12.487 1.00 82.44 603 SER A CA 1
ATOM 4791 C C . SER A 1 603 ? 16.356 -8.144 -11.427 1.00 82.44 603 SER A C 1
ATOM 4793 O O . SER A 1 603 ? 15.784 -8.395 -10.365 1.00 82.44 603 SER A O 1
ATOM 4795 N N . GLU A 1 604 ? 16.834 -6.929 -11.694 1.00 80.75 604 GLU A N 1
ATOM 4796 C CA . GLU A 1 604 ? 16.621 -5.784 -10.800 1.00 80.75 604 GLU A CA 1
ATOM 4797 C C . GLU A 1 604 ? 15.158 -5.317 -10.797 1.00 80.75 604 GLU A C 1
ATOM 4799 O O . GLU A 1 604 ? 14.668 -4.842 -9.774 1.00 80.75 604 GLU A O 1
ATOM 4804 N N . MET A 1 605 ? 14.418 -5.562 -11.883 1.00 85.94 605 MET A N 1
ATOM 4805 C CA . MET A 1 605 ? 12.969 -5.325 -11.981 1.00 85.94 605 MET A CA 1
ATOM 4806 C C . MET A 1 605 ? 12.114 -6.433 -11.347 1.00 85.94 605 MET A C 1
ATOM 4808 O O . MET A 1 605 ? 10.889 -6.439 -11.488 1.00 85.94 605 MET A O 1
ATOM 4812 N N . ARG A 1 606 ? 12.734 -7.390 -10.646 1.00 89.56 606 ARG A N 1
ATOM 4813 C CA . ARG A 1 606 ? 12.019 -8.450 -9.932 1.00 89.56 606 ARG A CA 1
ATOM 4814 C C . ARG A 1 606 ? 11.073 -7.842 -8.882 1.00 89.56 606 ARG A C 1
ATOM 4816 O O . ARG A 1 606 ? 11.540 -7.117 -7.998 1.00 89.56 606 ARG A O 1
ATOM 4823 N N . PRO A 1 607 ? 9.780 -8.213 -8.878 1.00 91.12 607 PRO A N 1
ATOM 4824 C CA . PRO A 1 607 ? 8.866 -7.787 -7.826 1.00 91.12 607 PRO A CA 1
ATOM 4825 C C . PRO A 1 607 ? 9.279 -8.373 -6.459 1.00 91.12 607 PRO A C 1
ATOM 4827 O O . PRO A 1 607 ? 9.689 -9.537 -6.405 1.00 91.12 607 PRO A O 1
ATOM 4830 N N . PRO A 1 608 ? 9.151 -7.627 -5.344 1.00 92.06 608 PRO A N 1
ATOM 4831 C CA . PRO A 1 608 ? 9.346 -8.144 -3.984 1.00 92.06 608 PRO A CA 1
ATOM 4832 C C . PRO A 1 608 ? 8.093 -8.908 -3.507 1.00 92.06 608 PRO A C 1
ATOM 4834 O O . PRO A 1 608 ? 7.469 -8.567 -2.503 1.00 92.06 608 PRO A O 1
ATOM 4837 N N . ALA A 1 609 ? 7.643 -9.889 -4.289 1.00 94.19 609 ALA A N 1
ATOM 4838 C CA . ALA A 1 609 ? 6.365 -10.565 -4.100 1.00 94.19 609 ALA A CA 1
ATOM 4839 C C . ALA A 1 609 ? 6.323 -11.407 -2.815 1.00 94.19 609 ALA A C 1
ATOM 4841 O O . ALA A 1 609 ? 5.282 -11.455 -2.162 1.00 94.19 609 ALA A O 1
ATOM 4842 N N . VAL A 1 610 ? 7.438 -12.030 -2.420 1.00 93.50 610 VAL A N 1
ATOM 4843 C CA . VAL A 1 610 ? 7.558 -12.774 -1.154 1.00 93.50 610 VAL A CA 1
ATOM 4844 C C . VAL A 1 610 ? 7.347 -11.845 0.040 1.00 93.50 610 VAL A C 1
ATOM 4846 O O . VAL A 1 610 ? 6.527 -12.140 0.910 1.00 93.50 610 VAL A O 1
ATOM 4849 N N . GLU A 1 611 ? 8.055 -10.714 0.087 1.00 90.50 611 GLU A N 1
ATOM 4850 C CA . GLU A 1 611 ? 7.927 -9.740 1.173 1.00 90.50 611 GLU A CA 1
ATOM 4851 C C . GLU A 1 611 ? 6.519 -9.137 1.228 1.00 90.50 611 GLU A C 1
ATOM 4853 O O . GLU A 1 611 ? 5.939 -8.982 2.305 1.00 90.50 611 GLU A O 1
ATOM 4858 N N . MET A 1 612 ? 5.945 -8.847 0.062 1.00 92.69 612 MET A N 1
ATOM 4859 C CA . MET A 1 612 ? 4.598 -8.297 -0.054 1.00 92.69 612 MET A CA 1
ATOM 4860 C C . MET A 1 612 ? 3.521 -9.257 0.432 1.00 92.69 612 MET A C 1
ATOM 4862 O O . MET A 1 612 ? 2.625 -8.856 1.176 1.00 92.69 612 MET A O 1
ATOM 4866 N N . ASP A 1 613 ? 3.608 -10.530 0.051 1.00 94.12 613 ASP A N 1
ATOM 4867 C CA . ASP A 1 613 ? 2.640 -11.529 0.488 1.00 94.12 613 ASP A CA 1
ATOM 4868 C C . ASP A 1 613 ? 2.718 -11.768 1.999 1.00 94.12 613 ASP A C 1
ATOM 4870 O O . ASP A 1 613 ? 1.695 -11.918 2.665 1.00 94.12 613 ASP A O 1
ATOM 4874 N N . GLN A 1 614 ? 3.925 -11.720 2.573 1.00 91.94 614 GLN A N 1
ATOM 4875 C CA . GLN A 1 614 ? 4.115 -11.805 4.021 1.00 91.94 614 GLN A CA 1
ATOM 4876 C C . GLN A 1 614 ? 3.468 -10.640 4.768 1.00 91.94 614 GLN A C 1
ATOM 4878 O O . GLN A 1 614 ? 2.834 -10.864 5.801 1.00 91.94 614 GLN A O 1
ATOM 4883 N N . LEU A 1 615 ? 3.632 -9.409 4.275 1.00 91.56 615 LEU A N 1
ATOM 4884 C CA . LEU A 1 615 ? 3.000 -8.233 4.873 1.00 91.56 615 LEU A CA 1
ATOM 4885 C C . LEU A 1 615 ? 1.477 -8.323 4.769 1.00 91.56 615 LEU A C 1
ATOM 4887 O O . LEU A 1 615 ? 0.789 -8.164 5.777 1.00 91.56 615 LEU A O 1
ATOM 4891 N N . ARG A 1 616 ? 0.963 -8.689 3.588 1.00 94.88 616 ARG A N 1
ATOM 4892 C CA . ARG A 1 616 ? -0.468 -8.917 3.353 1.00 94.88 616 ARG A CA 1
ATOM 4893 C C . ARG A 1 616 ? -1.035 -9.944 4.330 1.00 94.88 616 ARG A C 1
ATOM 4895 O O . ARG A 1 616 ? -2.039 -9.678 4.986 1.00 94.88 616 ARG A O 1
ATOM 4902 N N . GLU A 1 617 ? -0.390 -11.100 4.469 1.00 94.69 617 GLU A N 1
ATOM 4903 C CA . GLU A 1 617 ? -0.852 -12.151 5.378 1.00 94.69 617 GLU A CA 1
ATOM 4904 C C . GLU A 1 617 ? -0.747 -11.731 6.851 1.00 94.69 617 GLU A C 1
ATOM 4906 O O . GLU A 1 617 ? -1.633 -12.039 7.647 1.00 94.69 617 GLU A O 1
ATOM 4911 N N . ALA A 1 618 ? 0.283 -10.968 7.229 1.00 93.44 618 ALA A N 1
ATOM 4912 C CA . ALA A 1 618 ? 0.400 -10.417 8.579 1.00 93.44 618 ALA A CA 1
ATOM 4913 C C . ALA A 1 618 ? -0.728 -9.436 8.911 1.00 93.44 618 ALA A C 1
ATOM 4915 O O . ALA A 1 618 ? -1.209 -9.418 10.046 1.00 93.44 618 ALA A O 1
ATOM 4916 N N . THR A 1 619 ? -1.174 -8.636 7.946 1.00 94.00 619 THR A N 1
ATOM 4917 C CA . THR A 1 619 ? -2.340 -7.756 8.098 1.00 94.00 619 THR A CA 1
ATOM 4918 C C . THR A 1 619 ? -3.642 -8.545 8.171 1.00 94.00 619 THR A C 1
ATOM 4920 O O . THR A 1 619 ? -4.430 -8.323 9.088 1.00 94.00 619 THR A O 1
ATOM 4923 N N . LEU A 1 620 ? -3.841 -9.554 7.314 1.00 94.81 620 LEU A N 1
ATOM 4924 C CA . LEU A 1 620 ? -5.014 -10.437 7.397 1.00 94.81 620 LEU A CA 1
ATOM 4925 C C . LEU A 1 620 ? -5.088 -11.182 8.736 1.00 94.81 620 LEU A C 1
ATOM 4927 O O . LEU A 1 620 ? -6.162 -11.309 9.328 1.00 94.81 620 LEU A O 1
ATOM 4931 N N . MET A 1 621 ? -3.949 -11.649 9.247 1.00 95.62 621 MET A N 1
ATOM 4932 C CA . MET A 1 621 ? -3.889 -12.277 10.560 1.00 95.62 621 MET A CA 1
ATOM 4933 C C . MET A 1 621 ? -4.189 -11.259 11.666 1.00 95.62 621 MET A C 1
ATOM 4935 O O . MET A 1 621 ? -4.971 -11.558 12.563 1.00 95.62 621 MET A O 1
ATOM 4939 N N . ARG A 1 622 ? -3.664 -10.028 11.589 1.00 95.12 622 ARG 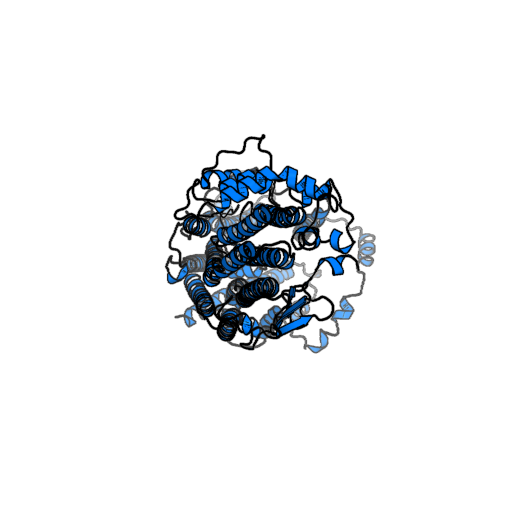A N 1
ATOM 4940 C CA . ARG A 1 622 ? -4.024 -8.953 12.530 1.00 95.12 622 ARG A CA 1
ATOM 4941 C C . ARG A 1 622 ? -5.513 -8.628 12.511 1.00 95.12 622 ARG A C 1
ATOM 4943 O O . ARG A 1 622 ? -6.067 -8.438 13.588 1.00 95.12 622 ARG A O 1
ATOM 4950 N N . ARG A 1 623 ? -6.171 -8.650 11.348 1.00 96.50 623 ARG A N 1
ATOM 4951 C CA . ARG A 1 623 ? -7.631 -8.488 11.253 1.00 96.50 623 ARG A CA 1
ATOM 4952 C C . ARG A 1 623 ? -8.360 -9.567 12.052 1.00 96.50 623 ARG A C 1
ATOM 4954 O O . ARG A 1 623 ? -9.188 -9.241 12.894 1.00 96.50 623 ARG A O 1
ATOM 4961 N N . ARG A 1 624 ? -7.990 -10.839 11.871 1.00 96.69 624 ARG A N 1
ATOM 4962 C CA . ARG A 1 624 ? -8.557 -11.968 12.638 1.00 96.69 624 ARG A CA 1
ATOM 4963 C C . ARG A 1 624 ? -8.302 -11.853 14.144 1.00 96.69 624 ARG A C 1
ATOM 4965 O O . ARG A 1 624 ? -9.158 -12.210 14.946 1.00 96.69 624 ARG A O 1
ATOM 4972 N N . LEU A 1 625 ? -7.127 -11.362 14.548 1.00 96.75 625 LEU A N 1
ATOM 4973 C CA . LEU A 1 625 ? -6.833 -11.105 15.963 1.00 96.75 625 LEU A CA 1
ATOM 4974 C C . LEU A 1 625 ? -7.684 -9.948 16.514 1.00 96.75 625 LEU A C 1
ATOM 4976 O O . LEU A 1 625 ? -8.152 -10.038 17.645 1.00 96.75 625 LEU A O 1
ATOM 4980 N N . THR A 1 626 ? -7.908 -8.889 15.729 1.00 97.00 626 THR A N 1
ATOM 4981 C CA . THR A 1 626 ? -8.813 -7.783 16.084 1.00 97.00 626 THR A CA 1
ATOM 4982 C C . THR A 1 626 ? -10.256 -8.268 16.221 1.00 97.00 626 THR A C 1
ATOM 4984 O O . THR A 1 626 ? -10.898 -7.949 17.216 1.00 97.00 626 THR A O 1
ATOM 4987 N N . GLU A 1 627 ? -10.747 -9.095 15.296 1.00 97.94 627 GLU A N 1
ATOM 4988 C CA . GLU A 1 627 ? -12.080 -9.711 15.369 1.00 97.94 627 GLU A CA 1
ATOM 4989 C C . GLU A 1 627 ? -12.274 -10.476 16.690 1.00 97.94 627 GLU A C 1
ATOM 4991 O O . GLU A 1 627 ? -13.232 -10.235 17.426 1.00 97.94 627 GLU A O 1
ATOM 4996 N N . LEU A 1 628 ? -11.318 -11.342 17.048 1.00 98.12 628 LEU A N 1
ATOM 4997 C CA . LEU A 1 628 ? -11.346 -12.073 18.317 1.00 98.12 628 LEU A CA 1
ATOM 4998 C C . LEU A 1 628 ? -11.242 -11.149 19.536 1.00 98.12 628 LEU A C 1
ATOM 5000 O O . LEU A 1 628 ? -11.883 -11.417 20.548 1.00 98.12 628 LEU A O 1
ATOM 5004 N N . ALA A 1 629 ? -10.462 -10.069 19.462 1.00 97.38 629 ALA A N 1
ATOM 5005 C CA . ALA A 1 629 ? -10.359 -9.096 20.548 1.00 97.38 629 ALA A CA 1
ATOM 5006 C C . ALA A 1 629 ? -11.696 -8.378 20.802 1.00 97.38 629 ALA A C 1
ATOM 5008 O O . ALA A 1 629 ? -12.107 -8.244 21.953 1.00 97.38 629 ALA A O 1
ATOM 5009 N N . ILE A 1 630 ? -12.414 -7.990 19.744 1.00 98.25 630 ILE A N 1
ATOM 5010 C CA . ILE A 1 630 ? -13.754 -7.396 19.862 1.00 98.25 630 ILE A CA 1
ATOM 5011 C C . ILE A 1 630 ? -14.753 -8.434 20.402 1.00 98.25 630 ILE A C 1
ATOM 5013 O O . ILE A 1 630 ? -15.551 -8.126 21.288 1.00 98.25 630 ILE A O 1
ATOM 5017 N N . ALA A 1 631 ? -14.684 -9.687 19.937 1.00 98.38 631 ALA A N 1
ATOM 5018 C CA . ALA A 1 631 ? -15.516 -10.777 20.452 1.00 98.38 631 ALA A CA 1
ATOM 5019 C C . ALA A 1 631 ? -15.264 -11.060 21.947 1.00 98.38 631 ALA A C 1
ATOM 5021 O O . ALA A 1 631 ? -16.209 -11.299 22.701 1.00 98.38 631 ALA A O 1
ATOM 5022 N N . LEU A 1 632 ? -14.009 -10.987 22.398 1.00 97.69 632 LEU A N 1
ATOM 5023 C CA . LEU A 1 632 ? -13.642 -11.083 23.814 1.00 97.69 632 LEU A CA 1
ATOM 5024 C C . LEU A 1 632 ? -14.222 -9.921 24.629 1.00 97.69 632 LEU A C 1
ATOM 5026 O O . LEU A 1 632 ? -14.732 -10.158 25.724 1.00 97.69 632 LEU A O 1
ATOM 5030 N N . ALA A 1 633 ? -14.200 -8.693 24.100 1.00 96.62 633 ALA A N 1
ATOM 5031 C CA . ALA A 1 633 ? -14.822 -7.536 24.747 1.00 96.62 633 ALA A CA 1
ATOM 5032 C C . ALA A 1 633 ? -16.346 -7.721 24.904 1.00 96.62 633 ALA A C 1
ATOM 5034 O O . ALA A 1 633 ? -16.884 -7.520 25.993 1.00 96.62 633 ALA A O 1
ATOM 5035 N N . LEU A 1 634 ? -17.031 -8.206 23.859 1.00 97.88 634 LEU A N 1
ATOM 5036 C CA . LEU A 1 634 ? -18.456 -8.565 23.916 1.00 97.88 634 LEU A CA 1
ATOM 5037 C C . LEU A 1 634 ? -18.746 -9.664 24.945 1.00 97.88 634 LEU A C 1
ATOM 5039 O O . LEU A 1 634 ? -19.735 -9.587 25.680 1.00 97.88 634 LEU A O 1
ATOM 5043 N N . TYR A 1 635 ? -17.894 -10.690 25.005 1.00 97.62 635 TYR A N 1
ATOM 5044 C CA . TYR A 1 635 ? -18.016 -11.763 25.986 1.00 97.62 635 TYR A CA 1
ATOM 5045 C C . TYR A 1 635 ? -17.886 -11.219 27.413 1.00 97.62 635 TYR A C 1
ATOM 5047 O O . TYR A 1 635 ? -18.768 -11.474 28.236 1.00 97.62 635 TYR A O 1
ATOM 5055 N N . ARG A 1 636 ? -16.842 -10.421 27.689 1.00 96.06 636 ARG A N 1
ATOM 5056 C CA . ARG A 1 636 ? -16.614 -9.808 29.006 1.00 96.06 636 ARG A CA 1
ATOM 5057 C C . ARG A 1 636 ? -17.776 -8.920 29.417 1.00 96.06 636 ARG A C 1
ATOM 5059 O O . ARG A 1 636 ? -18.236 -9.042 30.540 1.00 96.06 636 ARG A O 1
ATOM 5066 N N . GLN A 1 637 ? -18.306 -8.087 28.525 1.00 95.31 637 GLN A N 1
ATOM 5067 C CA . GLN A 1 637 ? -19.441 -7.224 28.867 1.00 95.31 637 GLN A CA 1
ATOM 5068 C C . GLN A 1 637 ? -20.693 -8.021 29.261 1.00 95.31 637 GLN A C 1
ATOM 5070 O O . GLN A 1 637 ? -21.511 -7.544 30.040 1.00 95.31 637 GLN A O 1
ATOM 5075 N N . ARG A 1 638 ? -20.857 -9.240 28.731 1.00 96.50 638 ARG A N 1
ATOM 5076 C CA . ARG A 1 638 ? -21.993 -10.104 29.065 1.00 96.50 638 ARG A CA 1
ATOM 5077 C C . ARG A 1 638 ? -21.767 -10.946 30.319 1.00 96.50 638 ARG A C 1
ATOM 5079 O O . ARG A 1 638 ? -22.736 -11.251 31.000 1.00 96.50 638 ARG A O 1
ATOM 5086 N N . GLN A 1 639 ? -20.550 -11.430 30.543 1.00 96.88 639 GLN A N 1
ATOM 5087 C CA . GLN A 1 639 ? -20.255 -12.380 31.621 1.00 96.88 639 GLN A CA 1
ATOM 5088 C C . GLN A 1 639 ? -19.604 -11.719 32.839 1.00 96.88 639 GLN A C 1
ATOM 5090 O O . GLN A 1 639 ? -19.661 -12.277 33.916 1.00 96.88 639 GLN A O 1
ATOM 5095 N N . GLY A 1 640 ? -18.990 -10.548 32.688 1.00 94.69 640 GLY A N 1
ATOM 5096 C CA . GLY A 1 640 ? -18.161 -9.895 33.705 1.00 94.69 640 GLY A CA 1
ATOM 5097 C C . GLY A 1 640 ? -16.679 -10.292 33.644 1.00 94.69 640 GLY A C 1
ATOM 5098 O O . GLY A 1 640 ? -15.827 -9.533 34.092 1.00 94.69 640 GLY A O 1
ATOM 5099 N N . TRP A 1 641 ? -16.338 -11.424 33.019 1.00 94.44 641 TRP A N 1
ATOM 5100 C CA . TRP A 1 641 ? -14.965 -11.940 32.900 1.00 94.44 641 TRP A CA 1
ATOM 5101 C C . TRP A 1 641 ? -14.629 -12.407 31.476 1.00 94.44 641 TRP A C 1
ATOM 5103 O O . TRP A 1 641 ? -15.517 -12.675 30.665 1.00 94.44 641 TRP A O 1
ATOM 5113 N N . TYR A 1 642 ? -13.335 -12.531 31.164 1.00 96.06 642 TYR A N 1
ATOM 5114 C CA . TYR A 1 642 ? -12.865 -13.166 29.927 1.00 96.06 642 TYR A CA 1
ATOM 5115 C C . TYR A 1 642 ? -12.927 -14.702 30.027 1.00 96.06 642 TYR A C 1
ATOM 5117 O O . TYR A 1 642 ? -12.716 -15.251 31.110 1.00 96.06 642 TYR A O 1
ATOM 5125 N N . PRO A 1 643 ? -13.205 -15.427 28.928 1.00 97.19 643 PRO A N 1
ATOM 5126 C CA . PRO A 1 643 ? -13.273 -16.884 28.959 1.00 97.19 643 PRO A CA 1
ATOM 5127 C C . PRO A 1 643 ? -11.877 -17.495 29.148 1.00 97.19 643 PRO A C 1
ATOM 5129 O O . PRO A 1 643 ? -10.893 -16.956 28.660 1.00 97.19 643 PRO A O 1
ATOM 5132 N N . VAL A 1 644 ? -11.773 -18.655 29.806 1.00 96.69 644 VAL A N 1
ATOM 5133 C CA . VAL A 1 644 ? -10.477 -19.342 30.024 1.00 96.69 644 VAL A CA 1
ATOM 5134 C C . VAL A 1 644 ? -9.842 -19.808 28.705 1.00 96.69 644 VAL A C 1
ATOM 5136 O O . VAL A 1 644 ? -8.619 -19.856 28.572 1.00 96.69 644 VAL A O 1
ATOM 5139 N N . THR A 1 645 ? -10.669 -20.123 27.708 1.00 97.56 645 THR A N 1
ATOM 5140 C CA . THR A 1 645 ? -10.264 -20.538 26.358 1.00 97.56 645 THR A CA 1
ATOM 5141 C C . THR A 1 645 ? -11.014 -19.720 25.306 1.00 97.56 645 THR A C 1
ATOM 5143 O O . THR A 1 645 ? -11.979 -19.031 25.621 1.00 97.56 645 THR A O 1
ATOM 5146 N N . LEU A 1 646 ? -10.600 -19.789 24.036 1.00 98.12 646 LEU A N 1
ATOM 5147 C CA . LEU A 1 646 ? -11.300 -19.085 22.951 1.00 98.12 646 LEU A CA 1
ATOM 5148 C C . LEU A 1 646 ? -12.586 -19.795 22.492 1.00 98.12 646 LEU A C 1
ATOM 5150 O O . LEU A 1 646 ? -13.420 -19.164 21.849 1.00 98.12 646 LEU A O 1
ATOM 5154 N N . SER A 1 647 ? -12.772 -21.079 22.815 1.00 98.12 647 SER A N 1
ATOM 5155 C CA . SER A 1 647 ? -13.900 -21.890 22.329 1.00 98.12 647 SER A CA 1
ATOM 5156 C C . SER A 1 647 ? -15.288 -21.289 22.605 1.00 98.12 647 SER A C 1
ATOM 5158 O O . SER A 1 647 ? -16.104 -21.317 21.687 1.00 98.12 647 SER A O 1
ATOM 5160 N N . PRO A 1 648 ? -15.572 -20.668 23.773 1.00 98.31 648 PRO A N 1
ATOM 5161 C CA . PRO A 1 648 ? -16.868 -20.038 24.045 1.00 98.31 648 PRO A CA 1
ATOM 5162 C C . PRO A 1 648 ? -17.232 -18.871 23.115 1.00 98.31 648 PRO A C 1
ATOM 5164 O O . PRO A 1 648 ? -18.376 -18.414 23.125 1.00 98.31 648 PRO A O 1
ATOM 5167 N N . LEU A 1 649 ? -16.279 -18.351 22.329 1.00 98.44 649 LEU A N 1
ATOM 5168 C CA . LEU A 1 649 ? -16.555 -17.291 21.362 1.00 98.44 649 LEU A CA 1
ATOM 5169 C C . LEU A 1 649 ? -17.265 -17.810 20.103 1.00 98.44 649 LEU A C 1
ATOM 5171 O O . LEU A 1 649 ? -17.964 -17.038 19.444 1.00 98.44 649 LEU A O 1
ATOM 5175 N N . ALA A 1 650 ? -17.111 -19.096 19.775 1.00 98.06 650 ALA A N 1
ATOM 5176 C CA . ALA A 1 650 ? -17.714 -19.729 18.606 1.00 98.06 650 ALA A CA 1
ATOM 5177 C C . ALA A 1 650 ? -18.893 -20.647 18.995 1.00 98.06 650 ALA A C 1
ATOM 5179 O O . ALA A 1 650 ? -18.870 -21.246 20.068 1.00 98.06 650 ALA A O 1
ATOM 5180 N N . PRO A 1 651 ? -19.934 -20.773 18.148 1.00 97.69 651 PRO A N 1
ATOM 5181 C CA . PRO A 1 651 ? -20.164 -20.024 16.905 1.00 97.69 651 PRO A CA 1
ATOM 5182 C C . PRO A 1 651 ? -20.788 -18.631 17.139 1.00 97.69 651 PRO A C 1
ATOM 5184 O O . PRO A 1 651 ? -21.147 -17.941 16.190 1.00 97.69 651 PRO A O 1
ATOM 5187 N N . ARG A 1 652 ? -20.984 -18.232 18.404 1.00 97.75 652 ARG A N 1
ATOM 5188 C CA . ARG A 1 652 ? -21.854 -17.111 18.786 1.00 97.75 652 ARG A CA 1
ATOM 5189 C C . ARG A 1 652 ? -21.379 -15.736 18.309 1.00 97.75 652 ARG A C 1
ATOM 5191 O O . ARG A 1 652 ? -22.207 -14.940 17.881 1.00 97.75 652 ARG A O 1
ATOM 5198 N N . TYR A 1 653 ? -20.097 -15.421 18.479 1.00 97.81 653 TYR A N 1
ATOM 5199 C CA . TYR A 1 653 ? -19.518 -14.123 18.103 1.00 97.81 653 TYR A CA 1
ATOM 5200 C C . TYR A 1 653 ? -18.675 -14.236 16.833 1.00 97.81 653 TYR A C 1
ATOM 5202 O O . TYR A 1 653 ? -18.663 -13.330 16.006 1.00 97.81 653 TYR A O 1
ATOM 5210 N N . VAL A 1 654 ? -17.993 -15.367 16.664 1.00 97.88 654 VAL A N 1
ATOM 5211 C CA . VAL A 1 654 ? -17.228 -15.699 15.460 1.00 97.88 654 VAL A CA 1
ATOM 5212 C C . VAL A 1 654 ? -17.641 -17.078 14.968 1.00 97.88 654 VAL A C 1
ATOM 5214 O O . VAL A 1 654 ? -17.926 -17.961 15.774 1.00 97.88 654 VAL A O 1
ATOM 5217 N N . LYS A 1 655 ? -17.650 -17.289 13.648 1.00 97.69 655 LYS A N 1
ATOM 5218 C CA . LYS A 1 655 ? -18.108 -18.560 13.060 1.00 97.69 655 LYS A CA 1
ATOM 5219 C C . LYS A 1 655 ? -17.255 -19.751 13.512 1.00 97.69 655 LYS A C 1
ATOM 5221 O O . LYS A 1 655 ? -17.789 -20.794 13.873 1.00 97.69 655 LYS A O 1
ATOM 5226 N N . VAL A 1 656 ? -15.932 -19.593 13.468 1.00 97.94 656 VAL A N 1
ATOM 5227 C CA . VAL A 1 656 ? -14.922 -20.584 13.876 1.00 97.94 656 VAL A CA 1
ATOM 5228 C C . VAL A 1 656 ? -13.717 -19.824 14.426 1.00 97.94 656 VAL A C 1
ATOM 5230 O O . VAL A 1 656 ? -13.391 -18.752 13.919 1.00 97.94 656 VAL A O 1
ATOM 5233 N N . ILE A 1 657 ? -13.028 -20.375 15.430 1.00 98.25 657 ILE A N 1
ATOM 5234 C CA . ILE A 1 657 ? -11.765 -19.804 15.914 1.00 98.25 657 ILE A CA 1
ATOM 5235 C C . ILE A 1 657 ? -10.685 -19.984 14.834 1.00 98.25 657 ILE A C 1
ATOM 5237 O O . ILE A 1 657 ? -10.347 -21.125 14.507 1.00 98.25 657 ILE A O 1
ATOM 5241 N N . PRO A 1 658 ? -10.131 -18.901 14.260 1.00 97.12 658 PRO A N 1
ATOM 5242 C CA . PRO A 1 658 ? -9.137 -19.021 13.204 1.00 97.12 658 PRO A CA 1
ATOM 5243 C C . PRO A 1 658 ? -7.840 -19.640 13.732 1.00 97.12 658 PRO A C 1
ATOM 5245 O O . PRO A 1 658 ? -7.375 -19.317 14.824 1.00 97.12 658 PRO A O 1
ATOM 5248 N N . SER A 1 659 ? -7.209 -20.489 12.924 1.00 96.88 659 SER A N 1
ATOM 5249 C CA . SER A 1 659 ? -5.836 -20.940 13.152 1.00 96.88 659 SER A CA 1
ATOM 5250 C C . SER A 1 659 ? -4.824 -19.877 12.706 1.00 96.88 659 SER A C 1
ATOM 5252 O O . SER A 1 659 ? -5.117 -19.023 11.866 1.00 96.88 659 SER A O 1
ATOM 5254 N N . ASN A 1 660 ? -3.595 -19.964 13.212 1.00 95.12 660 ASN A N 1
ATOM 5255 C CA . ASN A 1 660 ? -2.465 -19.174 12.733 1.00 95.12 660 ASN A CA 1
ATOM 5256 C C . ASN A 1 660 ? -2.196 -19.496 11.252 1.00 95.12 660 ASN A C 1
ATOM 5258 O O . ASN A 1 660 ? -1.772 -20.605 10.935 1.00 95.12 660 ASN A O 1
ATOM 5262 N N . SER A 1 661 ? -2.390 -18.542 10.342 1.00 93.56 661 SER A N 1
ATOM 5263 C CA . SER A 1 661 ? -2.210 -18.773 8.901 1.00 93.56 661 SER A CA 1
ATOM 5264 C C . SER A 1 661 ? -0.769 -19.054 8.481 1.00 93.56 661 SER A C 1
ATOM 5266 O O . SER A 1 661 ? -0.540 -19.699 7.459 1.00 93.56 661 SER A O 1
ATOM 5268 N N . PHE A 1 662 ? 0.205 -18.645 9.294 1.00 90.94 662 PHE A N 1
ATOM 5269 C CA . PHE A 1 662 ? 1.617 -18.903 9.034 1.00 90.94 662 PHE A CA 1
ATOM 5270 C C . PHE A 1 662 ? 2.021 -20.354 9.311 1.00 90.94 662 PHE A C 1
ATOM 5272 O O . PHE A 1 662 ? 2.944 -20.863 8.681 1.00 90.94 662 PHE A O 1
ATOM 5279 N N . THR A 1 663 ? 1.376 -21.011 10.281 1.00 91.62 663 THR A N 1
ATOM 5280 C CA . THR A 1 663 ? 1.820 -22.322 10.799 1.00 91.62 663 THR A CA 1
ATOM 5281 C C . THR A 1 663 ? 0.735 -23.396 10.806 1.00 91.62 663 THR A C 1
ATOM 5283 O O . THR A 1 663 ? 1.044 -24.558 11.048 1.00 91.62 663 THR A O 1
ATOM 5286 N N . GLY A 1 664 ? -0.531 -23.028 10.600 1.00 93.25 664 GLY A N 1
ATOM 5287 C CA . GLY A 1 664 ? -1.698 -23.896 10.782 1.00 93.25 664 GLY A CA 1
ATOM 5288 C C . GLY A 1 664 ? -2.022 -24.227 12.245 1.00 93.25 664 GLY A C 1
ATOM 5289 O O . GLY A 1 664 ? -3.037 -24.861 12.511 1.00 93.25 664 GLY A O 1
ATOM 5290 N N . ARG A 1 665 ? -1.190 -23.807 13.207 1.00 94.81 665 ARG A N 1
ATOM 5291 C CA . ARG A 1 665 ? -1.367 -24.118 14.634 1.00 94.81 665 ARG A CA 1
ATOM 5292 C C . ARG A 1 665 ? -2.437 -23.229 15.288 1.00 94.81 665 ARG A C 1
ATOM 5294 O O . ARG A 1 665 ? -2.732 -22.152 14.763 1.00 94.81 665 ARG A O 1
ATOM 5301 N N . PRO A 1 666 ? -2.992 -23.625 16.448 1.00 96.81 666 PRO A N 1
ATOM 5302 C CA . PRO A 1 666 ? -3.868 -22.759 17.234 1.00 96.81 666 PRO A CA 1
ATOM 5303 C C . PRO A 1 666 ? -3.203 -21.428 17.620 1.00 96.81 666 PRO A C 1
ATOM 5305 O O . PRO A 1 666 ? -1.977 -21.333 17.725 1.00 96.81 666 PRO A O 1
ATOM 5308 N N . LEU A 1 667 ? -4.020 -20.397 17.843 1.00 96.69 667 LEU A N 1
ATOM 5309 C CA . LEU A 1 667 ? -3.561 -19.106 18.360 1.00 96.69 667 LEU A CA 1
ATOM 5310 C C . LEU A 1 667 ? -3.158 -19.217 19.832 1.00 96.69 667 LEU A C 1
ATOM 5312 O O . LEU A 1 667 ? -3.698 -20.032 20.580 1.00 96.69 667 LEU A O 1
ATOM 5316 N N . HIS A 1 668 ? -2.232 -18.364 20.265 1.00 96.62 668 HIS A N 1
ATOM 5317 C CA . HIS A 1 668 ? -1.862 -18.276 21.669 1.00 96.62 668 HIS A CA 1
ATOM 5318 C C . HIS A 1 668 ? -2.767 -17.272 22.375 1.00 96.62 668 HIS A C 1
ATOM 5320 O O . HIS A 1 668 ? -2.774 -16.090 22.033 1.00 96.62 668 HIS A O 1
ATOM 5326 N N . TYR A 1 669 ? -3.488 -17.747 23.384 1.00 96.94 669 TYR A N 1
ATOM 5327 C CA . TYR A 1 669 ? -4.367 -16.946 24.222 1.00 96.94 669 TYR A CA 1
ATOM 5328 C C . TYR A 1 669 ? -4.053 -17.212 25.692 1.00 96.94 669 TYR A C 1
ATOM 5330 O O . TYR A 1 669 ? -3.896 -18.368 26.091 1.00 96.94 669 TYR A O 1
ATOM 5338 N N . LYS A 1 670 ? -3.921 -16.147 26.481 1.00 95.75 670 LYS A N 1
ATOM 5339 C CA . LYS A 1 670 ? -3.760 -16.212 27.936 1.00 95.75 670 LYS A CA 1
ATOM 5340 C C . LYS A 1 670 ? -4.501 -15.047 28.578 1.00 95.75 670 LYS A C 1
ATOM 5342 O O . LYS A 1 670 ? -4.402 -13.925 28.086 1.00 95.75 670 LYS A O 1
ATOM 5347 N N . ILE A 1 671 ? -5.190 -15.309 29.682 1.00 94.50 671 ILE A N 1
ATOM 5348 C CA . ILE A 1 671 ? -5.711 -14.256 30.557 1.00 94.50 671 ILE A CA 1
ATOM 5349 C C . ILE A 1 671 ? -4.526 -13.639 31.300 1.00 94.50 671 ILE A C 1
ATOM 5351 O O . ILE A 1 671 ? -3.668 -14.365 31.812 1.00 94.50 671 ILE A O 1
ATOM 5355 N N . ASP A 1 672 ? -4.480 -12.312 31.336 1.00 89.94 672 ASP A N 1
ATOM 5356 C CA . ASP A 1 672 ? -3.500 -11.577 32.121 1.00 89.94 672 ASP A CA 1
ATOM 5357 C C . ASP A 1 672 ? -4.073 -11.312 33.515 1.00 89.94 672 ASP A C 1
ATOM 5359 O O . ASP A 1 672 ? -4.978 -10.491 33.682 1.00 89.94 672 ASP A O 1
ATOM 5363 N N . LYS A 1 673 ? -3.600 -12.075 34.508 1.00 82.81 673 LYS A N 1
ATOM 5364 C CA . LYS A 1 673 ? -4.146 -12.042 35.873 1.00 82.81 673 LYS A CA 1
ATOM 5365 C C . LYS A 1 673 ? -3.832 -10.737 36.605 1.00 82.81 673 LYS A C 1
ATOM 5367 O O . LYS A 1 673 ? -4.517 -10.441 37.575 1.00 82.81 673 LYS A O 1
ATOM 5372 N N . THR A 1 674 ? -2.812 -9.986 36.184 1.00 79.31 674 THR A N 1
ATOM 5373 C CA . THR A 1 674 ? -2.416 -8.746 36.870 1.00 79.31 674 THR A CA 1
ATOM 5374 C C . THR A 1 674 ? -3.339 -7.581 36.542 1.00 79.31 674 THR A C 1
ATOM 5376 O O . THR A 1 674 ? -3.619 -6.770 37.418 1.00 79.31 674 THR A O 1
ATOM 5379 N N . ASP A 1 675 ? -3.843 -7.526 35.309 1.00 70.00 675 ASP A N 1
ATOM 5380 C CA . ASP A 1 675 ? -4.534 -6.347 34.768 1.00 70.00 675 ASP A CA 1
ATOM 5381 C C . ASP A 1 675 ? -5.965 -6.642 34.303 1.00 70.00 675 ASP A C 1
ATOM 5383 O O . ASP A 1 675 ? -6.528 -5.901 33.494 1.00 70.00 675 ASP A O 1
ATOM 5387 N N . GLU A 1 676 ? -6.540 -7.756 34.775 1.00 82.75 676 GLU A N 1
ATOM 5388 C CA . GLU A 1 676 ? -7.859 -8.252 34.351 1.00 82.75 676 GLU A CA 1
ATOM 5389 C C . GLU A 1 676 ? -8.006 -8.283 32.820 1.00 82.75 676 GLU A C 1
ATOM 5391 O O . GLU A 1 676 ? -9.065 -7.992 32.262 1.00 82.75 676 GLU A O 1
ATOM 5396 N N . GLY A 1 677 ? -6.905 -8.579 32.128 1.00 91.31 677 GLY A N 1
ATOM 5397 C CA . GLY A 1 677 ? -6.759 -8.434 30.687 1.00 91.31 677 GLY A CA 1
ATOM 5398 C C . GLY A 1 677 ? -6.589 -9.767 29.972 1.00 91.31 677 GLY A C 1
ATOM 5399 O O . GLY A 1 677 ? -6.819 -10.851 30.511 1.00 91.31 677 GLY A O 1
ATOM 5400 N N . PHE A 1 678 ? -6.139 -9.696 28.726 1.00 93.75 678 PHE A N 1
ATOM 5401 C CA . PHE A 1 678 ? -5.714 -10.854 27.960 1.00 93.75 678 PHE A CA 1
ATOM 5402 C C . PHE A 1 678 ? -4.568 -10.517 27.008 1.00 93.75 678 PHE A C 1
ATOM 5404 O O . PHE A 1 678 ? -4.396 -9.390 26.532 1.00 93.75 678 PHE A O 1
ATOM 5411 N N . VAL A 1 679 ? -3.816 -11.559 26.671 1.00 93.44 679 VAL A N 1
ATOM 5412 C CA . VAL A 1 679 ? -2.801 -11.548 25.626 1.00 93.44 679 VAL A CA 1
ATOM 5413 C C . VAL A 1 679 ? -3.213 -12.551 24.559 1.00 93.44 679 VAL A C 1
ATOM 5415 O O . VAL A 1 679 ? -3.298 -13.753 24.817 1.00 93.44 679 VAL A O 1
ATOM 5418 N N . LEU A 1 680 ? -3.445 -12.051 23.348 1.00 94.44 680 LEU A N 1
ATOM 5419 C CA . LEU A 1 680 ? -3.798 -12.838 22.173 1.00 94.44 680 LEU A CA 1
ATOM 5420 C C . LEU A 1 680 ? -2.744 -12.608 21.087 1.00 94.44 680 LEU A C 1
ATOM 5422 O O . LEU A 1 680 ? -2.492 -11.474 20.687 1.00 94.44 680 LEU A O 1
ATOM 5426 N N . TYR A 1 681 ? -2.099 -13.667 20.606 1.00 94.38 681 TYR A N 1
ATOM 5427 C CA . TYR A 1 681 ? -1.061 -13.526 19.588 1.00 94.38 681 TYR A CA 1
ATOM 5428 C C . TYR A 1 681 ? -0.890 -14.763 18.715 1.00 94.38 681 TYR A C 1
ATOM 5430 O O . TYR A 1 681 ? -1.265 -15.882 19.070 1.00 94.38 681 TYR A O 1
ATOM 5438 N N . CYS A 1 682 ? -0.236 -14.561 17.576 1.00 92.62 682 CYS A N 1
ATOM 5439 C CA . CYS A 1 682 ? 0.315 -15.637 16.766 1.00 92.62 682 CYS A CA 1
ATOM 5440 C C . CYS A 1 682 ? 1.828 -15.467 16.600 1.00 92.62 682 CYS A C 1
ATOM 5442 O O . CYS A 1 682 ? 2.385 -14.370 16.720 1.00 92.62 682 CYS A O 1
ATOM 5444 N N . THR A 1 683 ? 2.506 -16.577 16.330 1.00 89.62 683 THR A N 1
ATOM 5445 C CA . THR A 1 683 ? 3.929 -16.594 15.997 1.00 89.62 683 THR A CA 1
ATOM 5446 C C . THR A 1 683 ? 4.093 -16.598 14.485 1.00 89.62 683 THR A C 1
ATOM 5448 O O . THR A 1 683 ? 3.534 -17.449 13.788 1.00 89.62 683 THR A O 1
ATOM 5451 N N . GLN A 1 684 ? 4.853 -15.633 13.974 1.00 82.50 684 GLN A N 1
ATOM 5452 C CA . GLN A 1 684 ? 5.330 -15.659 12.600 1.00 82.50 684 GLN A CA 1
ATOM 5453 C C . GLN A 1 684 ? 6.687 -16.381 12.591 1.00 82.50 684 GLN A C 1
ATOM 5455 O O . GLN A 1 684 ? 7.543 -16.051 13.424 1.00 82.50 684 GLN A O 1
ATOM 5460 N N . PRO A 1 685 ? 6.915 -17.360 11.695 1.00 74.88 685 PRO A N 1
ATOM 5461 C CA . PRO A 1 685 ? 8.234 -17.946 11.517 1.00 74.88 685 PRO A CA 1
ATOM 5462 C C . PRO A 1 685 ? 9.261 -16.833 11.297 1.00 74.88 685 PRO A C 1
ATOM 5464 O O . PRO A 1 685 ? 9.003 -15.889 10.547 1.00 74.88 685 PRO A O 1
ATOM 5467 N N . ALA A 1 686 ? 10.416 -16.928 11.958 1.00 64.69 686 ALA A N 1
ATOM 5468 C CA . ALA A 1 686 ? 11.537 -16.043 11.678 1.00 64.69 686 ALA A CA 1
ATOM 5469 C C . ALA A 1 686 ? 12.051 -16.369 10.272 1.00 64.69 686 ALA A C 1
ATOM 5471 O O . ALA A 1 686 ? 12.909 -17.229 10.097 1.00 64.69 686 ALA A O 1
ATOM 5472 N N . TYR A 1 687 ? 11.479 -15.735 9.254 1.00 57.56 687 TYR A N 1
ATOM 5473 C CA . TYR A 1 687 ? 11.983 -15.885 7.903 1.00 57.56 687 TYR A CA 1
ATOM 5474 C C . TYR A 1 687 ? 13.317 -15.153 7.805 1.00 57.56 687 TYR A C 1
ATOM 5476 O O . TYR A 1 687 ? 13.419 -13.974 8.158 1.00 57.56 687 TYR A O 1
ATOM 5484 N N . GLN A 1 688 ? 14.339 -15.863 7.326 1.00 48.50 688 GLN A N 1
ATOM 5485 C CA . GLN A 1 688 ? 15.592 -15.263 6.886 1.00 48.50 688 GLN A CA 1
ATOM 5486 C C . GLN A 1 688 ? 15.307 -14.436 5.628 1.00 48.50 688 GLN A C 1
ATOM 5488 O O . GLN A 1 688 ? 15.593 -14.847 4.508 1.00 48.50 688 GLN A O 1
ATOM 5493 N N . LEU A 1 689 ? 14.707 -13.260 5.801 1.00 50.38 689 LEU A N 1
ATOM 5494 C CA . LEU A 1 689 ? 14.802 -12.212 4.798 1.00 50.38 689 LEU A CA 1
ATOM 5495 C C . LEU A 1 689 ? 16.295 -11.964 4.601 1.00 50.38 689 LEU A C 1
ATOM 5497 O O . LEU A 1 689 ? 17.018 -11.750 5.579 1.00 50.38 689 LEU A O 1
ATOM 5501 N N . SER A 1 690 ? 16.778 -12.073 3.361 1.00 43.28 690 SER A N 1
ATOM 5502 C CA . SER A 1 690 ? 18.194 -11.867 3.066 1.00 43.28 690 SER A CA 1
ATOM 5503 C C . SER A 1 690 ? 18.616 -10.532 3.680 1.00 43.28 690 SER A C 1
ATOM 5505 O O . SER A 1 690 ? 18.073 -9.490 3.305 1.00 43.28 690 SER A O 1
ATOM 5507 N N . LYS A 1 691 ? 19.559 -10.570 4.633 1.00 39.84 691 LYS A N 1
ATOM 5508 C CA . LYS A 1 691 ? 20.038 -9.423 5.431 1.00 39.84 691 LYS A CA 1
ATOM 5509 C C . LYS A 1 691 ? 20.399 -8.174 4.600 1.00 39.84 691 LYS A C 1
ATOM 5511 O O . LYS A 1 691 ? 20.513 -7.092 5.162 1.00 39.84 691 LYS A O 1
ATOM 5516 N N . ALA A 1 692 ? 20.568 -8.313 3.284 1.00 39.72 692 ALA A N 1
ATOM 5517 C CA . ALA A 1 692 ? 21.061 -7.294 2.366 1.00 39.72 692 ALA A CA 1
ATOM 5518 C C . ALA A 1 692 ? 20.096 -6.130 2.049 1.00 39.72 692 ALA A C 1
ATOM 5520 O O . ALA A 1 692 ? 20.583 -5.038 1.785 1.00 39.72 692 ALA A O 1
ATOM 5521 N N . ARG A 1 693 ? 18.760 -6.297 2.067 1.00 42.03 693 ARG A N 1
ATOM 5522 C CA . ARG A 1 693 ? 17.835 -5.236 1.577 1.00 42.03 693 ARG A CA 1
ATOM 5523 C C . ARG A 1 693 ? 17.122 -4.404 2.653 1.00 42.03 693 ARG A C 1
ATOM 5525 O O . ARG A 1 693 ? 16.524 -3.388 2.325 1.00 42.03 693 ARG A O 1
ATOM 5532 N N . LEU A 1 694 ? 17.241 -4.753 3.937 1.00 41.22 694 LEU A N 1
ATOM 5533 C CA . LEU A 1 694 ? 16.681 -3.968 5.050 1.00 41.22 694 LEU A CA 1
ATOM 5534 C C . LEU A 1 694 ? 17.767 -3.575 6.062 1.00 41.22 694 LEU A C 1
ATOM 5536 O O . LEU A 1 694 ? 17.642 -3.833 7.258 1.00 41.22 694 LEU A O 1
ATOM 5540 N N . SER A 1 695 ? 18.829 -2.908 5.602 1.00 31.67 695 SER A N 1
ATOM 5541 C CA . SER A 1 695 ? 19.970 -2.468 6.430 1.00 31.67 695 SER A CA 1
ATOM 5542 C C . SER A 1 695 ? 19.641 -1.425 7.520 1.00 31.67 695 SER A C 1
ATOM 5544 O O . SER A 1 695 ? 20.547 -0.904 8.165 1.00 31.67 695 SER A O 1
ATOM 5546 N N . LYS A 1 696 ? 18.360 -1.149 7.809 1.00 37.41 696 LYS A N 1
ATOM 5547 C CA . LYS A 1 696 ? 17.928 -0.330 8.961 1.00 37.41 696 LYS A CA 1
ATOM 5548 C C . LYS A 1 696 ? 16.803 -0.924 9.820 1.00 37.41 696 LYS A C 1
ATOM 5550 O O . LYS A 1 696 ? 16.523 -0.375 10.883 1.00 37.41 696 LYS A O 1
ATOM 5555 N N . ALA A 1 697 ? 16.200 -2.059 9.453 1.00 34.06 697 ALA A N 1
ATOM 5556 C CA . ALA A 1 697 ? 15.158 -2.691 10.266 1.00 34.06 697 ALA A CA 1
ATOM 5557 C C . ALA A 1 697 ? 15.707 -3.955 10.946 1.00 34.06 697 ALA A C 1
ATOM 5559 O O . ALA A 1 697 ? 15.834 -5.004 10.322 1.00 34.06 697 ALA A O 1
ATOM 5560 N N . ARG A 1 698 ? 16.036 -3.858 12.242 1.00 32.34 698 ARG A N 1
ATOM 5561 C CA . ARG A 1 698 ? 16.438 -4.991 13.100 1.00 32.34 698 ARG A CA 1
ATOM 5562 C C . ARG A 1 698 ? 15.459 -6.171 12.940 1.00 32.34 698 ARG A C 1
ATOM 5564 O O . ARG A 1 698 ? 14.341 -6.134 13.452 1.00 32.34 698 ARG A O 1
ATOM 5571 N N . LEU A 1 699 ? 15.892 -7.226 12.252 1.00 37.03 699 LEU A N 1
ATOM 5572 C CA . LEU A 1 699 ? 15.155 -8.476 12.037 1.00 37.03 699 LEU A CA 1
ATOM 5573 C C . LEU A 1 699 ? 16.026 -9.658 12.489 1.00 37.03 699 LEU A C 1
ATOM 5575 O O . LEU A 1 699 ? 16.713 -10.275 11.682 1.00 37.03 699 LEU A O 1
ATOM 5579 N N . SER A 1 700 ? 16.036 -9.964 13.792 1.00 30.36 700 SER A N 1
ATOM 5580 C CA . SER A 1 700 ? 16.763 -11.136 14.321 1.00 30.36 700 SER A CA 1
ATOM 5581 C C . SER A 1 700 ? 16.014 -11.968 15.371 1.00 30.36 700 SER A C 1
ATOM 5583 O O . SER A 1 700 ? 16.622 -12.817 16.014 1.00 30.36 700 SER A O 1
ATOM 5585 N N . LYS A 1 701 ? 14.694 -11.803 15.539 1.00 36.38 701 LYS A N 1
ATOM 5586 C CA . LYS A 1 701 ? 13.872 -12.683 16.396 1.00 36.38 701 LYS A CA 1
ATOM 5587 C C . LYS A 1 701 ? 12.503 -12.926 15.763 1.00 36.38 701 LYS A C 1
ATOM 5589 O O . LYS A 1 701 ? 11.997 -12.051 15.061 1.00 36.38 701 LYS A O 1
ATOM 5594 N N . ALA A 1 702 ? 11.913 -14.099 16.018 1.00 39.72 702 ALA A N 1
ATOM 5595 C CA . ALA A 1 702 ? 10.533 -14.408 15.640 1.00 39.72 702 ALA A CA 1
ATOM 5596 C C . ALA A 1 702 ? 9.614 -13.256 16.075 1.00 39.72 702 ALA A C 1
ATOM 5598 O O . ALA A 1 702 ? 9.579 -12.897 17.257 1.00 39.72 702 ALA A O 1
ATOM 5599 N N . ARG A 1 703 ? 8.912 -12.641 15.119 1.00 54.03 703 ARG A N 1
ATOM 5600 C CA . ARG A 1 703 ? 7.984 -11.550 15.420 1.00 54.03 703 ARG A CA 1
ATOM 5601 C C . ARG A 1 703 ? 6.713 -12.151 16.011 1.00 54.03 703 ARG A C 1
ATOM 5603 O O . ARG A 1 703 ? 6.089 -13.034 15.422 1.00 54.03 703 ARG A O 1
ATOM 5610 N N . ARG A 1 704 ? 6.348 -11.683 17.204 1.00 51.34 704 ARG A N 1
ATOM 5611 C CA . ARG A 1 704 ? 5.033 -11.945 17.792 1.00 51.34 704 ARG A CA 1
ATOM 5612 C C . ARG A 1 704 ? 4.096 -10.846 17.306 1.00 51.34 704 ARG A C 1
ATOM 5614 O O . ARG A 1 704 ? 4.368 -9.674 17.552 1.00 51.34 704 ARG A O 1
ATOM 5621 N N . LEU A 1 705 ? 3.013 -11.221 16.634 1.00 57.88 705 LEU A N 1
ATOM 5622 C CA . LEU A 1 705 ? 1.905 -10.302 16.376 1.00 57.88 705 LEU A CA 1
ATOM 5623 C C . LEU A 1 705 ? 1.022 -10.328 17.618 1.00 57.88 705 LEU A C 1
ATOM 5625 O O . LEU A 1 705 ? 0.230 -11.252 17.783 1.00 57.88 705 LEU A O 1
ATOM 5629 N N . VAL A 1 706 ? 1.247 -9.382 18.529 1.00 63.47 706 VAL A N 1
ATOM 5630 C CA . VAL A 1 706 ? 0.585 -9.347 19.837 1.00 63.47 706 VAL A CA 1
ATOM 5631 C C . VAL A 1 706 ? -0.557 -8.348 19.816 1.00 63.47 706 VAL A C 1
ATOM 5633 O O . VAL A 1 706 ? -0.348 -7.167 19.556 1.00 63.47 706 VAL A O 1
ATOM 5636 N N . VAL A 1 707 ? -1.745 -8.825 20.163 1.00 64.38 707 VAL A N 1
ATOM 5637 C CA . VAL A 1 707 ? -2.872 -8.003 20.580 1.00 64.38 707 VAL A CA 1
ATOM 5638 C C . VAL A 1 707 ? -2.997 -8.140 22.093 1.00 64.38 707 VAL A C 1
ATOM 5640 O O . VAL A 1 707 ? -3.163 -9.240 22.622 1.00 64.38 707 VAL A O 1
ATOM 5643 N N . LYS A 1 708 ? -2.870 -7.016 22.795 1.00 60.34 708 LYS A N 1
ATOM 5644 C CA . LYS A 1 708 ? -3.189 -6.916 24.220 1.00 60.34 708 LYS A CA 1
ATOM 5645 C C . LYS A 1 708 ? -4.545 -6.230 24.370 1.00 60.34 708 LYS A C 1
ATOM 5647 O O . LYS A 1 708 ? -4.841 -5.303 23.617 1.00 60.34 708 LYS A O 1
ATOM 5652 N N . GLY A 1 709 ? -5.347 -6.683 25.323 1.00 46.88 709 GLY A N 1
ATOM 5653 C CA . GLY A 1 709 ? -6.584 -6.027 25.748 1.00 46.88 709 GLY A CA 1
ATOM 5654 C C . GLY A 1 709 ? -6.703 -6.090 27.268 1.00 46.88 709 GLY A C 1
ATOM 5655 O O . GLY A 1 709 ? -6.207 -7.031 27.877 1.00 46.88 709 GLY A O 1
ATOM 5656 N N . GLY A 1 710 ? -7.292 -5.074 27.892 1.00 44.19 710 GLY A N 1
ATOM 5657 C CA . GLY A 1 710 ? -7.274 -4.871 29.347 1.00 44.19 710 GLY A CA 1
ATOM 5658 C C . GLY A 1 710 ? -7.421 -3.388 29.685 1.00 44.19 710 GLY A C 1
ATOM 5659 O O . GLY A 1 710 ? -7.472 -2.567 28.773 1.00 44.19 710 GLY A O 1
ATOM 5660 N N . ASP A 1 711 ? -7.516 -3.040 30.964 1.00 40.91 711 ASP A N 1
ATOM 5661 C CA . ASP A 1 711 ? -7.738 -1.658 31.407 1.00 40.91 711 ASP A CA 1
ATOM 5662 C C . ASP A 1 711 ? -6.468 -0.801 31.200 1.00 40.91 711 ASP A C 1
ATOM 5664 O O . ASP A 1 711 ? -5.608 -0.671 32.074 1.00 40.91 711 ASP A O 1
ATOM 5668 N N . TRP A 1 712 ? -6.302 -0.224 30.002 1.00 37.66 712 TRP A N 1
ATOM 5669 C CA . TRP A 1 712 ? -5.109 0.554 29.619 1.00 37.66 712 TRP A CA 1
ATOM 5670 C C . TRP A 1 712 ? -4.878 1.790 30.503 1.00 37.66 712 TRP A C 1
ATOM 5672 O O . TRP A 1 712 ? -3.767 2.325 30.539 1.00 37.66 712 TRP A O 1
ATOM 5682 N N . VAL A 1 713 ? -5.904 2.219 31.247 1.00 33.25 713 VAL A N 1
ATOM 5683 C CA . VAL A 1 713 ? -5.851 3.354 32.176 1.00 33.25 713 VAL A CA 1
ATOM 5684 C C . VAL A 1 713 ? -4.819 3.127 33.292 1.00 33.25 713 VAL A C 1
ATOM 5686 O O . VAL A 1 713 ? -4.163 4.084 33.698 1.00 33.25 713 VAL A O 1
ATOM 5689 N N . LYS A 1 714 ? -4.571 1.881 33.734 1.00 31.91 714 LYS A N 1
ATOM 5690 C CA . LYS A 1 714 ? -3.578 1.601 34.795 1.00 31.91 714 LYS A CA 1
ATOM 5691 C C . LYS A 1 714 ? -2.120 1.646 34.322 1.00 31.91 714 LYS A C 1
ATOM 5693 O O . LYS A 1 714 ? -1.232 1.908 35.129 1.00 31.91 714 LYS A O 1
ATOM 5698 N N . HIS A 1 715 ? -1.848 1.442 33.031 1.00 29.95 715 HIS A N 1
ATOM 5699 C CA . HIS A 1 715 ? -0.476 1.365 32.512 1.00 29.95 715 HIS A CA 1
ATOM 5700 C C . HIS A 1 715 ? 0.119 2.698 32.049 1.00 29.95 715 HIS A C 1
ATOM 5702 O O . HIS A 1 715 ? 1.326 2.770 31.871 1.00 29.95 715 HIS A O 1
ATOM 5708 N N . ALA A 1 716 ? -0.682 3.751 31.867 1.00 27.12 716 ALA A N 1
ATOM 5709 C CA . ALA A 1 716 ? -0.164 5.075 31.503 1.00 27.12 716 ALA A CA 1
ATOM 5710 C C . ALA A 1 716 ? 0.303 5.911 32.716 1.00 27.12 716 ALA A C 1
ATOM 5712 O O . ALA A 1 716 ? 0.865 6.987 32.527 1.00 27.12 716 ALA A O 1
ATOM 5713 N N . ALA A 1 717 ? 0.060 5.425 33.939 1.00 26.30 717 ALA A N 1
ATOM 5714 C CA . ALA A 1 717 ? 0.456 6.058 35.201 1.00 26.30 717 ALA A CA 1
ATOM 5715 C C . ALA A 1 717 ? 1.714 5.428 35.848 1.00 26.30 717 ALA A C 1
ATOM 5717 O O . ALA A 1 717 ? 2.083 5.804 36.958 1.00 26.30 717 ALA A O 1
ATOM 5718 N N . LYS A 1 718 ? 2.372 4.485 35.161 1.00 24.56 718 LYS A N 1
ATOM 5719 C CA . LYS A 1 718 ? 3.703 3.940 35.476 1.00 24.56 718 LYS A CA 1
ATOM 5720 C C . LYS A 1 718 ? 4.598 4.111 34.258 1.00 24.56 718 LYS A C 1
ATOM 5722 O O . LYS A 1 718 ? 5.814 4.301 34.465 1.00 24.56 718 LYS A O 1
#

Sequence (718 aa):
MLEIIITVGGLTLFLVVAAVIFLCVWALWAAARAVPKPYRMRWPWLIWIVLCPVPLPFIDQLLPLITLLPLARSYRRFFRKNQINGGGDCGLGLVIVYWSLICLDLVYLAKPFGLVPHPGSMLFHVLAKGLPEVTAWARAVGWVILLLLAVKMRFLRRAVLGTRPQPTVTDDVRLALEASLPVQARLRRKVTVGILLVLAVLFAVDQWWVHAWRVIPIGHDTTRLTGPIRKGGGINYLAALNQMESRGVTPANNALPLLIEAAGPKCFNTKYGNGKWVMQWVMPQLGMPPFTNKSKSLVTFTRWLKKHPLPLTAKEKTQPTWILESRFENRPWTAKQYPTMAEWINMNQRALRLLAQAIKRPRYYIPLCSRYGQVTSAFRPGQSMVDSLRDLACADAMFLLGKGDTIQALQEARNVHHLAQRVSQSLGFTSFFQVIDYEDLSLGLDRALANSGQLSRKQLHQLLEQVQNGERLPPLAEAINFSRYEAMENLTQAAHDGLVEEFGSSMLTQLQQGLLPVNYADLMRRTNRLFDAVVAASQIRNFPKQLRQLGLAEQRFRVFSGYEKIGMTDTGTIRSLRTYVYGGSDVNGVLRSLFRPLDVVVSEMRPPAVEMDQLREATLMRRRLTELAIALALYRQRQGWYPVTLSPLAPRYVKVIPSNSFTGRPLHYKIDKTDEGFVLYCTQPAYQLSKARLSKARLSKARRLVVKGGDWVKHAAK

pLDDT: mean 76.04, std 22.93, range [24.56, 98.44]